Protein AF-0000000087565453 (afdb_homodimer)

Solvent-accessible surface area (backbone atoms only — not comparable to full-atom values): 25699 Å² total; per-residue (Å²): 121,89,14,37,17,23,42,26,50,43,71,64,35,45,23,47,52,50,16,29,36,74,63,63,77,37,57,42,75,33,32,26,26,11,29,82,50,62,70,48,33,51,57,39,40,74,66,42,29,44,58,28,66,48,55,50,58,20,40,68,65,14,38,54,27,33,31,41,38,44,58,57,92,44,44,67,61,53,33,48,44,52,70,74,29,63,83,58,75,32,36,37,34,32,52,30,71,35,64,47,61,67,58,48,45,68,55,33,72,93,52,34,35,33,44,35,43,55,29,72,25,14,56,73,40,27,15,22,26,39,30,24,75,32,92,66,43,47,71,68,50,51,51,50,52,47,52,57,41,42,49,13,25,43,62,42,83,48,62,62,82,48,48,32,26,41,37,13,36,20,39,26,25,36,37,57,40,23,48,48,34,45,21,36,15,49,11,16,35,67,50,67,36,55,63,70,60,18,39,51,32,28,28,34,18,39,23,14,34,22,45,45,38,69,72,68,66,52,56,35,66,59,57,27,53,76,63,42,50,92,92,35,34,28,45,42,14,49,50,33,23,60,76,30,36,32,51,59,9,41,21,41,13,19,38,40,6,17,46,43,26,39,44,68,46,66,50,53,66,67,53,42,33,73,77,56,70,83,121,87,13,36,15,24,41,27,50,44,71,65,37,43,22,47,53,51,15,29,35,73,63,63,77,34,57,41,76,32,32,25,27,10,29,80,50,62,70,48,31,51,56,39,38,73,65,42,29,43,56,27,64,47,56,49,60,21,40,66,64,13,39,54,27,34,32,42,37,43,56,57,92,44,44,66,62,52,35,48,44,51,69,73,29,66,82,58,75,32,36,35,35,34,53,30,72,36,64,46,61,67,58,49,44,69,57,34,73,91,52,35,35,32,42,34,42,54,27,72,26,14,56,73,39,27,16,23,26,40,29,24,76,31,93,67,42,48,71,67,51,52,52,50,52,47,53,57,41,41,49,13,26,43,60,43,82,47,62,63,82,49,49,33,26,43,36,12,37,20,39,27,26,35,38,56,41,24,49,48,34,45,21,36,16,49,11,16,34,65,51,66,37,56,63,70,59,18,40,51,33,28,27,33,19,39,23,14,36,21,46,45,38,68,73,67,65,51,56,37,68,59,57,25,53,74,65,40,50,93,91,36,34,28,46,41,15,51,51,34,23,60,75,30,36,33,50,60,10,42,22,40,13,19,37,40,6,17,45,43,26,40,45,66,47,67,49,54,67,70,52,42,34,72,77,56,70,85

pLDDT: mean 95.88, std 3.77, range [60.47, 98.94]

Nearest PDB structures (foldseek):
  5bse-assembly1_A  TM=9.349E-01  e=9.809E-27  Medicago truncatula
  5bsh-assembly1_D  TM=9.197E-01  e=1.929E-26  Medicago truncatula
  2rcy-assembly1_A  TM=9.304E-01  e=4.013E-26  Plasmodium falciparum 3D7
  5bsh-assembly1_G  TM=9.172E-01  e=8.834E-26  Medicago truncatula
  2rcy-assembly1_B-2  TM=9.474E-01  e=7.956E-25  Plasmodium falciparum 3D7

Structure (mmCIF, N/CA/C/O backbone):
data_AF-0000000087565453-model_v1
#
loop_
_entity.id
_entity.type
_entity.pdbx_description
1 polymer 'Pyrroline-5-carboxylate reductase'
#
loop_
_atom_site.group_PDB
_atom_site.id
_atom_site.type_symbol
_atom_site.label_atom_id
_atom_site.label_alt_id
_atom_site.label_comp_id
_atom_site.label_asym_id
_atom_site.label_entity_id
_atom_site.label_seq_id
_atom_site.pdbx_PDB_ins_code
_atom_site.Cartn_x
_atom_site.Cartn_y
_atom_site.Cartn_z
_atom_site.occupancy
_atom_site.B_iso_or_equiv
_atom_site.auth_seq_id
_atom_site.auth_comp_id
_atom_site.auth_asym_id
_atom_site.auth_atom_id
_atom_site.pdbx_PDB_model_num
ATOM 1 N N . MET A 1 1 ? 2.365 -37.531 8.391 1 61.12 1 MET A N 1
ATOM 2 C CA . MET A 1 1 ? 2.67 -36.188 8.938 1 61.12 1 MET A CA 1
ATOM 3 C C . MET A 1 1 ? 2.262 -35.094 7.961 1 61.12 1 MET A C 1
ATOM 5 O O . MET A 1 1 ? 2.145 -35.344 6.758 1 61.12 1 MET A O 1
ATOM 9 N N . SER A 1 2 ? 1.615 -33.875 8.469 1 88.44 2 SER A N 1
ATOM 10 C CA . SER A 1 2 ? 1.136 -32.75 7.684 1 88.44 2 SER A CA 1
ATOM 11 C C . SER A 1 2 ? 2.293 -32 7.02 1 88.44 2 SER A C 1
ATOM 13 O O . SER A 1 2 ? 2.855 -31.078 7.602 1 88.44 2 SER A O 1
ATOM 15 N N . THR A 1 3 ? 2.738 -32.625 5.793 1 96.69 3 THR A N 1
ATOM 16 C CA . THR A 1 3 ? 3.92 -32.094 5.133 1 96.69 3 THR A CA 1
ATOM 17 C C . THR A 1 3 ? 3.547 -31.453 3.797 1 96.69 3 THR A C 1
ATOM 19 O O . THR A 1 3 ? 2.566 -31.859 3.164 1 96.69 3 THR A O 1
ATOM 22 N N . LEU A 1 4 ? 4.387 -30.484 3.441 1 98.12 4 LEU A N 1
ATOM 23 C CA . LEU A 1 4 ? 4.219 -29.781 2.18 1 98.12 4 LEU A CA 1
ATOM 24 C C . LEU A 1 4 ? 5.469 -29.906 1.314 1 98.12 4 LEU A C 1
ATOM 26 O O . LEU A 1 4 ? 6.59 -29.891 1.828 1 98.12 4 LEU A O 1
ATOM 30 N N . GLY A 1 5 ? 5.238 -30.078 0.069 1 98.19 5 GLY A N 1
ATOM 31 C CA . GLY A 1 5 ? 6.34 -30.172 -0.875 1 98.19 5 GLY A CA 1
ATOM 32 C C . GLY A 1 5 ? 6.34 -29.031 -1.891 1 98.19 5 GLY A C 1
ATOM 33 O O . GLY A 1 5 ? 5.273 -28.562 -2.297 1 98.19 5 GLY A O 1
ATOM 34 N N . PHE A 1 6 ? 7.543 -28.641 -2.326 1 98.38 6 PHE A N 1
ATOM 35 C CA . PHE A 1 6 ? 7.738 -27.672 -3.396 1 98.38 6 PHE A CA 1
ATOM 36 C C . PHE A 1 6 ? 8.711 -28.203 -4.438 1 98.38 6 PHE A C 1
ATOM 38 O O . PHE A 1 6 ? 9.883 -28.453 -4.137 1 98.38 6 PHE A O 1
ATOM 45 N N . LEU A 1 7 ? 8.172 -28.453 -5.629 1 97.94 7 LEU A N 1
ATOM 46 C CA . LEU A 1 7 ? 9.078 -28.719 -6.746 1 97.94 7 LEU A CA 1
ATOM 47 C C . LEU A 1 7 ? 9.633 -27.406 -7.305 1 97.94 7 LEU A C 1
ATOM 49 O O . LEU A 1 7 ? 8.938 -26.703 -8.039 1 97.94 7 LEU A O 1
ATOM 53 N N . GLY A 1 8 ? 10.859 -27.141 -7.051 1 94.06 8 GLY A N 1
ATOM 54 C CA . GLY A 1 8 ? 11.461 -25.844 -7.258 1 94.06 8 GLY A CA 1
ATOM 55 C C . GLY A 1 8 ? 11.609 -25.047 -5.977 1 94.06 8 GLY A C 1
ATOM 56 O O . GLY A 1 8 ? 10.695 -25.016 -5.148 1 94.06 8 GLY A O 1
ATOM 57 N N . ALA A 1 9 ? 12.781 -24.5 -5.777 1 91.75 9 ALA A N 1
ATOM 58 C CA . ALA A 1 9 ? 13.055 -23.688 -4.59 1 91.75 9 ALA A CA 1
ATOM 59 C C . ALA A 1 9 ? 13.383 -22.25 -4.973 1 91.75 9 ALA A C 1
ATOM 61 O O . ALA A 1 9 ? 14.25 -21.625 -4.359 1 91.75 9 ALA A O 1
ATOM 62 N N . GLY A 1 10 ? 12.695 -21.812 -5.996 1 85.38 10 GLY A N 1
ATOM 63 C CA . GLY A 1 10 ? 12.898 -20.438 -6.43 1 85.38 10 GLY A CA 1
ATOM 64 C C . GLY A 1 10 ? 12.266 -19.422 -5.496 1 85.38 10 GLY A C 1
ATOM 65 O O . GLY A 1 10 ? 11.898 -19.75 -4.367 1 85.38 10 GLY A O 1
ATOM 66 N N . GLN A 1 11 ? 12.148 -18.188 -5.945 1 81.94 11 GLN A N 1
ATOM 67 C CA . GLN A 1 11 ? 11.703 -17.062 -5.145 1 81.94 11 GLN A CA 1
ATOM 68 C C . GLN A 1 11 ? 10.281 -17.266 -4.625 1 81.94 11 GLN A C 1
ATOM 70 O O . GLN A 1 11 ? 10.016 -17.094 -3.436 1 81.94 11 GLN A O 1
ATOM 75 N N . MET A 1 12 ? 9.375 -17.641 -5.52 1 89 12 MET A N 1
ATOM 76 C CA . MET A 1 12 ? 7.977 -17.797 -5.117 1 89 12 MET A CA 1
ATOM 77 C C . MET A 1 12 ? 7.805 -18.984 -4.184 1 89 12 MET A C 1
ATOM 79 O O . MET A 1 12 ? 7.051 -18.922 -3.213 1 89 12 MET A O 1
ATOM 83 N N . ALA A 1 13 ? 8.484 -20.078 -4.531 1 92.56 13 ALA A N 1
ATOM 84 C CA . ALA A 1 13 ? 8.43 -21.266 -3.678 1 92.56 13 ALA A CA 1
ATOM 85 C C . ALA A 1 13 ? 8.914 -20.938 -2.268 1 92.56 13 ALA A C 1
ATOM 87 O O . ALA A 1 13 ? 8.258 -21.281 -1.282 1 92.56 13 ALA A O 1
ATOM 88 N N . SER A 1 14 ? 10.047 -20.312 -2.219 1 90.94 14 SER A N 1
ATOM 89 C CA . SER A 1 14 ? 10.625 -19.922 -0.932 1 90.94 14 SER A CA 1
ATOM 90 C C . SER A 1 14 ? 9.703 -18.969 -0.178 1 90.94 14 SER A C 1
ATOM 92 O O . SER A 1 14 ? 9.523 -19.094 1.035 1 90.94 14 SER A O 1
ATOM 94 N N . ALA A 1 15 ? 9.141 -18.047 -0.88 1 89.19 15 ALA A N 1
ATOM 95 C CA . ALA A 1 15 ? 8.25 -17.062 -0.261 1 89.19 15 ALA A CA 1
ATOM 96 C C . ALA A 1 15 ? 7.035 -17.734 0.367 1 89.19 15 ALA A C 1
ATOM 98 O O . ALA A 1 15 ? 6.656 -17.438 1.499 1 89.19 15 ALA A O 1
ATOM 99 N N . LEU A 1 16 ? 6.477 -18.609 -0.356 1 94.94 16 LEU A N 1
ATOM 100 C CA . LEU A 1 16 ? 5.309 -19.328 0.138 1 94.94 16 LEU A CA 1
ATOM 101 C C . LEU A 1 16 ? 5.672 -20.203 1.338 1 94.94 16 LEU A C 1
ATOM 103 O O . LEU A 1 16 ? 5 -20.141 2.371 1 94.94 16 LEU A O 1
ATOM 107 N N . ALA A 1 17 ? 6.723 -20.953 1.205 1 95.56 17 ALA A N 1
ATOM 108 C CA . ALA A 1 17 ? 7.168 -21.828 2.291 1 95.56 17 ALA A CA 1
ATOM 109 C C . ALA A 1 17 ? 7.48 -21.016 3.547 1 95.56 17 ALA A C 1
ATOM 111 O O . ALA A 1 17 ? 7.027 -21.359 4.641 1 95.56 17 ALA A O 1
ATOM 112 N N . ASP A 1 18 ? 8.25 -19.969 3.369 1 93.62 18 ASP A N 1
ATOM 113 C CA . ASP A 1 18 ? 8.625 -19.125 4.492 1 93.62 18 ASP A CA 1
ATOM 114 C C . ASP A 1 18 ? 7.383 -18.531 5.164 1 93.62 18 ASP A C 1
ATOM 116 O O . ASP A 1 18 ? 7.316 -18.453 6.391 1 93.62 18 ASP A O 1
ATOM 120 N N . GLY A 1 19 ? 6.469 -18.094 4.328 1 91.75 19 GLY A N 1
ATOM 121 C CA . GLY A 1 19 ? 5.238 -17.531 4.867 1 91.75 19 GLY A CA 1
ATOM 122 C C . GLY A 1 19 ? 4.434 -18.531 5.676 1 91.75 19 GLY A C 1
ATOM 123 O O . GLY A 1 19 ? 3.947 -18.219 6.766 1 91.75 19 GLY A O 1
ATOM 124 N N . ILE A 1 20 ? 4.301 -19.688 5.176 1 94.44 20 ILE A N 1
ATOM 125 C CA . ILE A 1 20 ? 3.527 -20.734 5.824 1 94.44 20 ILE A CA 1
ATOM 126 C C . ILE A 1 20 ? 4.172 -21.094 7.164 1 94.44 20 ILE A C 1
ATOM 128 O O . ILE A 1 20 ? 3.479 -21.266 8.172 1 94.44 20 ILE A O 1
ATOM 132 N N . VAL A 1 21 ? 5.469 -21.172 7.207 1 95.31 21 VAL A N 1
ATOM 133 C CA . VAL A 1 21 ? 6.211 -21.531 8.414 1 95.31 21 VAL A CA 1
ATOM 134 C C . VAL A 1 21 ? 6.141 -20.375 9.422 1 95.31 21 VAL A C 1
ATOM 136 O O . VAL A 1 21 ? 5.898 -20.594 10.609 1 95.31 21 VAL A O 1
ATOM 139 N N . SER A 1 22 ? 6.285 -19.172 8.945 1 92.38 22 SER A N 1
ATOM 140 C CA . SER A 1 22 ? 6.305 -18.016 9.82 1 92.38 22 SER A CA 1
ATOM 141 C C . SER A 1 22 ? 4.945 -17.797 10.477 1 92.38 22 SER A C 1
ATOM 143 O O . SER A 1 22 ? 4.867 -17.266 11.594 1 92.38 22 SER A O 1
ATOM 145 N N . ASN A 1 23 ? 3.941 -18.234 9.828 1 90.06 23 ASN A N 1
ATOM 146 C CA . ASN A 1 23 ? 2.6 -18.062 10.375 1 90.06 23 ASN A CA 1
ATOM 147 C C . ASN A 1 23 ? 2.191 -19.281 11.219 1 90.06 23 ASN A C 1
ATOM 149 O O . ASN A 1 23 ? 1.046 -19.375 11.664 1 90.06 23 ASN A O 1
ATOM 153 N N . GLY A 1 24 ? 3.074 -20.25 11.328 1 91.56 24 GLY A N 1
ATOM 154 C CA . GLY A 1 24 ? 2.904 -21.359 12.266 1 91.56 24 GLY A CA 1
ATOM 155 C C . GLY A 1 24 ? 2.076 -22.5 11.703 1 91.56 24 GLY A C 1
ATOM 156 O O . GLY A 1 24 ? 1.696 -23.406 12.438 1 91.56 24 GLY A O 1
ATOM 157 N N . LEU A 1 25 ? 1.775 -22.469 10.469 1 93.5 25 LEU A N 1
ATOM 158 C CA . LEU A 1 25 ? 0.943 -23.516 9.883 1 93.5 25 LEU A CA 1
ATOM 159 C C . LEU A 1 25 ? 1.724 -24.812 9.75 1 93.5 25 LEU A C 1
ATOM 161 O O . LEU A 1 25 ? 1.137 -25.891 9.781 1 93.5 25 LEU A O 1
ATOM 165 N N . ARG A 1 26 ? 2.986 -24.656 9.516 1 96 26 ARG A N 1
ATOM 166 C CA . ARG A 1 26 ? 3.9 -25.781 9.43 1 96 26 ARG A CA 1
ATOM 167 C C . ARG A 1 26 ? 5.227 -25.469 10.117 1 96 26 ARG A C 1
ATOM 169 O O . ARG A 1 26 ? 5.629 -24.312 10.195 1 96 26 ARG A O 1
ATOM 176 N N . LYS A 1 27 ? 5.832 -26.516 10.617 1 97.12 27 LYS A N 1
ATOM 177 C CA . LYS A 1 27 ? 7.211 -26.391 11.086 1 97.12 27 LYS A CA 1
ATOM 178 C C . LYS A 1 27 ? 8.195 -26.547 9.93 1 97.12 27 LYS A C 1
ATOM 180 O O . LYS A 1 27 ? 7.871 -27.141 8.898 1 97.12 27 LYS A O 1
ATOM 185 N N . PRO A 1 28 ? 9.383 -26.078 10.055 1 97.88 28 PRO A N 1
ATOM 186 C CA . PRO A 1 28 ? 10.367 -26.141 8.977 1 97.88 28 PRO A CA 1
ATOM 187 C C . PRO A 1 28 ? 10.625 -27.562 8.484 1 97.88 28 PRO A C 1
ATOM 189 O O . PRO A 1 28 ? 10.734 -27.797 7.281 1 97.88 28 PRO A O 1
ATOM 192 N N . ASN A 1 29 ? 10.633 -28.453 9.383 1 97.44 29 ASN A N 1
ATOM 193 C CA . ASN A 1 29 ? 10.969 -29.828 9.008 1 97.44 29 ASN A CA 1
ATOM 194 C C . ASN A 1 29 ? 9.805 -30.5 8.297 1 97.44 29 ASN A C 1
ATOM 196 O O . ASN A 1 29 ? 9.938 -31.625 7.812 1 97.44 29 ASN A O 1
ATOM 200 N N . GLN A 1 30 ? 8.703 -29.781 8.203 1 98.06 30 GLN A N 1
ATOM 201 C CA . GLN A 1 30 ? 7.547 -30.297 7.48 1 98.06 30 GLN A CA 1
ATOM 202 C C . GLN A 1 30 ? 7.523 -29.781 6.043 1 98.06 30 GLN A C 1
ATOM 204 O O . GLN A 1 30 ? 6.586 -30.062 5.293 1 98.06 30 GLN A O 1
ATOM 209 N N . ILE A 1 31 ? 8.547 -29.062 5.68 1 98.25 31 ILE A N 1
ATOM 210 C CA . ILE A 1 31 ? 8.664 -28.531 4.324 1 98.25 31 ILE A CA 1
ATOM 211 C C . ILE A 1 31 ? 9.711 -29.328 3.551 1 98.25 31 ILE A C 1
ATOM 213 O O . ILE A 1 31 ? 10.836 -29.516 4.016 1 98.25 31 ILE A O 1
ATOM 217 N N . HIS A 1 32 ? 9.32 -29.828 2.422 1 98.06 32 HIS A N 1
ATOM 218 C CA . HIS A 1 32 ? 10.203 -30.516 1.488 1 98.06 32 HIS A CA 1
ATOM 219 C C . HIS A 1 32 ? 10.32 -29.734 0.176 1 98.06 32 HIS A C 1
ATOM 221 O O . HIS A 1 32 ? 9.312 -29.297 -0.382 1 98.06 32 HIS A O 1
ATOM 227 N N . CYS A 1 33 ? 11.562 -29.531 -0.301 1 98.38 33 CYS A N 1
ATOM 228 C CA . CYS A 1 33 ? 11.727 -28.828 -1.568 1 98.38 33 CYS A CA 1
ATOM 229 C C . CYS A 1 33 ? 12.828 -29.469 -2.404 1 98.38 33 CYS A C 1
ATOM 231 O O . CYS A 1 33 ? 13.703 -30.156 -1.87 1 98.38 33 CYS A O 1
ATOM 233 N N . SER A 1 34 ? 12.703 -29.281 -3.678 1 98.06 34 SER A N 1
ATOM 234 C CA . SER A 1 34 ? 13.742 -29.75 -4.586 1 98.06 34 SER A CA 1
ATOM 235 C C . SER A 1 34 ? 14.234 -28.641 -5.5 1 98.06 34 SER A C 1
ATOM 237 O O . SER A 1 34 ? 13.469 -27.734 -5.844 1 98.06 34 SER A O 1
ATOM 239 N N . ASP A 1 35 ? 15.453 -28.703 -5.816 1 96.56 35 ASP A N 1
ATOM 240 C CA . ASP A 1 35 ? 16.062 -27.812 -6.801 1 96.56 35 ASP A CA 1
ATOM 241 C C . ASP A 1 35 ? 17.375 -28.406 -7.32 1 96.56 35 ASP A C 1
ATOM 243 O O . ASP A 1 35 ? 18.141 -29 -6.559 1 96.56 35 ASP A O 1
ATOM 247 N N . ILE A 1 36 ? 17.578 -28.234 -8.594 1 93.06 36 ILE A N 1
ATOM 248 C CA . ILE A 1 36 ? 18.812 -28.75 -9.18 1 93.06 36 ILE A CA 1
ATOM 249 C C . ILE A 1 36 ? 19.984 -27.875 -8.789 1 93.06 36 ILE A C 1
ATOM 251 O O . ILE A 1 36 ? 21.141 -28.312 -8.805 1 93.06 36 ILE A O 1
ATOM 255 N N . TRP A 1 37 ? 19.703 -26.625 -8.469 1 93.56 37 TRP A N 1
ATOM 256 C CA . TRP A 1 37 ? 20.719 -25.656 -8.109 1 93.56 37 TRP A CA 1
ATOM 257 C C . TRP A 1 37 ? 21.125 -25.797 -6.648 1 93.56 37 TRP A C 1
ATOM 259 O O . TRP A 1 37 ? 20.344 -25.484 -5.746 1 93.56 37 TRP A O 1
ATOM 269 N N . LYS A 1 38 ? 22.344 -26.094 -6.387 1 95.5 38 LYS A N 1
ATOM 270 C CA . LYS A 1 38 ? 22.828 -26.438 -5.051 1 95.5 38 LYS A CA 1
ATOM 271 C C . LYS A 1 38 ? 22.672 -25.266 -4.094 1 95.5 38 LYS A C 1
ATOM 273 O O . LYS A 1 38 ? 22.234 -25.438 -2.955 1 95.5 38 LYS A O 1
ATOM 278 N N . PRO A 1 39 ? 23.016 -24.109 -4.512 1 94.88 39 PRO A N 1
ATOM 279 C CA . PRO A 1 39 ? 22.875 -22.984 -3.584 1 94.88 39 PRO A CA 1
ATOM 280 C C . PRO A 1 39 ? 21.422 -22.781 -3.129 1 94.88 39 PRO A C 1
ATOM 282 O O . PRO A 1 39 ? 21.188 -22.359 -1.992 1 94.88 39 PRO A O 1
ATOM 285 N N . ALA A 1 40 ? 20.484 -23.047 -3.916 1 93.31 40 ALA A N 1
ATOM 286 C CA . ALA A 1 40 ? 19.078 -22.953 -3.529 1 93.31 40 ALA A CA 1
ATOM 287 C C . ALA A 1 40 ? 18.719 -23.984 -2.455 1 93.31 40 ALA A C 1
ATOM 289 O O . ALA A 1 40 ? 18 -23.672 -1.511 1 93.31 40 ALA A O 1
ATOM 290 N N . ARG A 1 41 ? 19.25 -25.141 -2.617 1 96.19 41 ARG A N 1
ATOM 291 C CA . ARG A 1 41 ? 19.031 -26.188 -1.634 1 96.19 41 ARG A CA 1
ATOM 292 C C . ARG A 1 41 ? 19.672 -25.844 -0.298 1 96.19 41 ARG A C 1
ATOM 294 O O . ARG A 1 41 ? 19.094 -26.078 0.762 1 96.19 41 ARG A O 1
ATOM 301 N N . GLU A 1 42 ? 20.828 -25.281 -0.389 1 96.94 42 GLU A N 1
ATOM 302 C CA . GLU A 1 42 ? 21.547 -24.891 0.829 1 96.94 42 GLU A CA 1
ATOM 303 C C . GLU A 1 42 ? 20.797 -23.797 1.581 1 96.94 42 GLU A C 1
ATOM 305 O O . GLU A 1 42 ? 20.719 -23.828 2.811 1 96.94 42 GLU A O 1
ATOM 310 N N . LYS A 1 43 ? 20.297 -22.891 0.847 1 95.06 43 LYS A N 1
ATOM 311 C CA . LYS A 1 43 ? 19.5 -21.828 1.461 1 95.06 43 LYS A CA 1
ATOM 312 C C . LYS A 1 43 ? 18.266 -22.406 2.164 1 95.06 43 LYS A C 1
ATOM 314 O O . LYS A 1 43 ? 17.906 -21.953 3.256 1 95.06 43 LYS A O 1
ATOM 319 N N . ALA A 1 44 ? 17.625 -23.375 1.566 1 96.69 44 ALA A N 1
ATOM 320 C CA . ALA A 1 44 ? 16.453 -24.031 2.15 1 96.69 44 ALA A CA 1
ATOM 321 C C . ALA A 1 44 ? 16.828 -24.812 3.396 1 96.69 44 ALA A C 1
ATOM 323 O O . ALA A 1 44 ? 16.125 -24.766 4.414 1 96.69 44 ALA A O 1
ATOM 324 N N . GLN A 1 45 ? 17.922 -25.484 3.318 1 97.12 45 GLN A N 1
ATOM 325 C CA . GLN A 1 45 ? 18.391 -26.297 4.445 1 97.12 45 GLN A CA 1
ATOM 326 C C . GLN A 1 45 ? 18.734 -25.406 5.641 1 97.12 45 GLN A C 1
ATOM 328 O O . GLN A 1 45 ? 18.5 -25.781 6.789 1 97.12 45 GLN A O 1
ATOM 333 N N . ALA A 1 46 ? 19.266 -24.25 5.293 1 97.19 46 ALA A N 1
ATOM 334 C CA . ALA A 1 46 ? 19.625 -23.312 6.348 1 97.19 46 ALA A CA 1
ATOM 335 C C . ALA A 1 46 ? 18.391 -22.859 7.117 1 97.19 46 ALA A C 1
ATOM 337 O O . ALA A 1 46 ? 18.484 -22.5 8.297 1 97.19 46 ALA A O 1
ATOM 338 N N . LYS A 1 47 ? 17.234 -22.984 6.531 1 96.06 47 LYS A N 1
ATOM 339 C CA . LYS A 1 47 ? 15.977 -22.578 7.16 1 96.06 47 LYS A CA 1
ATOM 340 C C . LYS A 1 47 ? 15.328 -23.766 7.879 1 96.06 47 LYS A C 1
ATOM 342 O O . LYS A 1 47 ? 14.266 -23.609 8.492 1 96.06 47 LYS A O 1
ATOM 347 N N . GLY A 1 48 ? 15.93 -24.984 7.672 1 97.75 48 GLY A N 1
ATOM 348 C CA . GLY A 1 48 ? 15.398 -26.172 8.32 1 97.75 48 GLY A CA 1
ATOM 349 C C . GLY A 1 48 ? 14.508 -27 7.418 1 97.75 48 GLY A C 1
ATOM 350 O O . GLY A 1 48 ? 13.859 -27.938 7.871 1 97.75 48 GLY A O 1
ATOM 351 N N . TYR A 1 49 ? 14.375 -26.625 6.16 1 98.31 49 TYR A N 1
ATOM 352 C CA . TYR A 1 49 ? 13.586 -27.391 5.211 1 98.31 49 TYR A CA 1
ATOM 353 C C . TYR A 1 49 ? 14.352 -28.625 4.738 1 98.31 49 TYR A C 1
ATOM 355 O O . TYR A 1 49 ? 15.578 -28.688 4.863 1 98.31 49 TYR A O 1
ATOM 363 N N . ASN A 1 50 ? 13.617 -29.641 4.352 1 98.25 50 ASN A N 1
ATOM 364 C CA . ASN A 1 50 ? 14.219 -30.797 3.691 1 98.25 50 ASN A CA 1
ATOM 365 C C . ASN A 1 50 ? 14.406 -30.547 2.197 1 98.25 50 ASN A C 1
ATOM 367 O O . ASN A 1 50 ? 13.438 -30.406 1.457 1 98.25 50 ASN A O 1
ATOM 371 N N . ALA A 1 51 ? 15.664 -30.547 1.755 1 98.19 51 ALA A N 1
ATOM 372 C CA . ALA A 1 51 ? 15.945 -30.219 0.359 1 98.19 51 ALA A CA 1
ATOM 373 C C . ALA A 1 51 ? 16.5 -31.422 -0.388 1 98.19 51 ALA A C 1
ATOM 375 O O . ALA A 1 51 ? 17.297 -32.188 0.16 1 98.19 51 ALA A O 1
ATOM 376 N N . TYR A 1 52 ? 16 -31.625 -1.569 1 97.81 52 TYR A N 1
ATOM 377 C CA . TYR A 1 52 ? 16.406 -32.75 -2.42 1 97.81 52 TYR A CA 1
ATOM 378 C C . TYR A 1 52 ? 16.891 -32.25 -3.773 1 97.81 52 TYR A C 1
ATOM 380 O O . TYR A 1 52 ? 16.5 -31.172 -4.23 1 97.81 52 TYR A O 1
ATOM 388 N N . GLU A 1 53 ? 17.766 -32.969 -4.371 1 96.75 53 GLU A N 1
ATOM 389 C CA . GLU A 1 53 ? 18.188 -32.656 -5.73 1 96.75 53 GLU A CA 1
ATOM 390 C C . GLU A 1 53 ? 17.109 -33.062 -6.746 1 96.75 53 GLU A C 1
ATOM 392 O O . GLU A 1 53 ? 16.875 -32.312 -7.711 1 96.75 53 GLU A O 1
ATOM 397 N N . LEU A 1 54 ? 16.516 -34.188 -6.441 1 95.94 54 LEU A N 1
ATOM 398 C CA . LEU A 1 54 ? 15.531 -34.719 -7.375 1 95.94 54 LEU A CA 1
ATOM 399 C C . LEU A 1 54 ? 14.117 -34.5 -6.848 1 95.94 54 LEU A C 1
ATOM 401 O O . LEU A 1 54 ? 13.883 -34.562 -5.637 1 95.94 54 LEU A O 1
ATOM 405 N N . ASN A 1 55 ? 13.125 -34.375 -7.719 1 97.56 55 ASN A N 1
ATOM 406 C CA . ASN A 1 55 ? 11.734 -34.125 -7.363 1 97.56 55 ASN A CA 1
ATOM 407 C C . ASN A 1 55 ? 11.133 -35.312 -6.617 1 97.56 55 ASN A C 1
ATOM 409 O O . ASN A 1 55 ? 10.227 -35.156 -5.809 1 97.56 55 ASN A O 1
ATOM 413 N N . SER A 1 56 ? 11.688 -36.531 -6.895 1 96.19 56 SER A N 1
ATOM 414 C CA . SER A 1 56 ? 11.148 -37.719 -6.289 1 96.19 56 SER A CA 1
ATOM 415 C C . SER A 1 56 ? 11.211 -37.656 -4.77 1 96.19 56 SER A C 1
ATOM 417 O O . SER A 1 56 ? 10.32 -38.188 -4.082 1 96.19 56 SER A O 1
ATOM 419 N N . GLY A 1 57 ? 12.281 -37.062 -4.297 1 95.94 57 GLY A N 1
ATOM 420 C CA . GLY A 1 57 ? 12.391 -36.906 -2.857 1 95.94 57 GLY A CA 1
ATOM 421 C C . GLY A 1 57 ? 11.242 -36.094 -2.262 1 95.94 57 GLY A C 1
ATOM 422 O O . GLY A 1 57 ? 10.734 -36.438 -1.193 1 95.94 57 GLY A O 1
ATOM 423 N N . VAL A 1 58 ? 10.828 -35.031 -2.898 1 97.75 58 VAL A N 1
ATOM 424 C CA . VAL A 1 58 ? 9.711 -34.219 -2.453 1 97.75 58 VAL A CA 1
ATOM 425 C C . VAL A 1 58 ? 8.406 -35 -2.57 1 97.75 58 VAL A C 1
ATOM 427 O O . VAL A 1 58 ? 7.594 -35 -1.642 1 97.75 58 VAL A O 1
ATOM 430 N N . CYS A 1 59 ? 8.203 -35.688 -3.664 1 97 59 CYS A N 1
ATOM 431 C CA . CYS A 1 59 ? 6.961 -36.406 -3.947 1 97 59 CYS A CA 1
ATOM 432 C C . CYS A 1 59 ? 6.723 -37.5 -2.924 1 97 59 CYS A C 1
ATOM 434 O O . CYS A 1 59 ? 5.582 -37.75 -2.531 1 97 59 CYS A O 1
ATOM 436 N N . GLU A 1 60 ? 7.777 -38.125 -2.463 1 94.56 60 GLU A N 1
ATOM 437 C CA . GLU A 1 60 ? 7.668 -39.281 -1.564 1 94.56 60 GLU A CA 1
ATOM 438 C C . GLU A 1 60 ? 7.453 -38.812 -0.122 1 94.56 60 GLU A C 1
ATOM 440 O O . GLU A 1 60 ? 6.988 -39.594 0.712 1 94.56 60 GLU A O 1
ATOM 445 N N . ASN A 1 61 ? 7.707 -37.562 0.086 1 95.62 61 ASN A N 1
ATOM 446 C CA . ASN A 1 61 ? 7.715 -37.156 1.48 1 95.62 61 ASN A CA 1
ATOM 447 C C . ASN A 1 61 ? 6.66 -36.062 1.741 1 95.62 61 ASN A C 1
ATOM 449 O O . ASN A 1 61 ? 6.578 -35.531 2.846 1 95.62 61 ASN A O 1
ATOM 453 N N . SER A 1 62 ? 5.887 -35.75 0.766 1 96.56 62 SER A N 1
ATOM 454 C CA . SER A 1 62 ? 4.828 -34.781 0.91 1 96.56 62 SER A CA 1
ATOM 455 C C . SER A 1 62 ? 3.451 -35.406 0.905 1 96.56 62 SER A C 1
ATOM 457 O O . SER A 1 62 ? 3.08 -36.094 -0.06 1 96.56 62 SER A O 1
ATOM 459 N N . GLU A 1 63 ? 2.709 -35.094 1.909 1 95.56 63 GLU A N 1
ATOM 460 C CA . GLU A 1 63 ? 1.438 -35.812 2.061 1 95.56 63 GLU A CA 1
ATOM 461 C C . GLU A 1 63 ? 0.257 -34.875 1.84 1 95.56 63 GLU A C 1
ATOM 463 O O . GLU A 1 63 ? -0.771 -35.281 1.292 1 95.56 63 GLU A O 1
ATOM 468 N N . ASP A 1 64 ? 0.37 -33.625 2.26 1 97.38 64 ASP A N 1
ATOM 469 C CA . ASP A 1 64 ? -0.758 -32.688 2.15 1 97.38 64 ASP A CA 1
ATOM 470 C C . ASP A 1 64 ? -0.861 -32.125 0.741 1 97.38 64 ASP A C 1
ATOM 472 O O . ASP A 1 64 ? -1.927 -32.156 0.121 1 97.38 64 ASP A O 1
ATOM 476 N N . ALA A 1 65 ? 0.231 -31.547 0.316 1 98.19 65 ALA A N 1
ATOM 477 C CA . ALA A 1 65 ? 0.219 -30.906 -0.993 1 98.19 65 ALA A CA 1
ATOM 478 C C . ALA A 1 65 ? 1.63 -30.797 -1.567 1 98.19 65 ALA A C 1
ATOM 480 O O . ALA A 1 65 ? 2.611 -30.781 -0.82 1 98.19 65 ALA A O 1
ATOM 481 N N . ILE A 1 66 ? 1.692 -30.797 -2.822 1 98.31 66 ILE A N 1
ATOM 482 C CA . ILE A 1 66 ? 2.916 -30.547 -3.576 1 98.31 66 ILE A CA 1
ATOM 483 C C . ILE A 1 66 ? 2.707 -29.359 -4.516 1 98.31 66 ILE A C 1
ATOM 485 O O . ILE A 1 66 ? 1.843 -29.406 -5.395 1 98.31 66 ILE A O 1
ATOM 489 N N . PHE A 1 67 ? 3.523 -28.328 -4.312 1 98.38 67 PHE A N 1
ATOM 490 C CA . PHE A 1 67 ? 3.486 -27.156 -5.176 1 98.38 67 PHE A CA 1
ATOM 491 C C . PHE A 1 67 ? 4.391 -27.344 -6.387 1 98.38 67 PHE A C 1
ATOM 493 O O . PHE A 1 67 ? 5.582 -27.641 -6.242 1 98.38 67 PHE A O 1
ATOM 500 N N . LEU A 1 68 ? 3.795 -27.25 -7.535 1 97.88 68 LEU A N 1
ATOM 501 C CA . LEU A 1 68 ? 4.602 -27.094 -8.742 1 97.88 68 LEU A CA 1
ATOM 502 C C . LEU A 1 68 ? 5.082 -25.656 -8.883 1 97.88 68 LEU A C 1
ATOM 504 O O . LEU A 1 68 ? 4.398 -24.812 -9.484 1 97.88 68 LEU A O 1
ATOM 508 N N . ALA A 1 69 ? 6.258 -25.391 -8.414 1 95.25 69 ALA A N 1
ATOM 509 C CA . ALA A 1 69 ? 6.816 -24.047 -8.375 1 95.25 69 ALA A CA 1
ATOM 510 C C . ALA A 1 69 ? 7.992 -23.906 -9.344 1 95.25 69 ALA A C 1
ATOM 512 O O . ALA A 1 69 ? 9.062 -23.422 -8.969 1 95.25 69 ALA A O 1
ATOM 513 N N . VAL A 1 70 ? 7.785 -24.344 -10.555 1 91.81 70 VAL A N 1
ATOM 514 C CA . VAL A 1 70 ? 8.766 -24.266 -11.633 1 91.81 70 VAL A CA 1
ATOM 515 C C . VAL A 1 70 ? 8.266 -23.344 -12.734 1 91.81 70 VAL A C 1
ATOM 517 O O . VAL A 1 70 ? 7.109 -22.922 -12.719 1 91.81 70 VAL A O 1
ATOM 520 N N . LYS A 1 71 ? 9.18 -22.984 -13.609 1 84.69 71 LYS A N 1
ATOM 521 C CA . LYS A 1 71 ? 8.805 -22.172 -14.773 1 84.69 71 LYS A CA 1
ATOM 522 C C . LYS A 1 71 ? 7.793 -22.906 -15.648 1 84.69 71 LYS A C 1
ATOM 524 O O . LYS A 1 71 ? 7.758 -24.141 -15.664 1 84.69 71 LYS A O 1
ATOM 529 N N . PRO A 1 72 ? 7.062 -22.172 -16.359 1 88.56 72 PRO A N 1
ATOM 530 C CA . PRO A 1 72 ? 6.023 -22.797 -17.188 1 88.56 72 PRO A CA 1
ATOM 531 C C . PRO A 1 72 ? 6.582 -23.844 -18.156 1 88.56 72 PRO A C 1
ATOM 533 O O . PRO A 1 72 ? 5.973 -24.906 -18.328 1 88.56 72 PRO A O 1
ATOM 536 N N . ASN A 1 73 ? 7.73 -23.609 -18.688 1 88.62 73 ASN A N 1
ATOM 537 C CA . ASN A 1 73 ? 8.312 -24.516 -19.672 1 88.62 73 ASN A CA 1
ATOM 538 C C . ASN A 1 73 ? 8.859 -25.781 -19 1 88.62 73 ASN A C 1
ATOM 540 O O . ASN A 1 73 ? 9.195 -26.75 -19.688 1 88.62 73 ASN A O 1
ATOM 544 N N . CYS A 1 74 ? 8.812 -25.844 -17.688 1 92.56 74 CYS A N 1
ATOM 545 C CA . CYS A 1 74 ? 9.344 -26.984 -16.953 1 92.56 74 CYS A CA 1
ATOM 546 C C . CYS A 1 74 ? 8.219 -27.781 -16.297 1 92.56 74 CYS A C 1
ATOM 548 O O . CYS A 1 74 ? 8.469 -28.812 -15.664 1 92.56 74 CYS A O 1
ATOM 550 N N . VAL A 1 75 ? 6.996 -27.375 -16.453 1 95.12 75 VAL A N 1
ATOM 551 C CA . VAL A 1 75 ? 5.867 -27.984 -15.758 1 95.12 75 VAL A CA 1
ATOM 552 C C . VAL A 1 75 ? 5.656 -29.406 -16.25 1 95.12 75 VAL A C 1
ATOM 554 O O . VAL A 1 75 ? 5.402 -30.312 -15.445 1 95.12 75 VAL A O 1
ATOM 557 N N . ALA A 1 76 ? 5.785 -29.609 -17.516 1 95.44 76 ALA A N 1
ATOM 558 C CA . ALA A 1 76 ? 5.586 -30.938 -18.078 1 95.44 76 ALA A CA 1
ATOM 559 C C . ALA A 1 76 ? 6.566 -31.938 -17.453 1 95.44 76 ALA A C 1
ATOM 561 O O . ALA A 1 76 ? 6.18 -33.062 -17.078 1 95.44 76 ALA A O 1
ATOM 562 N N . ALA A 1 77 ? 7.793 -31.547 -17.391 1 96.38 77 ALA A N 1
ATOM 563 C CA . ALA A 1 77 ? 8.82 -32.406 -16.812 1 96.38 77 ALA A CA 1
ATOM 564 C C . ALA A 1 77 ? 8.555 -32.656 -15.336 1 96.38 77 ALA A C 1
ATOM 566 O O . ALA A 1 77 ? 8.742 -33.781 -14.852 1 96.38 77 ALA A O 1
ATOM 567 N N . ALA A 1 78 ? 8.164 -31.688 -14.594 1 97.44 78 ALA A N 1
ATOM 568 C CA . ALA A 1 78 ? 7.832 -31.828 -13.18 1 97.44 78 ALA A CA 1
ATOM 569 C C . ALA A 1 78 ? 6.66 -32.781 -12.984 1 97.44 78 ALA A C 1
ATOM 571 O O . ALA A 1 78 ? 6.664 -33.594 -12.062 1 97.44 78 ALA A O 1
ATOM 572 N N . CYS A 1 79 ? 5.68 -32.656 -13.828 1 98.12 79 CYS A N 1
ATOM 573 C CA . CYS A 1 79 ? 4.523 -33.531 -13.758 1 98.12 79 CYS A CA 1
ATOM 574 C C . CYS A 1 79 ? 4.93 -34.969 -14.008 1 98.12 79 CYS A C 1
ATOM 576 O O . CYS A 1 79 ? 4.414 -35.906 -13.367 1 98.12 79 CYS A O 1
ATOM 578 N N . LYS A 1 80 ? 5.793 -35.156 -14.953 1 97.88 80 LYS A N 1
ATOM 579 C CA . LYS A 1 80 ? 6.297 -36.5 -15.227 1 97.88 80 LYS A CA 1
ATOM 580 C C . LYS A 1 80 ? 6.957 -37.094 -13.984 1 97.88 80 LYS A C 1
ATOM 582 O O . LYS A 1 80 ? 6.742 -38.281 -13.664 1 97.88 80 LYS A O 1
ATOM 587 N N . ASP A 1 81 ? 7.754 -36.281 -13.359 1 97.56 81 ASP A N 1
ATOM 588 C CA . ASP A 1 81 ? 8.414 -36.75 -12.141 1 97.56 81 ASP A CA 1
ATOM 589 C C . ASP A 1 81 ? 7.387 -37.125 -11.078 1 97.56 81 ASP A C 1
ATOM 591 O O . ASP A 1 81 ? 7.578 -38.125 -10.359 1 97.56 81 ASP A O 1
ATOM 595 N N . VAL A 1 82 ? 6.32 -36.375 -10.93 1 97.69 82 VAL A N 1
ATOM 596 C CA . VAL A 1 82 ? 5.262 -36.656 -9.969 1 97.69 82 VAL A CA 1
ATOM 597 C C . VAL A 1 82 ? 4.621 -38 -10.305 1 97.69 82 VAL A C 1
ATOM 599 O O . VAL A 1 82 ? 4.422 -38.844 -9.414 1 97.69 82 VAL A O 1
ATOM 602 N N . MET A 1 83 ? 4.348 -38.25 -11.57 1 97.5 83 MET A N 1
ATOM 603 C CA . MET A 1 83 ? 3.645 -39.438 -12.008 1 97.5 83 MET A CA 1
ATOM 604 C C . MET A 1 83 ? 4.523 -40.688 -11.852 1 97.5 83 MET A C 1
ATOM 606 O O . MET A 1 83 ? 4.023 -41.781 -11.633 1 97.5 83 MET A O 1
ATOM 6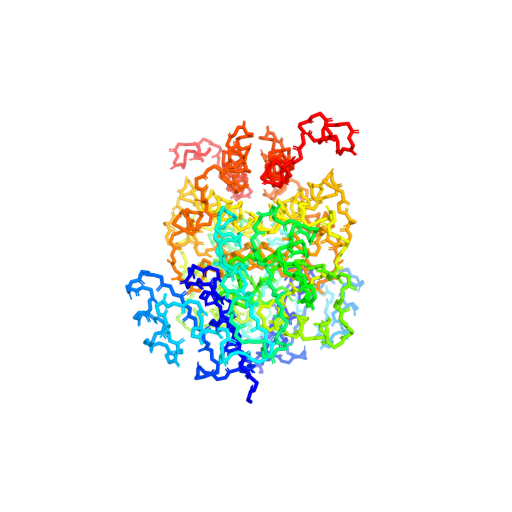10 N N . GLU A 1 84 ? 5.805 -40.438 -11.938 1 97.19 84 GLU A N 1
ATOM 611 C CA . GLU A 1 84 ? 6.742 -41.562 -11.852 1 97.19 84 GLU A CA 1
ATOM 612 C C . GLU A 1 84 ? 7.078 -41.875 -10.398 1 97.19 84 GLU A C 1
ATOM 614 O O . GLU A 1 84 ? 7.664 -42.938 -10.102 1 97.19 84 GLU A O 1
ATOM 619 N N . SER A 1 85 ? 6.691 -41 -9.562 1 95.94 85 SER A N 1
ATOM 620 C CA . SER A 1 85 ? 6.938 -41.219 -8.141 1 95.94 85 SER A CA 1
ATOM 621 C C . SER A 1 85 ? 5.758 -41.906 -7.473 1 95.94 85 SER A C 1
ATOM 623 O O . SER A 1 85 ? 4.66 -41.969 -8.031 1 95.94 85 SER A O 1
ATOM 625 N N . LYS A 1 86 ? 6.062 -42.438 -6.297 1 91.31 86 LYS A N 1
ATOM 626 C CA . LYS A 1 86 ? 4.984 -43.031 -5.527 1 91.31 86 LYS A CA 1
ATOM 627 C C . LYS A 1 86 ? 3.91 -42 -5.172 1 91.31 86 LYS A C 1
ATOM 629 O O . LYS A 1 86 ? 4.227 -40.875 -4.793 1 91.31 86 LYS A O 1
ATOM 634 N N . ASP A 1 87 ? 2.652 -42.406 -5.371 1 89.31 87 ASP A N 1
ATOM 635 C CA . ASP A 1 87 ? 1.535 -41.531 -5.074 1 89.31 87 ASP A CA 1
ATOM 636 C C . ASP A 1 87 ? 1.289 -41.438 -3.572 1 89.31 87 ASP A C 1
ATOM 638 O O . ASP A 1 87 ? 0.835 -42.406 -2.951 1 89.31 87 ASP A O 1
ATOM 642 N N . SER A 1 88 ? 1.539 -40.344 -3.029 1 88.94 88 SER A N 1
ATOM 643 C CA . SER A 1 88 ? 1.313 -40.125 -1.604 1 88.94 88 SER A CA 1
ATOM 644 C C . SER A 1 88 ? -0.118 -39.688 -1.337 1 88.94 88 SER A C 1
ATOM 646 O O . SER A 1 88 ? -0.549 -39.625 -0.184 1 88.94 88 SER A O 1
ATOM 648 N N . GLY A 1 89 ? -0.871 -39.312 -2.473 1 93.25 89 GLY A N 1
ATOM 649 C CA . GLY A 1 89 ? -2.209 -38.781 -2.324 1 93.25 89 GLY A CA 1
ATOM 650 C C . GLY A 1 89 ? -2.219 -37.25 -2.145 1 93.25 89 GLY A C 1
ATOM 651 O O . GLY A 1 89 ? -3.279 -36.656 -1.972 1 93.25 89 GLY A O 1
ATOM 652 N N . ALA A 1 90 ? -1.062 -36.656 -2.236 1 96.81 90 ALA A N 1
ATOM 653 C CA . ALA A 1 90 ? -0.933 -35.219 -2.027 1 96.81 90 ALA A CA 1
ATOM 654 C C . ALA A 1 90 ? -1.67 -34.438 -3.113 1 96.81 90 ALA A C 1
ATOM 656 O O . ALA A 1 90 ? -1.688 -34.844 -4.277 1 96.81 90 ALA A O 1
ATOM 657 N N . LEU A 1 91 ? -2.32 -33.375 -2.705 1 98.31 91 LEU A N 1
ATOM 658 C CA . LEU A 1 91 ? -2.883 -32.406 -3.668 1 98.31 91 LEU A CA 1
ATOM 659 C C . LEU A 1 91 ? -1.777 -31.734 -4.469 1 98.31 91 LEU A C 1
ATOM 661 O O . LEU A 1 91 ? -0.772 -31.297 -3.904 1 98.31 91 LEU A O 1
ATOM 665 N N . ILE A 1 92 ? -1.953 -31.688 -5.809 1 98.56 92 ILE A N 1
ATOM 666 C CA . ILE A 1 92 ? -0.972 -31 -6.637 1 98.56 92 ILE A CA 1
ATOM 667 C C . ILE A 1 92 ? -1.432 -29.562 -6.891 1 98.56 92 ILE A C 1
ATOM 669 O O . ILE A 1 92 ? -2.514 -29.328 -7.441 1 98.56 92 ILE A O 1
ATOM 673 N N . ILE A 1 93 ? -0.609 -28.578 -6.469 1 98.56 93 ILE A N 1
ATOM 674 C CA . ILE A 1 93 ? -0.916 -27.156 -6.617 1 98.56 93 ILE A CA 1
ATOM 675 C C . ILE A 1 93 ? 0.085 -26.5 -7.574 1 98.56 93 ILE A C 1
ATOM 677 O O . ILE A 1 93 ? 1.285 -26.469 -7.293 1 98.56 93 ILE A O 1
ATOM 681 N N . SER A 1 94 ? -0.39 -26.016 -8.625 1 98.06 94 SER A N 1
ATOM 682 C CA . SER A 1 94 ? 0.496 -25.344 -9.57 1 98.06 94 SER A CA 1
ATOM 683 C C . SER A 1 94 ? 0.441 -23.828 -9.383 1 98.06 94 SER A C 1
ATOM 685 O O . SER A 1 94 ? -0.642 -23.25 -9.273 1 98.06 94 SER A O 1
ATOM 687 N N . ILE A 1 95 ? 1.606 -23.172 -9.391 1 95.25 95 ILE A N 1
ATOM 688 C CA . ILE A 1 95 ? 1.663 -21.703 -9.352 1 95.25 95 ILE A CA 1
ATOM 689 C C . ILE A 1 95 ? 2.338 -21.188 -10.617 1 95.25 95 ILE A C 1
ATOM 691 O O . ILE A 1 95 ? 2.848 -20.062 -10.633 1 95.25 95 ILE A O 1
ATOM 695 N N . ALA A 1 96 ? 2.4 -22.047 -11.656 1 90.94 96 ALA A N 1
ATOM 696 C CA . ALA A 1 96 ? 3.02 -21.656 -12.922 1 90.94 96 ALA A CA 1
ATOM 697 C C . ALA A 1 96 ? 2.078 -20.797 -13.75 1 90.94 96 ALA A C 1
ATOM 699 O O . ALA A 1 96 ? 0.958 -21.203 -14.062 1 90.94 96 ALA A O 1
ATOM 700 N N . ALA A 1 97 ? 2.617 -19.641 -14.188 1 86.06 97 ALA A N 1
ATOM 701 C CA . ALA A 1 97 ? 1.813 -18.703 -14.961 1 86.06 97 ALA A CA 1
ATOM 702 C C . ALA A 1 97 ? 1.446 -19.281 -16.328 1 86.06 97 ALA A C 1
ATOM 704 O O . ALA A 1 97 ? 2.295 -19.844 -17.016 1 86.06 97 ALA A O 1
ATOM 705 N N . GLY A 1 98 ? 0.161 -19.234 -16.641 1 87.5 98 GLY A N 1
ATOM 706 C CA . GLY A 1 98 ? -0.294 -19.547 -17.984 1 87.5 98 GLY A CA 1
ATOM 707 C C . GLY A 1 98 ? -0.581 -21.016 -18.203 1 87.5 98 GLY A C 1
ATOM 708 O O . GLY A 1 98 ? -1.125 -21.406 -19.234 1 87.5 98 GLY A O 1
ATOM 709 N N . VAL A 1 99 ? -0.208 -21.906 -17.266 1 92.56 99 VAL A N 1
ATOM 710 C CA . VAL A 1 99 ? -0.458 -23.328 -17.422 1 92.56 99 VAL A CA 1
ATOM 711 C C . VAL A 1 99 ? -1.864 -23.672 -16.938 1 92.56 99 VAL A C 1
ATOM 713 O O . VAL A 1 99 ? -2.16 -23.531 -15.742 1 92.56 99 VAL A O 1
ATOM 716 N N . THR A 1 100 ? -2.674 -24.172 -17.781 1 94.81 100 THR A N 1
ATOM 717 C CA . THR A 1 100 ? -4.098 -24.312 -17.5 1 94.81 100 THR A CA 1
ATOM 718 C C . THR A 1 100 ? -4.363 -25.609 -16.719 1 94.81 100 THR A C 1
ATOM 720 O O . THR A 1 100 ? -3.506 -26.484 -16.656 1 94.81 100 THR A O 1
ATOM 723 N N . LEU A 1 101 ? -5.52 -25.656 -16.203 1 97 101 LEU A N 1
ATOM 724 C CA . LEU A 1 101 ? -5.965 -26.875 -15.523 1 97 101 LEU A CA 1
ATOM 725 C C . LEU A 1 101 ? -6.039 -28.047 -16.5 1 97 101 LEU A C 1
ATOM 727 O O . LEU A 1 101 ? -5.688 -29.172 -16.141 1 97 101 LEU A O 1
ATOM 731 N N . GLU A 1 102 ? -6.5 -27.734 -17.656 1 96.31 102 GLU A N 1
ATOM 732 C CA . GLU A 1 102 ? -6.566 -28.781 -18.672 1 96.31 102 GLU A CA 1
ATOM 733 C C . GLU A 1 102 ? -5.191 -29.391 -18.922 1 96.31 102 GLU A C 1
ATOM 735 O O . GLU A 1 102 ? -5.051 -30.609 -18.953 1 96.31 102 GLU A O 1
ATOM 740 N N . THR A 1 103 ? -4.234 -28.578 -19.062 1 95.44 103 THR A N 1
ATOM 741 C CA . THR A 1 103 ? -2.865 -29.031 -19.281 1 95.44 103 THR A CA 1
ATOM 742 C C . THR A 1 103 ? -2.377 -29.844 -18.078 1 95.44 103 THR A C 1
ATOM 744 O O . THR A 1 103 ? -1.758 -30.891 -18.25 1 95.44 103 THR A O 1
ATOM 747 N N . LEU A 1 104 ? -2.648 -29.375 -16.891 1 97.5 104 LEU A N 1
ATOM 748 C CA . LEU A 1 104 ? -2.227 -30.062 -15.664 1 97.5 104 LEU A CA 1
ATOM 749 C C . LEU A 1 104 ? -2.914 -31.422 -15.531 1 97.5 104 LEU A C 1
ATOM 751 O O . LEU A 1 104 ? -2.266 -32.406 -15.234 1 97.5 104 LEU A O 1
ATOM 755 N N . GLU A 1 105 ? -4.16 -31.422 -15.812 1 97.88 105 GLU A N 1
ATOM 756 C CA . GLU A 1 105 ? -4.93 -32.656 -15.688 1 97.88 105 GLU A CA 1
ATOM 757 C C . GLU A 1 105 ? -4.492 -33.688 -16.734 1 97.88 105 GLU A C 1
ATOM 759 O O . GLU A 1 105 ? -4.457 -34.875 -16.453 1 97.88 105 GLU A O 1
ATOM 764 N N . ASP A 1 106 ? -4.16 -33.188 -17.891 1 97.62 106 ASP A N 1
ATOM 765 C CA . ASP A 1 106 ? -3.652 -34.094 -18.922 1 97.62 106 ASP A CA 1
ATOM 766 C C . ASP A 1 106 ? -2.305 -34.688 -18.531 1 97.62 106 ASP A C 1
ATOM 768 O O . ASP A 1 106 ? -2.016 -35.844 -18.828 1 97.62 106 ASP A O 1
ATOM 772 N N . SER A 1 107 ? -1.517 -33.938 -17.859 1 97.81 107 SER A N 1
ATOM 773 C CA . SER A 1 107 ? -0.168 -34.344 -17.484 1 97.81 107 SER A CA 1
ATOM 774 C C . SER A 1 107 ? -0.178 -35.156 -16.188 1 97.81 107 SER A C 1
ATOM 776 O O . SER A 1 107 ? 0.79 -35.844 -15.883 1 97.81 107 SER A O 1
ATOM 778 N N . LEU A 1 108 ? -1.246 -35.031 -15.422 1 98.25 108 LEU A N 1
ATOM 779 C CA . LEU A 1 108 ? -1.358 -35.656 -14.117 1 98.25 108 LEU A CA 1
ATOM 780 C C . LEU A 1 108 ? -2.664 -36.438 -14.016 1 98.25 108 LEU A C 1
ATOM 782 O O . LEU A 1 108 ? -3.469 -36.219 -13.109 1 98.25 108 LEU A O 1
ATOM 786 N N . PRO A 1 109 ? -2.814 -37.406 -14.961 1 97.44 109 PRO A N 1
ATOM 787 C CA . PRO A 1 109 ? -4.074 -38.156 -14.93 1 97.44 109 PRO A CA 1
ATOM 788 C C . PRO A 1 109 ? -4.324 -38.812 -13.578 1 97.44 109 PRO A C 1
ATOM 790 O O . PRO A 1 109 ? -3.438 -39.469 -13.039 1 97.44 109 PRO A O 1
ATOM 793 N N . GLY A 1 110 ? -5.523 -38.531 -13.102 1 97.06 110 GLY A N 1
ATOM 794 C CA . GLY A 1 110 ? -5.949 -39.188 -11.867 1 97.06 110 GLY A CA 1
ATOM 795 C C . GLY A 1 110 ? -5.539 -38.438 -10.617 1 97.06 110 GLY A C 1
ATOM 796 O O . GLY A 1 110 ? -5.891 -38.812 -9.508 1 97.06 110 GLY A O 1
ATOM 797 N N . ARG A 1 111 ? -4.816 -37.375 -10.75 1 97.88 111 ARG A N 1
ATOM 798 C CA . ARG A 1 111 ? -4.387 -36.594 -9.602 1 97.88 111 ARG A CA 1
ATOM 799 C C . ARG A 1 111 ? -5.328 -35.406 -9.359 1 97.88 111 ARG A C 1
ATOM 801 O O . ARG A 1 111 ? -5.926 -34.906 -10.305 1 97.88 111 ARG A O 1
ATOM 808 N N . ARG A 1 112 ? -5.551 -35.062 -8.086 1 98.38 112 ARG A N 1
ATOM 809 C CA . ARG A 1 112 ? -6.234 -33.812 -7.734 1 98.38 112 ARG A CA 1
ATOM 810 C C . ARG A 1 112 ? -5.324 -32.594 -7.934 1 98.38 112 ARG A C 1
ATOM 812 O O . ARG A 1 112 ? -4.207 -32.562 -7.406 1 98.38 112 ARG A O 1
ATOM 819 N N . VAL A 1 113 ? -5.816 -31.641 -8.758 1 98.56 113 VAL A N 1
ATOM 820 C CA . VAL A 1 113 ? -4.953 -30.5 -9.086 1 98.56 113 VAL A CA 1
ATOM 821 C C . VAL A 1 113 ? -5.68 -29.203 -8.797 1 98.56 113 VAL A C 1
ATOM 823 O O . VAL A 1 113 ? -6.906 -29.125 -8.898 1 98.56 113 VAL A O 1
ATOM 826 N N . VAL A 1 114 ? -4.965 -28.203 -8.375 1 98.69 114 VAL A N 1
ATOM 827 C CA . VAL A 1 114 ? -5.414 -26.828 -8.18 1 98.69 114 VAL A CA 1
ATOM 828 C C . VAL A 1 114 ? -4.434 -25.859 -8.844 1 98.69 114 VAL A C 1
ATOM 830 O O . VAL A 1 114 ? -3.221 -26.078 -8.82 1 98.69 114 VAL A O 1
ATOM 833 N N . ARG A 1 115 ? -4.961 -24.859 -9.5 1 98.12 115 ARG A N 1
ATOM 834 C CA . ARG A 1 115 ? -4.145 -23.797 -10.07 1 98.12 115 ARG A CA 1
ATOM 835 C C . ARG A 1 115 ? -4.23 -22.531 -9.227 1 98.12 115 ARG A C 1
ATOM 837 O O . ARG A 1 115 ? -5.324 -22.078 -8.875 1 98.12 115 ARG A O 1
ATOM 844 N N . VAL A 1 116 ? -3.057 -21.984 -8.891 1 97.94 116 VAL A N 1
ATOM 845 C CA . VAL A 1 116 ? -2.98 -20.812 -8.039 1 97.94 116 VAL A CA 1
ATOM 846 C C . VAL A 1 116 ? -2.143 -19.734 -8.719 1 97.94 116 VAL A C 1
ATOM 848 O O . VAL A 1 116 ? -1.123 -20.031 -9.344 1 97.94 116 VAL A O 1
ATOM 851 N N . MET A 1 117 ? -2.635 -18.547 -8.656 1 97.12 117 MET A N 1
ATOM 852 C CA . MET A 1 117 ? -1.819 -17.391 -9.016 1 97.12 117 MET A CA 1
ATOM 853 C C . MET A 1 117 ? -1.477 -16.562 -7.785 1 97.12 117 MET A C 1
ATOM 855 O O . MET A 1 117 ? -2.244 -15.68 -7.391 1 97.12 117 MET A O 1
ATOM 859 N N . PRO A 1 118 ? -0.337 -16.781 -7.242 1 96.38 118 PRO A N 1
ATOM 860 C CA . PRO A 1 118 ? 0.12 -15.984 -6.094 1 96.38 118 PRO A CA 1
ATOM 861 C C . PRO A 1 118 ? 0.922 -14.758 -6.512 1 96.38 118 PRO A C 1
ATOM 863 O O . PRO A 1 118 ? 0.964 -14.414 -7.695 1 96.38 118 PRO A O 1
ATOM 866 N N . ASN A 1 119 ? 1.399 -14.008 -5.512 1 95.38 119 ASN A N 1
ATOM 867 C CA . ASN A 1 119 ? 2.352 -12.93 -5.773 1 95.38 119 ASN A CA 1
ATOM 868 C C . ASN A 1 119 ? 3.359 -12.789 -4.637 1 95.38 119 ASN A C 1
ATOM 870 O O . ASN A 1 119 ? 3.189 -13.391 -3.57 1 95.38 119 ASN A O 1
ATOM 874 N N . THR A 1 120 ? 4.406 -12.141 -4.824 1 92.38 120 THR A N 1
ATOM 875 C CA . THR A 1 120 ? 5.602 -12.156 -3.992 1 92.38 120 THR A CA 1
ATOM 876 C C . THR A 1 120 ? 5.312 -11.562 -2.615 1 92.38 120 THR A C 1
ATOM 878 O O . THR A 1 120 ? 5.98 -11.906 -1.636 1 92.38 120 THR A O 1
ATOM 881 N N . PRO A 1 121 ? 4.352 -10.789 -2.408 1 95.88 121 PRO A N 1
ATOM 882 C CA . PRO A 1 121 ? 4.105 -10.273 -1.06 1 95.88 121 PRO A CA 1
ATOM 883 C C . PRO A 1 121 ? 3.715 -11.367 -0.068 1 95.88 121 PRO A C 1
ATOM 885 O O . PRO A 1 121 ? 3.568 -11.094 1.127 1 95.88 121 PRO A O 1
ATOM 888 N N . CYS A 1 122 ? 3.547 -12.578 -0.55 1 93.62 122 CYS A N 1
ATOM 889 C CA . CYS A 1 122 ? 3.393 -13.688 0.385 1 93.62 122 CYS A CA 1
ATOM 890 C C . CYS A 1 122 ? 4.59 -13.781 1.325 1 93.62 122 CYS A C 1
ATOM 892 O O . CYS A 1 122 ? 4.465 -14.281 2.445 1 93.62 122 CYS A O 1
ATOM 894 N N . LEU A 1 123 ? 5.703 -13.227 0.946 1 87.94 123 LEU A N 1
ATOM 895 C CA . LEU A 1 123 ? 6.922 -13.211 1.751 1 87.94 123 LEU A CA 1
ATOM 896 C C . LEU A 1 123 ? 6.699 -12.461 3.061 1 87.94 123 LEU A C 1
ATOM 898 O O . LEU A 1 123 ? 7.375 -12.727 4.055 1 87.94 123 LEU A O 1
ATOM 902 N N . VAL A 1 124 ? 5.727 -11.523 2.988 1 91.31 124 VAL A N 1
ATOM 903 C CA . VAL A 1 124 ? 5.492 -10.711 4.18 1 91.31 124 VAL A CA 1
ATOM 904 C C . VAL A 1 124 ? 4.062 -10.922 4.676 1 91.31 124 VAL A C 1
ATOM 906 O O . VAL A 1 124 ? 3.516 -10.078 5.387 1 91.31 124 VAL A O 1
ATOM 909 N N . GLY A 1 125 ? 3.506 -11.945 4.156 1 91.94 125 GLY A N 1
ATOM 910 C CA . GLY A 1 125 ? 2.188 -12.328 4.645 1 91.94 125 GLY A CA 1
ATOM 911 C C . GLY A 1 125 ? 1.069 -11.492 4.051 1 91.94 125 GLY A C 1
ATOM 912 O O . GLY A 1 125 ? -0.018 -11.398 4.625 1 91.94 125 GLY A O 1
ATOM 913 N N . GLU A 1 126 ? 1.327 -10.789 2.926 1 96.25 126 GLU A N 1
ATOM 914 C CA . GLU A 1 126 ? 0.343 -9.883 2.34 1 96.25 126 GLU A CA 1
ATOM 915 C C . GLU A 1 126 ? 0.029 -10.273 0.898 1 96.25 126 GLU A C 1
ATOM 917 O O . GLU A 1 126 ? -0.183 -9.406 0.05 1 96.25 126 GLU A O 1
ATOM 922 N N . GLN A 1 127 ? -0.057 -11.5 0.646 1 96.56 127 GLN A N 1
ATOM 923 C CA . GLN A 1 127 ? -0.312 -12.023 -0.692 1 96.56 127 GLN A CA 1
ATOM 924 C C . GLN A 1 127 ? -1.709 -11.641 -1.175 1 96.56 127 GLN A C 1
ATOM 926 O O . GLN A 1 127 ? -2.621 -11.453 -0.367 1 96.56 127 GLN A O 1
ATOM 931 N N . ALA A 1 128 ? -1.815 -11.422 -2.486 1 98.19 128 ALA A N 1
ATOM 932 C CA . ALA A 1 128 ? -3.076 -11.359 -3.219 1 98.19 128 ALA A CA 1
ATOM 933 C C . ALA A 1 128 ? -3.141 -12.445 -4.289 1 98.19 128 ALA A C 1
ATOM 935 O O . ALA A 1 128 ? -2.584 -12.281 -5.379 1 98.19 128 ALA A O 1
ATOM 936 N N . ALA A 1 129 ? -3.908 -13.531 -3.959 1 98 129 ALA A N 1
ATOM 937 C CA . ALA A 1 129 ? -3.861 -14.695 -4.836 1 98 129 ALA A CA 1
ATOM 938 C C . ALA A 1 129 ? -5.258 -15.07 -5.32 1 98 129 ALA A C 1
ATOM 940 O O . ALA A 1 129 ? -6.258 -14.711 -4.695 1 9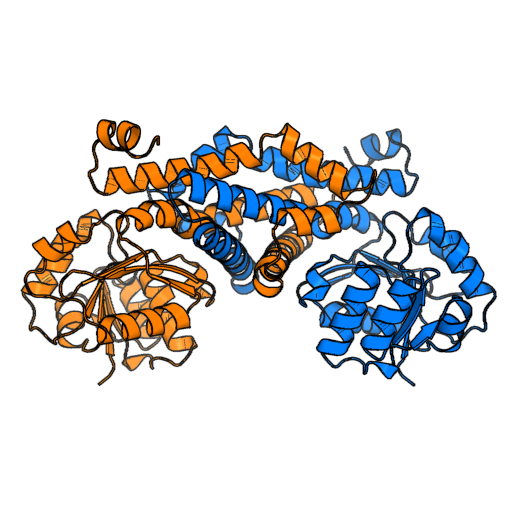8 129 ALA A O 1
ATOM 941 N N . GLY A 1 130 ? -5.332 -15.664 -6.461 1 98 130 GLY A N 1
ATOM 942 C CA . GLY A 1 130 ? -6.484 -16.406 -6.953 1 98 130 GLY A CA 1
ATOM 943 C C . GLY A 1 130 ? -6.199 -17.875 -7.184 1 98 130 GLY A C 1
ATOM 944 O O . GLY A 1 130 ? -5.051 -18.266 -7.395 1 98 130 GLY A O 1
ATOM 945 N N . PHE A 1 131 ? -7.277 -18.703 -7.055 1 98.44 131 PHE A N 1
ATOM 946 C CA . PHE A 1 131 ? -7.055 -20.109 -7.352 1 98.44 131 PHE A CA 1
ATOM 947 C C . PHE A 1 131 ? -8.312 -20.75 -7.938 1 98.44 131 PHE A C 1
ATOM 949 O O . PHE A 1 131 ? -9.414 -20.219 -7.781 1 98.44 131 PHE A O 1
ATOM 956 N N . ALA A 1 132 ? -8.133 -21.734 -8.617 1 98.5 132 ALA A N 1
ATOM 957 C CA . ALA A 1 132 ? -9.195 -22.516 -9.25 1 98.5 132 ALA A CA 1
ATOM 958 C C . ALA A 1 132 ? -8.969 -24.016 -9.047 1 98.5 132 ALA A C 1
ATOM 960 O O . ALA A 1 132 ? -7.836 -24.484 -9.133 1 98.5 132 ALA A O 1
ATOM 961 N N . LEU A 1 133 ? -10.039 -24.734 -8.844 1 98.56 133 LEU A N 1
ATOM 962 C CA . LEU A 1 133 ? -9.961 -26.172 -8.57 1 98.56 133 LEU A CA 1
ATOM 963 C C . LEU A 1 133 ? -10.07 -26.984 -9.859 1 98.56 133 LEU A C 1
ATOM 965 O O . LEU A 1 133 ? -10.844 -26.625 -10.758 1 98.56 133 LEU A O 1
ATOM 969 N N . GLY A 1 134 ? -9.258 -28.031 -9.922 1 98.25 134 GLY A N 1
ATOM 970 C CA . GLY A 1 134 ? -9.406 -29 -11 1 98.25 134 GLY A CA 1
ATOM 971 C C . GLY A 1 134 ? -10.617 -29.906 -10.828 1 98.25 134 GLY A C 1
ATOM 972 O O . GLY A 1 134 ? -11.328 -29.812 -9.828 1 98.25 134 GLY A O 1
ATOM 973 N N . GLY A 1 135 ? -10.852 -30.656 -11.836 1 97.88 135 GLY A N 1
ATOM 974 C CA . GLY A 1 135 ? -12.055 -31.484 -11.898 1 97.88 135 GLY A CA 1
ATOM 975 C C . GLY A 1 135 ? -12.125 -32.531 -10.789 1 97.88 135 GLY A C 1
ATOM 976 O O . GLY A 1 135 ? -13.211 -32.875 -10.352 1 97.88 135 GLY A O 1
ATOM 977 N N . LEU A 1 136 ? -11.047 -33 -10.297 1 98.06 136 LEU A N 1
ATOM 978 C CA . LEU A 1 136 ? -11.031 -34.062 -9.305 1 98.06 136 LEU A CA 1
ATOM 979 C C . LEU A 1 136 ? -10.828 -33.5 -7.902 1 98.06 136 LEU A C 1
ATOM 981 O O . LEU A 1 136 ? -10.836 -34.25 -6.926 1 98.06 136 LEU A O 1
ATOM 985 N N . ALA A 1 137 ? -10.617 -32.219 -7.773 1 98.12 137 ALA A N 1
ATOM 986 C CA . ALA A 1 137 ? -10.391 -31.625 -6.461 1 98.12 137 ALA A CA 1
ATOM 987 C C . ALA A 1 137 ? -11.648 -31.703 -5.602 1 98.12 137 ALA A C 1
ATOM 989 O O . ALA A 1 137 ? -12.766 -31.578 -6.109 1 98.12 137 ALA A O 1
ATOM 990 N N . THR A 1 138 ? -11.461 -31.812 -4.309 1 98.12 138 THR A N 1
ATOM 991 C CA . THR A 1 138 ? -12.555 -32 -3.365 1 98.12 138 THR A CA 1
ATOM 992 C C . THR A 1 138 ? -12.734 -30.75 -2.498 1 98.12 138 THR A C 1
ATOM 994 O O . THR A 1 138 ? -11.938 -29.812 -2.586 1 98.12 138 THR A O 1
ATOM 997 N N . ASP A 1 139 ? -13.758 -30.828 -1.668 1 98.06 139 ASP A N 1
ATOM 998 C CA . ASP A 1 139 ? -13.969 -29.75 -0.711 1 98.06 139 ASP A CA 1
ATOM 999 C C . ASP A 1 139 ? -12.836 -29.688 0.31 1 98.06 139 ASP A C 1
ATOM 1001 O O . ASP A 1 139 ? -12.469 -28.609 0.778 1 98.06 139 ASP A O 1
ATOM 1005 N N . ASP A 1 140 ? -12.359 -30.812 0.586 1 97.81 140 ASP A N 1
ATOM 1006 C CA . ASP A 1 140 ? -11.211 -30.844 1.488 1 97.81 140 ASP A CA 1
ATOM 1007 C C . ASP A 1 140 ? -10 -30.156 0.86 1 97.81 140 ASP A C 1
ATOM 1009 O O . ASP A 1 140 ? -9.234 -29.484 1.553 1 97.81 140 ASP A O 1
ATOM 1013 N N . ASP A 1 141 ? -9.883 -30.391 -0.421 1 98 141 ASP A N 1
ATOM 1014 C CA . ASP A 1 141 ? -8.797 -29.719 -1.132 1 98 141 ASP A CA 1
ATOM 1015 C C . ASP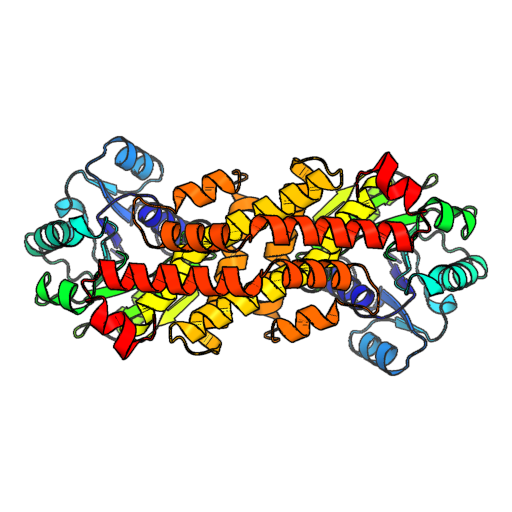 A 1 141 ? -8.984 -28.203 -1.122 1 98 141 ASP A C 1
ATOM 1017 O O . ASP A 1 141 ? -8.031 -27.453 -0.907 1 98 141 ASP A O 1
ATOM 1021 N N . ARG A 1 142 ? -10.227 -27.812 -1.34 1 98 142 ARG A N 1
ATOM 1022 C CA . ARG A 1 142 ? -10.578 -26.406 -1.279 1 98 142 ARG A CA 1
ATOM 1023 C C . ARG A 1 142 ? -10.18 -25.797 0.061 1 98 142 ARG A C 1
ATOM 1025 O O . ARG A 1 142 ? -9.547 -24.734 0.105 1 98 142 ARG A O 1
ATOM 1032 N N . ARG A 1 143 ? -10.492 -26.406 1.074 1 97.5 143 ARG A N 1
ATOM 1033 C CA . ARG A 1 143 ? -10.195 -25.922 2.418 1 97.5 143 ARG A CA 1
ATOM 1034 C C . ARG A 1 143 ? -8.688 -25.875 2.662 1 97.5 143 ARG A C 1
ATOM 1036 O O . ARG A 1 143 ? -8.18 -24.906 3.242 1 97.5 143 ARG A O 1
ATOM 1043 N N . LEU A 1 144 ? -8.039 -26.875 2.197 1 97.06 144 LEU A N 1
ATOM 1044 C CA . LEU A 1 144 ? -6.59 -26.938 2.381 1 97.06 144 LEU A CA 1
ATOM 1045 C C . LEU A 1 144 ? -5.898 -25.781 1.664 1 97.06 144 LEU A C 1
ATOM 1047 O O . LEU A 1 144 ? -5.066 -25.094 2.254 1 97.06 144 LEU A O 1
ATOM 1051 N N . VAL A 1 145 ? -6.25 -25.594 0.414 1 97.69 145 VAL A N 1
ATOM 1052 C CA . VAL A 1 145 ? -5.629 -24.531 -0.388 1 97.69 145 VAL A CA 1
ATOM 1053 C C . VAL A 1 145 ? -5.922 -23.172 0.23 1 97.69 145 VAL A C 1
ATOM 1055 O O . VAL A 1 145 ? -5.023 -22.344 0.361 1 97.69 145 VAL A O 1
ATOM 1058 N N . LYS A 1 146 ? -7.125 -23.016 0.606 1 96.75 146 LYS A N 1
ATOM 1059 C CA . LYS A 1 146 ? -7.516 -21.75 1.221 1 96.75 146 LYS A CA 1
ATOM 1060 C C . LYS A 1 146 ? -6.75 -21.5 2.518 1 96.75 146 LYS A C 1
ATOM 1062 O O . LYS A 1 146 ? -6.301 -20.391 2.781 1 96.75 146 LYS A O 1
ATOM 1067 N N . GLU A 1 147 ? -6.625 -22.5 3.293 1 95.31 147 GLU A N 1
ATOM 1068 C CA . GLU A 1 147 ? -5.891 -22.391 4.551 1 95.31 147 GLU A CA 1
ATOM 1069 C C . GLU A 1 147 ? -4.426 -22.031 4.305 1 95.31 147 GLU A C 1
ATOM 1071 O O . GLU A 1 147 ? -3.885 -21.141 4.953 1 95.31 147 GLU A O 1
ATOM 1076 N N . LEU A 1 148 ? -3.805 -22.703 3.393 1 95.81 148 LEU A N 1
ATOM 1077 C CA . LEU A 1 148 ? -2.395 -22.469 3.092 1 95.81 148 LEU A CA 1
ATOM 1078 C C . LEU A 1 148 ? -2.168 -21.062 2.557 1 95.81 148 LEU A C 1
ATOM 1080 O O . LEU A 1 148 ? -1.234 -20.375 2.982 1 95.81 148 LEU A O 1
ATOM 1084 N N . LEU A 1 149 ? -3.059 -20.625 1.67 1 96.62 149 LEU A N 1
ATOM 1085 C CA . LEU A 1 149 ? -2.85 -19.344 0.991 1 96.62 149 LEU A CA 1
ATOM 1086 C C . LEU A 1 149 ? -3.27 -18.172 1.88 1 96.62 149 LEU A C 1
ATOM 1088 O O . LEU A 1 149 ? -2.646 -17.109 1.851 1 96.62 149 LEU A O 1
ATOM 1092 N N . ASP A 1 150 ? -4.281 -18.391 2.719 1 94 150 ASP A N 1
ATOM 1093 C CA . ASP A 1 150 ? -4.738 -17.344 3.625 1 94 150 ASP A CA 1
ATOM 1094 C C . ASP A 1 150 ? -3.717 -17.109 4.734 1 94 150 ASP A C 1
ATOM 1096 O O . ASP A 1 150 ? -3.715 -16.047 5.363 1 94 150 ASP A O 1
ATOM 1100 N N . ALA A 1 151 ? -2.857 -18.078 4.949 1 91.38 151 ALA A N 1
ATOM 1101 C CA . ALA A 1 151 ? -1.809 -17.922 5.953 1 91.38 151 ALA A CA 1
ATOM 1102 C C . ALA A 1 151 ? -0.803 -16.844 5.539 1 91.38 151 ALA A C 1
ATOM 1104 O O . ALA A 1 151 ? -0.129 -16.266 6.383 1 91.38 151 ALA A O 1
ATOM 1105 N N . VAL A 1 152 ? -0.751 -16.641 4.281 1 95.25 152 VAL A N 1
ATOM 1106 C CA . VAL A 1 152 ? 0.272 -15.711 3.809 1 95.25 152 VAL A CA 1
ATOM 1107 C C . VAL A 1 152 ? -0.385 -14.555 3.057 1 95.25 152 VAL A C 1
ATOM 1109 O O . VAL A 1 152 ? 0.255 -13.898 2.232 1 95.25 152 VAL A O 1
ATOM 1112 N N . GLY A 1 153 ? -1.622 -14.266 3.252 1 96.19 153 GLY A N 1
ATOM 1113 C CA . GLY A 1 153 ? -2.375 -13.195 2.625 1 96.19 153 GLY A CA 1
ATOM 1114 C C . GLY A 1 153 ? -3.838 -13.539 2.412 1 96.19 153 GLY A C 1
ATOM 1115 O O . GLY A 1 153 ? -4.492 -14.07 3.311 1 96.19 153 GLY A O 1
ATOM 1116 N N . VAL A 1 154 ? -4.293 -13.125 1.174 1 96.69 154 VAL A N 1
ATOM 1117 C CA . VAL A 1 154 ? -5.684 -13.383 0.816 1 96.69 154 VAL A CA 1
ATOM 1118 C C . VAL A 1 154 ? -5.742 -14.211 -0.467 1 96.69 154 VAL A C 1
ATOM 1120 O O . VAL A 1 154 ? -4.977 -13.969 -1.401 1 96.69 154 VAL A O 1
ATOM 1123 N N . ALA A 1 155 ? -6.629 -15.18 -0.437 1 97.12 155 ALA A N 1
ATOM 1124 C CA . ALA A 1 155 ? -6.832 -15.992 -1.629 1 97.12 155 ALA A CA 1
ATOM 1125 C C . ALA A 1 155 ? -8.312 -16.062 -2.004 1 97.12 155 ALA A C 1
ATOM 1127 O O . ALA A 1 155 ? -9.164 -16.328 -1.151 1 97.12 155 ALA A O 1
ATOM 1128 N N . MET A 1 156 ? -8.539 -15.82 -3.283 1 97.56 156 MET A N 1
ATOM 1129 C CA . MET A 1 156 ? -9.906 -15.875 -3.773 1 97.56 156 MET A CA 1
ATOM 1130 C C . MET A 1 156 ? -10.086 -17.016 -4.77 1 97.56 156 MET A C 1
ATOM 1132 O O . MET A 1 156 ? -9.305 -17.156 -5.711 1 97.56 156 MET A O 1
ATOM 1136 N N . GLU A 1 157 ? -11.125 -17.844 -4.547 1 97.88 157 GLU A N 1
ATOM 1137 C CA . GLU A 1 157 ? -11.477 -18.875 -5.523 1 97.88 157 GLU A CA 1
ATOM 1138 C C . GLU A 1 157 ? -12.227 -18.266 -6.711 1 97.88 157 GLU A C 1
ATOM 1140 O O . GLU A 1 157 ? -13.18 -17.516 -6.527 1 97.88 157 GLU A O 1
ATOM 1145 N N . VAL A 1 158 ? -11.758 -18.578 -7.91 1 97.69 158 VAL A N 1
ATOM 1146 C CA . VAL A 1 158 ? -12.375 -18.047 -9.117 1 97.69 158 VAL A CA 1
ATOM 1147 C C . VAL A 1 158 ? -12.453 -19.125 -10.188 1 97.69 158 VAL A C 1
ATOM 1149 O O . VAL A 1 158 ? -11.867 -20.203 -10.039 1 97.69 158 VAL A O 1
ATOM 1152 N N . ASN A 1 159 ? -13.227 -18.766 -11.227 1 96.44 159 ASN A N 1
ATOM 1153 C CA . ASN A 1 159 ? -13.133 -19.578 -12.438 1 96.44 159 ASN A CA 1
ATOM 1154 C C . ASN A 1 159 ? -11.75 -19.453 -13.086 1 96.44 159 ASN A C 1
ATOM 1156 O O . ASN A 1 159 ? -11.18 -18.359 -13.133 1 96.44 159 ASN A O 1
ATOM 1160 N N . GLU A 1 160 ? -11.281 -20.547 -13.602 1 95.88 160 GLU A N 1
ATOM 1161 C CA . GLU A 1 160 ? -9.914 -20.578 -14.117 1 95.88 160 GLU A CA 1
ATOM 1162 C C . GLU A 1 160 ? -9.672 -19.469 -15.133 1 95.88 160 GLU A C 1
ATOM 1164 O O . GLU A 1 160 ? -8.578 -18.922 -15.211 1 95.88 160 GLU A O 1
ATOM 1169 N N . ILE A 1 161 ? -10.68 -19.188 -15.922 1 90.38 161 ILE A N 1
ATOM 1170 C CA . ILE A 1 161 ? -10.508 -18.219 -17.016 1 90.38 161 ILE A CA 1
ATOM 1171 C C . ILE A 1 161 ? -10.117 -16.859 -16.453 1 90.38 161 ILE A C 1
ATOM 1173 O O . ILE A 1 161 ? -9.484 -16.062 -17.125 1 90.38 161 ILE A O 1
ATOM 1177 N N . LEU A 1 162 ? -10.43 -16.609 -15.195 1 96.25 162 LEU A N 1
ATOM 1178 C CA . LEU A 1 162 ? -10.172 -15.312 -14.562 1 96.25 162 LEU A CA 1
ATOM 1179 C C . LEU A 1 162 ? -8.75 -15.25 -14.016 1 96.25 162 LEU A C 1
ATOM 1181 O O . LEU A 1 162 ? -8.258 -14.18 -13.664 1 96.25 162 LEU A O 1
ATOM 1185 N N . LEU A 1 163 ? -8.008 -16.375 -14.055 1 97.25 163 LEU A N 1
ATOM 1186 C CA . LEU A 1 163 ? -6.672 -16.391 -13.469 1 97.25 163 LEU A CA 1
ATOM 1187 C C . LEU A 1 163 ? -5.684 -15.641 -14.352 1 97.25 163 LEU A C 1
ATOM 1189 O O . LEU A 1 163 ? -4.676 -15.125 -13.859 1 97.25 163 LEU A O 1
ATOM 1193 N N . ASN A 1 164 ? -6.008 -15.523 -15.625 1 96.5 164 ASN A N 1
ATOM 1194 C CA . ASN A 1 164 ? -5.156 -14.688 -16.469 1 96.5 164 ASN A CA 1
ATOM 1195 C C . ASN A 1 164 ? -5.246 -13.219 -16.062 1 96.5 164 ASN A C 1
ATOM 1197 O O . ASN A 1 164 ? -4.23 -12.523 -16 1 96.5 164 ASN A O 1
ATOM 1201 N N . ALA A 1 165 ? -6.484 -12.812 -15.828 1 97.81 165 ALA A N 1
ATOM 1202 C CA . ALA A 1 165 ? -6.688 -11.438 -15.383 1 97.81 165 ALA A CA 1
ATOM 1203 C C . ALA A 1 165 ? -6.043 -11.203 -14.016 1 97.81 165 ALA A C 1
ATOM 1205 O O . ALA A 1 165 ? -5.484 -10.133 -13.758 1 97.81 165 ALA A O 1
ATOM 1206 N N . ILE A 1 166 ? -6.078 -12.18 -13.148 1 98.44 166 ILE A N 1
ATOM 1207 C CA . ILE A 1 166 ? -5.457 -12.086 -11.836 1 98.44 166 ILE A CA 1
ATOM 1208 C C . ILE A 1 166 ? -3.938 -12.023 -11.984 1 98.44 166 ILE A C 1
ATOM 1210 O O . ILE A 1 166 ? -3.266 -11.281 -11.266 1 98.44 166 ILE A O 1
ATOM 1214 N N . THR A 1 167 ? -3.428 -12.75 -12.922 1 96.81 167 THR A N 1
ATOM 1215 C CA . THR A 1 167 ? -2.002 -12.672 -13.219 1 96.81 167 THR A CA 1
ATOM 1216 C C . THR A 1 167 ? -1.609 -11.242 -13.594 1 96.81 167 THR A C 1
ATOM 1218 O O . THR A 1 167 ? -0.611 -10.719 -13.094 1 96.81 167 THR A O 1
ATOM 1221 N N . GLY A 1 168 ? -2.393 -10.633 -14.398 1 97.94 168 GLY A N 1
ATOM 1222 C CA . GLY A 1 168 ? -2.113 -9.266 -14.82 1 97.94 168 GLY A CA 1
ATOM 1223 C C . GLY A 1 168 ? -2.27 -8.258 -13.695 1 97.94 168 GLY A C 1
ATOM 1224 O O . GLY A 1 168 ? -1.528 -7.273 -13.633 1 97.94 168 GLY A O 1
ATOM 1225 N N . LEU A 1 169 ? -3.201 -8.445 -12.836 1 98.62 169 LEU A N 1
ATOM 1226 C CA . LEU A 1 169 ? -3.537 -7.484 -11.789 1 98.62 169 LEU A CA 1
ATOM 1227 C C . LEU A 1 169 ? -2.66 -7.688 -10.562 1 98.62 169 LEU A C 1
ATOM 1229 O O . LEU A 1 169 ? -1.877 -6.809 -10.195 1 98.62 169 LEU A O 1
ATOM 1233 N N . SER A 1 170 ? -2.707 -8.828 -9.984 1 98.44 170 SER A N 1
ATOM 1234 C CA . SER A 1 170 ? -2.045 -9.023 -8.695 1 98.44 170 SER A CA 1
ATOM 1235 C C . SER A 1 170 ? -0.764 -9.836 -8.852 1 98.44 170 SER A C 1
ATOM 1237 O O . SER A 1 170 ? 0.175 -9.68 -8.07 1 98.44 170 SER A O 1
ATOM 1239 N N . GLY A 1 171 ? -0.72 -10.719 -9.82 1 96.69 171 GLY A N 1
ATOM 1240 C CA . GLY A 1 171 ? 0.513 -11.445 -10.062 1 96.69 171 GLY A CA 1
ATOM 1241 C C . GLY A 1 171 ? 1.674 -10.547 -10.445 1 96.69 171 GLY A C 1
ATOM 1242 O O . GLY A 1 171 ? 2.756 -10.641 -9.867 1 96.69 171 GLY A O 1
ATOM 1243 N N . SER A 1 172 ? 1.396 -9.695 -11.391 1 97.5 172 SER A N 1
ATOM 1244 C CA . SER A 1 172 ? 2.4 -8.758 -11.883 1 97.5 172 SER A CA 1
ATOM 1245 C C . SER A 1 172 ? 2.33 -7.434 -11.133 1 97.5 172 SER A C 1
ATOM 1247 O O . SER A 1 172 ? 3.262 -6.629 -11.195 1 97.5 172 SER A O 1
ATOM 1249 N N . GLY A 1 173 ? 1.28 -7.25 -10.414 1 98.44 173 GLY A N 1
ATOM 1250 C CA . GLY A 1 173 ? 0.909 -5.992 -9.789 1 98.44 173 GLY A CA 1
ATOM 1251 C C . GLY A 1 173 ? 1.981 -5.445 -8.859 1 98.44 173 GLY A C 1
ATOM 1252 O O . GLY A 1 173 ? 2.234 -4.238 -8.844 1 98.44 173 GLY A O 1
ATOM 1253 N N . PRO A 1 174 ? 2.641 -6.289 -8.094 1 98.38 174 PRO A N 1
ATOM 1254 C CA . PRO A 1 174 ? 3.691 -5.773 -7.207 1 98.38 174 PRO A CA 1
ATOM 1255 C C . PRO A 1 174 ? 4.73 -4.938 -7.949 1 98.38 174 PRO A C 1
ATOM 1257 O O . PRO A 1 174 ? 5.188 -3.914 -7.434 1 98.38 174 PRO A O 1
ATOM 1260 N N . ALA A 1 175 ? 5.07 -5.316 -9.117 1 98.5 175 ALA A N 1
ATOM 1261 C CA . ALA A 1 175 ? 6.055 -4.566 -9.891 1 98.5 175 ALA A CA 1
ATOM 1262 C C . ALA A 1 175 ? 5.555 -3.158 -10.195 1 98.5 175 ALA A C 1
ATOM 1264 O O . ALA A 1 175 ? 6.332 -2.201 -10.18 1 98.5 175 ALA A O 1
ATOM 1265 N N . TYR A 1 176 ? 4.234 -3.037 -10.508 1 98.88 176 TYR A N 1
ATOM 1266 C CA . TYR A 1 176 ? 3.641 -1.727 -10.75 1 98.88 176 TYR A CA 1
ATOM 1267 C C . TYR A 1 176 ? 3.746 -0.842 -9.516 1 98.88 176 TYR A C 1
ATOM 1269 O O . TYR A 1 176 ? 4.062 0.345 -9.617 1 98.88 176 TYR A O 1
ATOM 1277 N N . VAL A 1 177 ? 3.512 -1.462 -8.414 1 98.94 177 VAL A N 1
ATOM 1278 C CA . VAL A 1 177 ? 3.52 -0.74 -7.145 1 98.94 177 VAL A CA 1
ATOM 1279 C C . VAL A 1 177 ? 4.941 -0.304 -6.805 1 98.94 177 VAL A C 1
ATOM 1281 O O . VAL A 1 177 ? 5.16 0.819 -6.344 1 98.94 177 VAL A O 1
ATOM 1284 N N . PHE A 1 178 ? 5.945 -1.194 -7 1 98.88 178 PHE A N 1
ATOM 1285 C CA . PHE A 1 178 ? 7.336 -0.823 -6.762 1 98.88 178 PHE A CA 1
ATOM 1286 C C . PHE A 1 178 ? 7.73 0.38 -7.609 1 98.88 178 PHE A C 1
ATOM 1288 O O . PHE A 1 178 ? 8.383 1.305 -7.121 1 98.88 178 PHE A O 1
ATOM 1295 N N . GLN A 1 179 ? 7.316 0.373 -8.836 1 98.81 179 GLN A N 1
ATOM 1296 C CA . GLN A 1 179 ? 7.617 1.495 -9.719 1 98.81 179 GLN A CA 1
ATOM 1297 C C . GLN A 1 179 ? 6.93 2.771 -9.234 1 98.81 179 GLN A C 1
ATOM 1299 O O . GLN A 1 179 ? 7.496 3.861 -9.336 1 98.81 179 GLN A O 1
ATOM 1304 N N . PHE A 1 180 ? 5.703 2.605 -8.781 1 98.94 180 PHE A N 1
ATOM 1305 C CA . PHE A 1 180 ? 4.957 3.734 -8.242 1 98.94 180 PHE A CA 1
ATOM 1306 C C . PHE A 1 180 ? 5.672 4.336 -7.043 1 98.94 180 PHE A C 1
ATOM 1308 O O . PHE A 1 180 ? 5.859 5.551 -6.965 1 98.94 180 PHE A O 1
ATOM 1315 N N . ILE A 1 181 ? 6.121 3.504 -6.105 1 98.94 181 ILE A N 1
ATOM 1316 C CA . ILE A 1 181 ? 6.82 3.949 -4.906 1 98.94 181 ILE A CA 1
ATOM 1317 C C . ILE A 1 181 ? 8.125 4.633 -5.297 1 98.94 181 ILE A C 1
ATOM 1319 O O . ILE A 1 181 ? 8.484 5.676 -4.742 1 98.94 181 ILE A O 1
ATOM 1323 N N . GLU A 1 182 ? 8.828 4.043 -6.227 1 98.81 182 GLU A N 1
ATOM 1324 C CA . GLU A 1 182 ? 10.07 4.629 -6.703 1 98.81 182 GLU A CA 1
ATOM 1325 C C . GLU A 1 182 ? 9.836 6.008 -7.316 1 98.81 182 GLU A C 1
ATOM 1327 O O . GLU A 1 182 ? 10.594 6.945 -7.062 1 98.81 182 GLU A O 1
ATOM 1332 N N . ALA A 1 183 ? 8.812 6.125 -8.102 1 98.88 183 ALA A N 1
ATOM 1333 C CA . ALA A 1 183 ? 8.492 7.398 -8.742 1 98.88 183 ALA A CA 1
ATOM 1334 C C . ALA A 1 183 ? 8.07 8.438 -7.703 1 98.88 183 ALA A C 1
ATOM 1336 O O . ALA A 1 183 ? 8.438 9.609 -7.809 1 98.88 183 ALA A O 1
ATOM 1337 N N . LEU A 1 184 ? 7.242 8.055 -6.738 1 98.88 184 LEU A N 1
ATOM 1338 C CA . LEU A 1 184 ? 6.902 8.945 -5.633 1 98.88 184 LEU A CA 1
ATOM 1339 C C . LEU A 1 184 ? 8.156 9.438 -4.926 1 98.88 184 LEU A C 1
ATOM 1341 O O . LEU A 1 184 ? 8.289 10.633 -4.648 1 98.88 184 LEU A O 1
ATOM 1345 N N . SER A 1 185 ? 9.023 8.461 -4.625 1 98.81 185 SER A N 1
ATOM 1346 C CA . SER A 1 185 ? 10.289 8.797 -3.984 1 98.81 185 SER A CA 1
ATOM 1347 C C . SER A 1 185 ? 11.078 9.805 -4.812 1 98.81 185 SER A C 1
ATOM 1349 O O . SER A 1 185 ? 11.602 10.789 -4.273 1 98.81 185 SER A O 1
ATOM 1351 N N . ASP A 1 186 ? 11.188 9.586 -6.133 1 98.75 186 ASP A N 1
ATOM 1352 C CA . ASP A 1 186 ? 11.867 10.516 -7.027 1 98.75 186 ASP A CA 1
ATOM 1353 C C . ASP A 1 186 ? 11.211 11.891 -6.992 1 98.75 186 ASP A C 1
ATOM 1355 O O . ASP A 1 186 ? 11.898 12.914 -7.031 1 98.75 186 ASP A O 1
ATOM 1359 N N . GLY A 1 187 ? 9.914 11.891 -6.969 1 98.75 187 GLY A N 1
ATOM 1360 C CA . GLY A 1 187 ? 9.211 13.156 -6.832 1 98.75 187 GLY A CA 1
ATOM 1361 C C . GLY A 1 187 ? 9.555 13.891 -5.551 1 98.75 187 GLY A C 1
ATOM 1362 O O . GLY A 1 187 ? 9.734 15.109 -5.555 1 98.75 187 GLY A O 1
ATOM 1363 N N . GLY A 1 188 ? 9.602 13.133 -4.449 1 98.56 188 GLY A N 1
ATOM 1364 C CA . GLY A 1 188 ? 10.039 13.719 -3.191 1 98.56 188 GLY A CA 1
ATOM 1365 C C . GLY A 1 188 ? 11.438 14.297 -3.256 1 98.56 188 GLY A C 1
ATOM 1366 O O . GLY A 1 188 ? 11.68 15.414 -2.795 1 98.56 188 GLY A O 1
ATOM 1367 N N . VAL A 1 189 ? 12.367 13.562 -3.861 1 98.44 189 VAL A N 1
ATOM 1368 C CA . VAL A 1 189 ? 13.742 14.023 -4.012 1 98.44 189 VAL A CA 1
ATOM 1369 C C . VAL A 1 189 ? 13.781 15.266 -4.898 1 98.44 189 VAL A C 1
ATOM 1371 O O . VAL A 1 189 ? 14.469 16.25 -4.582 1 98.44 189 VAL A O 1
ATOM 1374 N N . ARG A 1 190 ? 13.047 15.211 -5.973 1 98.19 190 ARG A N 1
ATOM 1375 C CA . ARG A 1 190 ? 12.938 16.359 -6.867 1 98.19 190 ARG A CA 1
ATOM 1376 C C . ARG A 1 190 ? 12.453 17.594 -6.113 1 98.19 190 ARG A C 1
ATOM 1378 O O . ARG A 1 190 ? 12.852 18.719 -6.426 1 98.19 190 ARG A O 1
ATOM 1385 N N . ALA A 1 191 ? 11.664 17.375 -5.113 1 97.38 191 ALA A N 1
ATOM 1386 C CA . ALA A 1 191 ? 11.086 18.469 -4.336 1 97.38 191 ALA A CA 1
ATOM 1387 C C . ALA A 1 191 ? 11.977 18.844 -3.16 1 97.38 191 ALA A C 1
ATOM 1389 O O . ALA A 1 191 ? 11.664 19.766 -2.402 1 97.38 191 ALA A O 1
ATOM 1390 N N . GLY A 1 192 ? 13.094 18.078 -2.947 1 96.62 192 GLY A N 1
ATOM 1391 C CA . GLY A 1 192 ? 14.094 18.516 -1.981 1 96.62 192 GLY A CA 1
ATOM 1392 C C . GLY A 1 192 ? 14.281 17.547 -0.833 1 96.62 192 GLY A C 1
ATOM 1393 O O . GLY A 1 192 ? 15.148 17.75 0.02 1 96.62 192 GLY A O 1
ATOM 1394 N N . LEU A 1 193 ? 13.555 16.469 -0.793 1 98.06 193 LEU A N 1
ATOM 1395 C CA . LEU A 1 193 ? 13.672 15.516 0.305 1 98.06 193 LEU A CA 1
ATOM 1396 C C . LEU A 1 193 ? 14.914 14.648 0.134 1 98.06 193 LEU A C 1
ATOM 1398 O O . LEU A 1 193 ? 15.25 14.25 -0.984 1 98.06 193 LEU A O 1
ATOM 1402 N N . PRO A 1 194 ? 15.531 14.367 1.286 1 97.88 194 PRO A N 1
ATOM 1403 C CA . PRO A 1 194 ? 16.531 13.297 1.206 1 97.88 194 PRO A CA 1
ATOM 1404 C C . PRO A 1 194 ? 15.938 11.969 0.757 1 97.88 194 PRO A C 1
ATOM 1406 O O . PRO A 1 194 ? 14.812 11.633 1.132 1 97.88 194 PRO A O 1
ATOM 1409 N N . ARG A 1 195 ? 16.734 11.188 0.059 1 97.69 195 ARG A N 1
ATOM 1410 C CA . ARG A 1 195 ? 16.297 9.945 -0.562 1 97.69 195 ARG A CA 1
ATOM 1411 C C . ARG A 1 195 ? 15.672 9.008 0.469 1 97.69 195 ARG A C 1
ATOM 1413 O O . ARG A 1 195 ? 14.609 8.438 0.232 1 97.69 195 ARG A O 1
ATOM 1420 N N . ASN A 1 196 ? 16.266 8.836 1.597 1 96.69 196 ASN A N 1
ATOM 1421 C CA . ASN A 1 196 ? 15.781 7.91 2.613 1 96.69 196 ASN A CA 1
ATOM 1422 C C . ASN A 1 196 ? 14.43 8.344 3.168 1 96.69 196 ASN A C 1
ATOM 1424 O O . ASN A 1 196 ? 13.531 7.52 3.348 1 96.69 196 ASN A O 1
ATOM 1428 N N . VAL A 1 197 ? 14.234 9.648 3.406 1 97.25 197 VAL A N 1
ATOM 1429 C CA . VAL A 1 197 ? 12.977 10.203 3.898 1 97.25 197 VAL A CA 1
ATOM 1430 C C . VAL A 1 197 ? 11.883 10.031 2.838 1 97.25 197 VAL A C 1
ATOM 1432 O O . VAL A 1 197 ? 10.781 9.57 3.139 1 97.25 197 VAL A O 1
ATOM 1435 N N . ALA A 1 198 ? 12.273 10.328 1.601 1 98.5 198 ALA A N 1
ATOM 1436 C CA . ALA A 1 198 ? 11.328 10.25 0.49 1 98.5 198 ALA A CA 1
ATOM 1437 C C . ALA A 1 198 ? 10.812 8.828 0.306 1 98.5 198 ALA A C 1
ATOM 1439 O O . ALA A 1 198 ? 9.609 8.609 0.181 1 98.5 198 ALA A O 1
ATOM 1440 N N . THR A 1 199 ? 11.703 7.875 0.318 1 98.62 199 THR A N 1
ATOM 1441 C CA . THR A 1 199 ? 11.328 6.488 0.059 1 98.62 199 THR A CA 1
ATOM 1442 C C . THR A 1 199 ? 10.508 5.93 1.214 1 98.62 199 THR A C 1
ATOM 1444 O O . THR A 1 199 ? 9.508 5.238 0.993 1 98.62 199 THR A O 1
ATOM 1447 N N . GLN A 1 200 ? 10.906 6.223 2.402 1 98.06 200 GLN A N 1
ATOM 1448 C CA . GLN A 1 200 ? 10.188 5.73 3.57 1 98.06 200 GLN A CA 1
ATOM 1449 C C . GLN A 1 200 ? 8.758 6.277 3.605 1 98.06 200 GLN A C 1
ATOM 1451 O O . GLN A 1 200 ? 7.805 5.523 3.803 1 98.06 200 GLN A O 1
ATOM 1456 N N . LEU A 1 201 ? 8.625 7.562 3.416 1 98.56 201 LEU A N 1
ATOM 1457 C CA . LEU A 1 201 ? 7.301 8.172 3.467 1 98.56 201 LEU A CA 1
ATOM 1458 C C . LEU A 1 201 ? 6.453 7.738 2.277 1 98.56 201 LEU A C 1
ATOM 1460 O O . LEU A 1 201 ? 5.234 7.594 2.398 1 98.56 201 LEU A O 1
ATOM 1464 N N . ALA A 1 202 ? 7.109 7.551 1.122 1 98.81 202 ALA A N 1
ATOM 1465 C CA . ALA A 1 202 ? 6.379 7.062 -0.045 1 98.81 202 ALA A CA 1
ATOM 1466 C C . ALA A 1 202 ? 5.789 5.68 0.217 1 98.81 202 ALA A C 1
ATOM 1468 O O . ALA A 1 202 ? 4.59 5.465 0.035 1 98.81 202 ALA A O 1
ATOM 1469 N N . ALA A 1 203 ? 6.633 4.762 0.672 1 98.88 203 ALA A N 1
ATOM 1470 C CA . ALA A 1 203 ? 6.191 3.391 0.919 1 98.88 203 ALA A CA 1
ATOM 1471 C C . ALA A 1 203 ? 5.117 3.348 2 1 98.88 203 ALA A C 1
ATOM 1473 O O . ALA A 1 203 ? 4.113 2.643 1.858 1 98.88 203 ALA A O 1
ATOM 1474 N N . GLN A 1 204 ? 5.281 4.117 3.055 1 98.75 204 GLN A N 1
ATOM 1475 C CA . GLN A 1 204 ? 4.316 4.168 4.148 1 98.75 204 GLN A CA 1
ATOM 1476 C C . GLN A 1 204 ? 2.98 4.734 3.676 1 98.75 204 GLN A C 1
ATOM 1478 O O . GLN A 1 204 ? 1.92 4.273 4.102 1 98.75 204 GLN A O 1
ATOM 1483 N N . THR A 1 205 ? 3.062 5.762 2.828 1 98.75 205 THR A N 1
ATOM 1484 C CA . THR A 1 205 ? 1.858 6.371 2.273 1 98.75 205 THR A CA 1
ATOM 1485 C C . THR A 1 205 ? 1.084 5.363 1.428 1 98.75 205 THR A C 1
ATOM 1487 O O . THR A 1 205 ? -0.138 5.258 1.543 1 98.75 205 THR A O 1
ATOM 1490 N N . VAL A 1 206 ? 1.783 4.613 0.603 1 98.94 206 VAL A N 1
ATOM 1491 C CA . VAL A 1 206 ? 1.163 3.611 -0.259 1 98.94 206 VAL A CA 1
ATOM 1492 C C . VAL A 1 206 ? 0.528 2.516 0.594 1 98.94 206 VAL A C 1
ATOM 1494 O O . VAL A 1 206 ? -0.633 2.154 0.388 1 98.94 206 VAL A O 1
ATOM 1497 N N . LYS A 1 207 ? 1.233 2.027 1.575 1 98.75 207 LYS A N 1
ATOM 1498 C CA . LYS A 1 207 ? 0.718 1.001 2.475 1 98.75 207 LYS A CA 1
ATOM 1499 C C . LYS A 1 207 ? -0.532 1.485 3.205 1 98.75 207 LYS A C 1
ATOM 1501 O O . LYS A 1 207 ? -1.546 0.786 3.24 1 98.75 207 LYS A O 1
ATOM 1506 N N . GLY A 1 208 ? -0.429 2.654 3.754 1 98.19 208 GLY A N 1
ATOM 1507 C CA . GLY A 1 208 ? -1.526 3.189 4.543 1 98.19 208 GLY A CA 1
ATOM 1508 C C . GLY A 1 208 ? -2.785 3.43 3.73 1 98.19 208 GLY A C 1
ATOM 1509 O O . GLY A 1 208 ? -3.891 3.127 4.184 1 98.19 208 GLY A O 1
ATOM 1510 N N . ALA A 1 209 ? -2.639 4.004 2.561 1 98.5 209 ALA A N 1
ATOM 1511 C CA . ALA A 1 209 ? -3.793 4.266 1.705 1 98.5 209 ALA A CA 1
ATOM 1512 C C . ALA A 1 209 ? -4.473 2.963 1.286 1 98.5 209 ALA A C 1
ATOM 1514 O O . ALA A 1 209 ? -5.699 2.879 1.253 1 98.5 209 ALA A O 1
ATOM 1515 N N . ALA A 1 210 ? -3.643 1.968 0.943 1 98.75 210 ALA A N 1
ATOM 1516 C CA . ALA A 1 210 ? -4.219 0.671 0.597 1 98.75 210 ALA A CA 1
ATOM 1517 C C . ALA A 1 210 ? -4.977 0.074 1.779 1 98.75 210 ALA A C 1
ATOM 1519 O O . ALA A 1 210 ? -6.066 -0.48 1.611 1 98.75 210 ALA A O 1
ATOM 1520 N N . GLU A 1 211 ? -4.414 0.204 2.926 1 97.75 211 GLU A N 1
ATOM 1521 C CA . GLU A 1 211 ? -5.07 -0.281 4.137 1 97.75 211 GLU A CA 1
ATOM 1522 C C . GLU A 1 211 ? -6.402 0.424 4.363 1 97.75 211 GLU A C 1
ATOM 1524 O O . GLU A 1 211 ? -7.367 -0.192 4.824 1 97.75 211 GLU A O 1
ATOM 1529 N N . MET A 1 212 ? -6.469 1.693 4.074 1 96.5 212 MET A N 1
ATOM 1530 C CA . MET A 1 212 ? -7.723 2.434 4.188 1 96.5 212 MET A CA 1
ATOM 1531 C C . MET A 1 212 ? -8.812 1.803 3.326 1 96.5 212 MET A C 1
ATOM 1533 O O . MET A 1 212 ? -9.945 1.621 3.779 1 96.5 212 MET A O 1
ATOM 1537 N N . VAL A 1 213 ? -8.453 1.459 2.111 1 98.31 213 VAL A N 1
ATOM 1538 C CA . VAL A 1 213 ? -9.414 0.85 1.198 1 98.31 213 VAL A CA 1
ATOM 1539 C C . VAL A 1 213 ? -9.898 -0.48 1.771 1 98.31 213 VAL A C 1
ATOM 1541 O O . VAL A 1 213 ? -11.109 -0.741 1.815 1 98.31 213 VAL A O 1
ATOM 1544 N N . LEU A 1 214 ? -8.992 -1.286 2.227 1 97.94 214 LEU A N 1
ATOM 1545 C CA . LEU A 1 214 ? -9.305 -2.633 2.691 1 97.94 214 LEU A CA 1
ATOM 1546 C C . LEU A 1 214 ? -10.125 -2.588 3.979 1 97.94 214 LEU A C 1
ATOM 1548 O O . LEU A 1 214 ? -11.062 -3.369 4.152 1 97.94 214 LEU A O 1
ATOM 1552 N N . LYS A 1 215 ? -9.852 -1.673 4.883 1 95.38 215 LYS A N 1
ATOM 1553 C CA . LYS A 1 215 ? -10.477 -1.652 6.199 1 95.38 215 LYS A CA 1
ATOM 1554 C C . LYS A 1 215 ? -11.82 -0.923 6.164 1 95.38 215 LYS A C 1
ATOM 1556 O O . LYS A 1 215 ? -12.758 -1.305 6.863 1 95.38 215 LYS A O 1
ATOM 1561 N N . THR A 1 216 ? -11.883 0.119 5.391 1 93.75 216 THR A N 1
ATOM 1562 C CA . THR A 1 216 ? -13.117 0.903 5.379 1 93.75 216 THR A CA 1
ATOM 1563 C C . THR A 1 216 ? -14.141 0.29 4.43 1 93.75 216 THR A C 1
ATOM 1565 O O . THR A 1 216 ? -15.344 0.461 4.613 1 93.75 216 THR A O 1
ATOM 1568 N N . GLY A 1 217 ? -13.617 -0.359 3.348 1 95.94 217 GLY A N 1
ATOM 1569 C CA . GLY A 1 217 ? -14.5 -0.891 2.322 1 95.94 217 GLY A CA 1
ATOM 1570 C C . GLY A 1 217 ? -15.078 0.18 1.413 1 95.94 217 GLY A C 1
ATOM 1571 O O . GLY A 1 217 ? -15.883 -0.115 0.527 1 95.94 217 GLY A O 1
ATOM 1572 N N . LYS A 1 218 ? -14.672 1.402 1.621 1 95.94 218 LYS A N 1
ATOM 1573 C CA . LYS A 1 218 ? -15.164 2.496 0.789 1 95.94 218 LYS A CA 1
ATOM 1574 C C . LYS A 1 218 ? -14.539 2.455 -0.602 1 95.94 218 LYS A C 1
ATOM 1576 O O . LYS A 1 218 ? -13.414 1.98 -0.766 1 95.94 218 LYS A O 1
ATOM 1581 N N . HIS A 1 219 ? -15.305 2.947 -1.562 1 97.81 219 HIS A N 1
ATOM 1582 C CA . HIS A 1 219 ? -14.773 3.088 -2.912 1 97.81 219 HIS A CA 1
ATOM 1583 C C . HIS A 1 219 ? -13.555 4.008 -2.932 1 97.81 219 HIS A C 1
ATOM 1585 O O . HIS A 1 219 ? -13.562 5.062 -2.291 1 97.81 219 HIS A O 1
ATOM 1591 N N . PRO A 1 220 ? -12.469 3.635 -3.695 1 98.19 220 PRO A N 1
ATOM 1592 C CA . PRO A 1 220 ? -11.266 4.473 -3.738 1 98.19 220 PRO A CA 1
ATOM 1593 C C . PRO A 1 220 ? -11.562 5.906 -4.176 1 98.19 220 PRO A C 1
ATOM 1595 O O . PRO A 1 220 ? -10.953 6.848 -3.664 1 98.19 220 PRO A O 1
ATOM 1598 N N . GLY A 1 221 ? -12.445 6.055 -5.105 1 97.94 221 GLY A N 1
ATOM 1599 C CA . GLY A 1 221 ? -12.836 7.391 -5.531 1 97.94 221 GLY A CA 1
ATOM 1600 C C . GLY A 1 221 ? -13.391 8.242 -4.406 1 97.94 221 GLY A C 1
ATOM 1601 O O . GLY A 1 221 ? -13.133 9.445 -4.348 1 97.94 221 GLY A O 1
ATOM 1602 N N . GLU A 1 222 ? -14.18 7.656 -3.566 1 97.31 222 GLU A N 1
ATOM 1603 C CA . GLU A 1 222 ? -14.727 8.352 -2.402 1 97.31 222 GLU A CA 1
ATOM 1604 C C . GLU A 1 222 ? -13.617 8.758 -1.435 1 97.31 222 GLU A C 1
ATOM 1606 O O . GLU A 1 222 ? -13.625 9.867 -0.899 1 97.31 222 GLU A O 1
ATOM 1611 N N . LEU A 1 223 ? -12.688 7.891 -1.199 1 96.62 223 LEU A N 1
ATOM 1612 C CA . LEU A 1 223 ? -11.562 8.18 -0.319 1 96.62 223 LEU A CA 1
ATOM 1613 C C . LEU A 1 223 ? -10.695 9.297 -0.892 1 96.62 223 LEU A C 1
ATOM 1615 O O . LEU A 1 223 ? -10.234 10.172 -0.156 1 96.62 223 LEU A O 1
ATOM 1619 N N . LYS A 1 224 ? -10.453 9.25 -2.211 1 97.38 224 LYS A N 1
ATOM 1620 C CA . LYS A 1 224 ? -9.703 10.305 -2.887 1 97.38 224 LYS A CA 1
ATOM 1621 C C . LYS A 1 224 ? -10.367 11.664 -2.689 1 97.38 224 LYS A C 1
ATOM 1623 O O . LYS A 1 224 ? -9.711 12.633 -2.324 1 97.38 224 LYS A O 1
ATOM 1628 N N . ASP A 1 225 ? -11.664 11.703 -2.863 1 95.44 225 ASP A N 1
ATOM 1629 C CA . ASP A 1 225 ? -12.406 12.953 -2.744 1 95.44 225 ASP A CA 1
ATOM 1630 C C . ASP A 1 225 ? -12.352 13.492 -1.316 1 95.44 225 ASP A C 1
ATOM 1632 O O . ASP A 1 225 ? -12.328 14.703 -1.105 1 95.44 225 ASP A O 1
ATOM 1636 N N . ALA A 1 226 ? -12.32 12.648 -0.37 1 90.88 226 ALA A N 1
ATOM 1637 C CA . ALA A 1 226 ? -12.328 13.016 1.043 1 90.88 226 ALA A CA 1
ATOM 1638 C C . ALA A 1 226 ? -11.047 13.742 1.432 1 90.88 226 ALA A C 1
ATOM 1640 O O . ALA A 1 226 ? -11.023 14.492 2.414 1 90.88 226 ALA A O 1
ATOM 1641 N N . VAL A 1 227 ? -9.992 13.617 0.639 1 91.06 227 VAL A N 1
ATOM 1642 C CA . VAL A 1 227 ? -8.719 14.242 0.986 1 91.06 227 VAL A CA 1
ATOM 1643 C C . VAL A 1 227 ? -8.359 15.297 -0.055 1 91.06 227 VAL A C 1
ATOM 1645 O O . VAL A 1 227 ? -7.203 15.711 -0.149 1 91.06 227 VAL A O 1
ATOM 1648 N N . THR A 1 228 ? -9.273 15.617 -0.854 1 93.12 228 THR A N 1
ATOM 1649 C CA . THR A 1 228 ? -9.07 16.609 -1.902 1 93.12 228 THR A CA 1
ATOM 1650 C C . THR A 1 228 ? -9.883 17.859 -1.625 1 93.12 228 THR A C 1
ATOM 1652 O O . THR A 1 228 ? -11.078 17.922 -1.921 1 93.12 228 THR A O 1
ATOM 1655 N N . SER A 1 229 ? -9.266 18.891 -1.128 1 87.56 229 SER A N 1
ATOM 1656 C CA . SER A 1 229 ? -9.945 20.141 -0.797 1 87.56 229 SER A CA 1
ATOM 1657 C C . SER A 1 229 ? -9.938 21.094 -1.979 1 87.56 229 SER A C 1
ATOM 1659 O O . SER A 1 229 ? -9.062 21.016 -2.848 1 87.56 229 SER A O 1
ATOM 1661 N N . PRO A 1 230 ? -10.914 22.031 -2.045 1 90.81 230 PRO A N 1
ATOM 1662 C CA . PRO A 1 230 ? -10.969 23.016 -3.127 1 90.81 230 PRO A CA 1
ATOM 1663 C C . PRO A 1 230 ? -9.703 23.875 -3.205 1 90.81 230 PRO A C 1
ATOM 1665 O O . PRO A 1 230 ? -9.359 24.578 -2.246 1 90.81 230 PRO A O 1
ATOM 1668 N N . GLY A 1 231 ? -9.008 23.766 -4.352 1 91.56 231 GLY A N 1
ATOM 1669 C CA . GLY A 1 231 ? -7.832 24.594 -4.594 1 91.56 231 GLY A CA 1
ATOM 1670 C C . GLY A 1 231 ? -6.625 24.172 -3.781 1 91.56 231 GLY A C 1
ATOM 1671 O O . GLY A 1 231 ? -5.633 24.906 -3.703 1 91.56 231 GLY A O 1
ATOM 1672 N N . GLY A 1 232 ? -6.652 22.969 -3.197 1 92 232 GLY A N 1
ATOM 1673 C CA . GLY A 1 232 ? -5.594 22.516 -2.311 1 92 232 GLY A CA 1
ATOM 1674 C C . GLY A 1 232 ? -4.457 21.828 -3.041 1 92 232 GLY A C 1
ATOM 1675 O O . GLY A 1 232 ? -4.383 21.875 -4.27 1 92 232 GLY A O 1
ATOM 1676 N N . THR A 1 233 ? -3.549 21.266 -2.229 1 94.69 233 THR A N 1
ATOM 1677 C CA . THR A 1 233 ? -2.365 20.625 -2.779 1 94.69 233 THR A CA 1
ATOM 1678 C C . THR A 1 233 ? -2.738 19.312 -3.473 1 94.69 233 THR A C 1
ATOM 1680 O O . THR A 1 233 ? -2.209 19 -4.539 1 94.69 233 THR A O 1
ATOM 1683 N N . THR A 1 234 ? -3.674 18.609 -2.943 1 96.44 234 THR A N 1
ATOM 1684 C CA . THR A 1 234 ? -4.027 17.281 -3.443 1 96.44 234 THR A CA 1
ATOM 1685 C C . THR A 1 234 ? -4.602 17.375 -4.855 1 96.44 234 THR A C 1
ATOM 1687 O O . THR A 1 234 ? -4.242 16.578 -5.727 1 96.44 234 THR A O 1
ATOM 1690 N N . ILE A 1 235 ? -5.52 18.344 -5.121 1 97.69 235 ILE A N 1
ATOM 1691 C CA . ILE A 1 235 ? -6.125 18.453 -6.441 1 97.69 235 ILE A CA 1
ATOM 1692 C C . ILE A 1 235 ? -5.059 18.844 -7.465 1 97.69 235 ILE A C 1
ATOM 1694 O O . ILE A 1 235 ? -5.125 18.438 -8.625 1 97.69 235 ILE A O 1
ATOM 1698 N N . ALA A 1 236 ? -4.105 19.625 -7.027 1 97.81 236 ALA A N 1
ATOM 1699 C CA . ALA A 1 236 ? -3.006 19.969 -7.93 1 97.81 236 ALA A CA 1
ATOM 1700 C C . ALA A 1 236 ? -2.254 18.719 -8.367 1 97.81 236 ALA A C 1
ATOM 1702 O O . ALA A 1 236 ? -1.904 18.578 -9.547 1 97.81 236 ALA A O 1
ATOM 1703 N N . GLY A 1 237 ? -1.985 17.844 -7.426 1 98.5 237 GLY A N 1
ATOM 1704 C CA . GLY A 1 237 ? -1.342 16.594 -7.758 1 98.5 237 GLY A CA 1
ATOM 1705 C C . GLY A 1 237 ? -2.201 15.688 -8.633 1 98.5 237 GLY A C 1
ATOM 1706 O O . GLY A 1 237 ? -1.714 15.102 -9.602 1 98.5 237 GLY A O 1
ATOM 1707 N N . VAL A 1 238 ? -3.467 15.602 -8.32 1 98.69 238 VAL A N 1
ATOM 1708 C CA . VAL A 1 238 ? -4.398 14.773 -9.07 1 98.69 238 VAL A CA 1
ATOM 1709 C C . VAL A 1 238 ? -4.48 15.266 -10.516 1 98.69 238 VAL A C 1
ATOM 1711 O O . VAL A 1 238 ? -4.508 14.461 -11.453 1 98.69 238 VAL A O 1
ATOM 1714 N N . GLU A 1 239 ? -4.582 16.562 -10.648 1 98.62 239 GLU A N 1
ATOM 1715 C CA . GLU A 1 239 ? -4.602 17.141 -11.992 1 98.62 239 GLU A CA 1
ATOM 1716 C C . GLU A 1 239 ? -3.371 16.734 -12.789 1 98.62 239 GLU A C 1
ATOM 1718 O O . GLU A 1 239 ? -3.477 16.406 -13.977 1 98.62 239 GLU A O 1
ATOM 1723 N N . ALA A 1 240 ? -2.213 16.781 -12.164 1 98.62 240 ALA A N 1
ATOM 1724 C CA . ALA A 1 240 ? -0.975 16.391 -12.828 1 98.62 240 ALA A CA 1
ATOM 1725 C C . ALA A 1 240 ? -1.028 14.93 -13.266 1 98.62 240 ALA A C 1
ATOM 1727 O O . ALA A 1 240 ? -0.547 14.578 -14.344 1 98.62 240 ALA A O 1
ATOM 1728 N N . LEU A 1 241 ? -1.556 14.031 -12.445 1 98.75 241 LEU A N 1
ATOM 1729 C CA . LEU A 1 241 ? -1.712 12.625 -12.805 1 98.75 241 LEU A CA 1
ATOM 1730 C C . LEU A 1 241 ? -2.582 12.477 -14.055 1 98.75 241 LEU A C 1
ATOM 1732 O O . LEU A 1 241 ? -2.256 11.711 -14.953 1 98.75 241 LEU A O 1
ATOM 1736 N N . GLU A 1 242 ? -3.713 13.234 -14.055 1 98.19 242 GLU A N 1
ATOM 1737 C CA . GLU A 1 242 ? -4.625 13.172 -15.188 1 98.19 242 GLU A CA 1
ATOM 1738 C C . GLU A 1 242 ? -3.955 13.664 -16.469 1 98.19 242 GLU A C 1
ATOM 1740 O O . GLU A 1 242 ? -4.098 13.055 -17.531 1 98.19 242 GLU A O 1
ATOM 1745 N N . LYS A 1 243 ? -3.25 14.719 -16.391 1 98.31 243 LYS A N 1
ATOM 1746 C CA . LYS A 1 243 ? -2.541 15.273 -17.547 1 98.31 243 LYS A CA 1
ATOM 1747 C C . LYS A 1 243 ? -1.518 14.281 -18.078 1 98.31 243 LYS A C 1
ATOM 1749 O O . LYS A 1 243 ? -1.271 14.234 -19.297 1 98.31 243 LYS A O 1
ATOM 1754 N N . GLY A 1 244 ? -0.987 13.461 -17.234 1 98.19 244 GLY A N 1
ATOM 1755 C CA . GLY A 1 244 ? 0.064 12.531 -17.625 1 98.19 244 GLY A CA 1
ATOM 1756 C C . GLY A 1 244 ? -0.466 11.18 -18.047 1 98.19 244 GLY A C 1
ATOM 1757 O O . GLY A 1 244 ? 0.308 10.289 -18.422 1 98.19 244 GLY A O 1
ATOM 1758 N N . GLY A 1 245 ? -1.817 10.938 -18 1 98.19 245 GLY A N 1
ATOM 1759 C CA . GLY A 1 245 ? -2.391 9.672 -18.422 1 98.19 245 GLY A CA 1
ATOM 1760 C C . GLY A 1 245 ? -2.148 8.547 -17.438 1 98.19 245 GLY A C 1
ATOM 1761 O O . GLY A 1 245 ? -1.964 7.395 -17.844 1 98.19 245 GLY A O 1
ATOM 1762 N N . PHE A 1 246 ? -2.107 8.883 -16.234 1 98.62 246 PHE A N 1
ATOM 1763 C CA . PHE A 1 246 ? -1.742 7.969 -15.156 1 98.62 246 PHE A CA 1
ATOM 1764 C C . PHE A 1 246 ? -2.682 6.77 -15.125 1 98.62 246 PHE A C 1
ATOM 1766 O O . PHE A 1 246 ? -2.23 5.621 -15.102 1 98.62 246 PHE A O 1
ATOM 1773 N N . ARG A 1 247 ? -4.02 6.961 -15.195 1 98.31 247 ARG A N 1
ATOM 1774 C CA . ARG A 1 247 ? -4.992 5.879 -15.133 1 98.31 247 ARG A CA 1
ATOM 1775 C C . ARG A 1 247 ? -4.922 5 -16.375 1 98.31 247 ARG A C 1
ATOM 1777 O O . ARG A 1 247 ? -4.957 3.773 -16.281 1 98.31 247 ARG A O 1
ATOM 1784 N N . ALA A 1 248 ? -4.746 5.625 -17.484 1 98.56 248 ALA A N 1
ATOM 1785 C CA . ALA A 1 248 ? -4.672 4.883 -18.75 1 98.56 248 ALA A CA 1
ATOM 1786 C C . ALA A 1 248 ? -3.457 3.961 -18.766 1 98.56 248 ALA A C 1
ATOM 1788 O O . ALA A 1 248 ? -3.545 2.816 -19.219 1 98.56 248 ALA A O 1
ATOM 1789 N N . ALA A 1 249 ? -2.334 4.477 -18.328 1 98.75 249 ALA A N 1
ATOM 1790 C CA . ALA A 1 249 ? -1.115 3.672 -18.281 1 98.75 249 ALA A CA 1
ATOM 1791 C C . ALA A 1 249 ? -1.295 2.469 -17.359 1 98.75 249 ALA A C 1
ATOM 1793 O O . ALA A 1 249 ? -0.864 1.36 -17.672 1 98.75 249 ALA A O 1
ATOM 1794 N N . THR A 1 250 ? -1.927 2.701 -16.219 1 98.88 250 THR A N 1
ATOM 1795 C CA . THR A 1 250 ? -2.143 1.651 -15.234 1 98.88 250 THR A CA 1
ATOM 1796 C C . THR A 1 250 ? -3.064 0.568 -15.789 1 98.88 250 THR A C 1
ATOM 1798 O O . THR A 1 250 ? -2.77 -0.623 -15.672 1 98.88 250 THR A O 1
ATOM 1801 N N . ILE A 1 251 ? -4.176 0.935 -16.391 1 98.81 251 ILE A N 1
ATOM 1802 C CA . ILE A 1 251 ? -5.117 -0.005 -16.984 1 98.81 251 ILE A CA 1
ATOM 1803 C C . ILE A 1 251 ? -4.414 -0.809 -18.078 1 98.81 251 ILE A C 1
ATOM 1805 O O . ILE A 1 251 ? -4.555 -2.033 -18.141 1 98.81 251 ILE A O 1
ATOM 1809 N N . SER A 1 252 ? -3.619 -0.12 -18.875 1 98.75 252 SER A N 1
ATOM 1810 C CA . SER A 1 252 ? -2.895 -0.777 -19.953 1 98.75 252 SER A CA 1
ATOM 1811 C C . SER A 1 252 ? -1.906 -1.806 -19.406 1 98.75 252 SER A C 1
ATOM 1813 O O . SER A 1 252 ? -1.671 -2.838 -20.047 1 98.75 252 SER A O 1
ATOM 1815 N N . ALA A 1 253 ? -1.269 -1.508 -18.297 1 98.88 253 ALA A N 1
ATOM 1816 C CA . ALA A 1 253 ? -0.344 -2.455 -17.688 1 98.88 253 ALA A CA 1
ATOM 1817 C C . ALA A 1 253 ? -1.047 -3.768 -17.359 1 98.88 253 ALA A C 1
ATOM 1819 O O . ALA A 1 253 ? -0.549 -4.848 -17.688 1 98.88 253 ALA A O 1
ATOM 1820 N N . VAL A 1 254 ? -2.227 -3.691 -16.75 1 98.81 254 VAL A N 1
ATOM 1821 C CA . VAL A 1 254 ? -2.977 -4.883 -16.359 1 98.81 254 VAL A CA 1
ATOM 1822 C C . VAL A 1 254 ? -3.391 -5.664 -17.609 1 98.81 254 VAL A C 1
ATOM 1824 O O . VAL A 1 254 ? -3.215 -6.883 -17.672 1 98.81 254 VAL A O 1
ATOM 1827 N N . THR A 1 255 ? -3.896 -4.957 -18.609 1 98.5 255 THR A N 1
ATOM 1828 C CA . THR A 1 255 ? -4.414 -5.641 -19.797 1 98.5 255 THR A CA 1
ATOM 1829 C C . THR A 1 255 ? -3.275 -6.25 -20.609 1 98.5 255 THR A C 1
ATOM 1831 O O . THR A 1 255 ? -3.41 -7.352 -21.141 1 98.5 255 THR A O 1
ATOM 1834 N N . SER A 1 256 ? -2.152 -5.543 -20.703 1 98.38 256 SER A N 1
ATOM 1835 C CA . SER A 1 256 ? -1.003 -6.074 -21.438 1 98.38 256 SER A CA 1
ATOM 1836 C C . SER A 1 256 ? -0.457 -7.332 -20.766 1 98.38 256 SER A C 1
ATOM 1838 O O . SER A 1 256 ? -0.124 -8.305 -21.438 1 98.38 256 SER A O 1
ATOM 1840 N N . ALA A 1 257 ? -0.341 -7.273 -19.469 1 97.88 257 ALA A N 1
ATOM 1841 C CA . ALA A 1 257 ? 0.142 -8.43 -18.719 1 97.88 257 ALA A CA 1
ATOM 1842 C C . ALA A 1 257 ? -0.838 -9.594 -18.828 1 97.88 257 ALA A C 1
ATOM 1844 O O . ALA A 1 257 ? -0.427 -10.758 -18.922 1 97.88 257 ALA A O 1
ATOM 1845 N N . THR A 1 258 ? -2.145 -9.312 -18.75 1 97.69 258 THR A N 1
ATOM 1846 C CA . THR A 1 258 ? -3.168 -10.344 -18.906 1 97.69 258 THR A CA 1
ATOM 1847 C C . THR A 1 258 ? -3.062 -11.008 -20.281 1 97.69 258 THR A C 1
ATOM 1849 O O . THR A 1 258 ? -3.102 -12.234 -20.375 1 97.69 258 THR A O 1
ATOM 1852 N N . LYS A 1 259 ? -2.951 -10.18 -21.297 1 97.12 259 LYS A N 1
ATOM 1853 C CA . LYS A 1 259 ? -2.799 -10.688 -22.656 1 97.12 259 LYS A CA 1
ATOM 1854 C C . LYS A 1 259 ? -1.585 -11.609 -22.766 1 97.12 259 LYS A C 1
ATOM 1856 O O . LYS A 1 259 ? -1.671 -12.688 -23.344 1 97.12 259 LYS A O 1
ATOM 1861 N N . ARG A 1 260 ? -0.491 -11.172 -22.219 1 95.56 260 ARG A N 1
ATOM 1862 C CA . ARG A 1 260 ? 0.728 -11.977 -22.25 1 95.56 260 ARG A CA 1
ATOM 1863 C C . ARG A 1 260 ? 0.527 -13.305 -21.531 1 95.56 260 ARG A C 1
ATOM 1865 O O . ARG A 1 260 ? 1.045 -14.336 -21.953 1 95.56 260 ARG A O 1
ATOM 1872 N N . SER A 1 261 ? -0.179 -13.297 -20.406 1 93.69 261 SER A N 1
ATOM 1873 C CA . SER A 1 261 ? -0.485 -14.523 -19.672 1 93.69 261 SER A CA 1
ATOM 1874 C C . SER A 1 261 ? -1.255 -15.508 -20.547 1 93.69 261 SER A C 1
ATOM 1876 O O . SER A 1 261 ? -0.959 -16.703 -20.562 1 93.69 261 SER A O 1
ATOM 1878 N N . MET A 1 262 ? -2.221 -15 -21.297 1 94.06 262 MET A N 1
ATOM 1879 C CA . MET A 1 262 ? -3.002 -15.836 -22.203 1 94.06 262 MET A CA 1
ATOM 1880 C C . MET A 1 262 ? -2.121 -16.406 -23.297 1 94.06 262 MET A C 1
ATOM 1882 O O . MET A 1 262 ? -2.252 -17.578 -23.672 1 94.06 262 MET A O 1
ATOM 1886 N N . GLN A 1 263 ? -1.226 -15.586 -23.766 1 92.88 263 GLN A N 1
ATOM 1887 C CA . GLN A 1 263 ? -0.302 -16.047 -24.797 1 92.88 263 GLN A CA 1
ATOM 1888 C C . GLN A 1 263 ? 0.593 -17.156 -24.281 1 92.88 263 GLN A C 1
ATOM 1890 O O . GLN A 1 263 ? 0.844 -18.141 -24.984 1 92.88 263 GLN A O 1
ATOM 1895 N N . LEU A 1 264 ? 1.09 -17.016 -23.109 1 87.44 264 LEU A N 1
ATOM 1896 C CA . LEU A 1 264 ? 1.929 -18.031 -22.484 1 87.44 264 LEU A CA 1
ATOM 1897 C C . LEU A 1 264 ? 1.164 -19.344 -22.344 1 87.44 264 LEU A C 1
ATOM 1899 O O . LEU A 1 264 ? 1.759 -20.422 -22.406 1 87.44 264 LEU A O 1
ATOM 1903 N N . GLY A 1 265 ? -0.146 -19.25 -22.172 1 87.44 265 GLY A N 1
ATOM 1904 C CA . GLY A 1 265 ? -0.981 -20.438 -22.047 1 87.44 265 GLY A CA 1
ATOM 1905 C C . GLY A 1 265 ? -1.319 -21.062 -23.391 1 87.44 265 GLY A C 1
ATOM 1906 O O . GLY A 1 265 ? -1.997 -22.094 -23.438 1 87.44 265 GLY A O 1
ATOM 1907 N N . GLY A 1 266 ? -0.958 -20.453 -24.516 1 88.5 266 GLY A N 1
ATOM 1908 C CA . GLY A 1 266 ? -1.128 -21.031 -25.828 1 88.5 266 GLY A CA 1
ATOM 1909 C C . GLY A 1 266 ? -2.355 -20.516 -26.562 1 88.5 266 GLY A C 1
ATOM 1910 O O . GLY A 1 266 ? -2.721 -21.016 -27.625 1 88.5 266 GLY A O 1
ATOM 1911 N N . MET A 1 267 ? -2.914 -19.516 -26 1 90.88 267 MET A N 1
ATOM 1912 C CA . MET A 1 267 ? -4.105 -18.984 -26.656 1 90.88 267 MET A CA 1
ATOM 1913 C C . MET A 1 267 ? -3.727 -18.156 -27.875 1 90.88 267 MET A C 1
ATOM 1915 O O . MET A 1 267 ? -2.873 -17.281 -27.797 1 90.88 267 MET A O 1
ATOM 1919 N N . PRO A 1 268 ? -4.363 -18.469 -29.047 1 93.69 268 PRO A N 1
ATOM 1920 C CA . PRO A 1 268 ? -4.062 -17.688 -30.25 1 93.69 268 PRO A CA 1
ATOM 1921 C C . PRO A 1 268 ? -4.477 -16.234 -30.125 1 93.69 268 PRO A C 1
ATOM 1923 O O . PRO A 1 268 ? -5.52 -15.93 -29.531 1 93.69 268 PRO A O 1
ATOM 1926 N N . ASP A 1 269 ? -3.75 -15.344 -30.688 1 94.19 269 ASP A N 1
ATOM 1927 C CA . ASP A 1 269 ? -4.004 -13.914 -30.609 1 94.19 269 ASP A CA 1
ATOM 1928 C C . ASP A 1 269 ? -5.406 -13.578 -31.125 1 94.19 269 ASP A C 1
ATOM 1930 O O . ASP A 1 269 ? -6.062 -12.68 -30.578 1 94.19 269 ASP A O 1
ATOM 1934 N N . ALA A 1 270 ? -5.754 -14.281 -32.125 1 95.12 270 ALA A N 1
ATOM 1935 C CA . ALA A 1 270 ? -7.078 -14.031 -32.688 1 95.12 270 ALA A CA 1
ATOM 1936 C C . ALA A 1 270 ? -8.172 -14.305 -31.656 1 95.12 270 ALA A C 1
ATOM 1938 O O . ALA A 1 270 ? -9.164 -13.562 -31.578 1 95.12 270 ALA A O 1
ATOM 1939 N N . ASP A 1 271 ? -8.016 -15.289 -30.859 1 93.44 271 ASP A N 1
ATOM 1940 C CA . ASP A 1 271 ? -8.992 -15.641 -29.828 1 93.44 271 ASP A CA 1
ATOM 1941 C C . ASP A 1 271 ? -8.969 -14.625 -28.688 1 93.44 271 ASP A C 1
ATOM 1943 O O . ASP A 1 271 ? -10.016 -14.258 -28.156 1 93.44 271 ASP A O 1
ATOM 1947 N N . ILE A 1 272 ? -7.766 -14.25 -28.344 1 94.06 272 ILE A N 1
ATOM 1948 C CA . ILE A 1 272 ? -7.605 -13.266 -27.281 1 94.06 272 ILE A CA 1
ATOM 1949 C C . ILE A 1 272 ? -8.312 -11.969 -27.656 1 94.06 272 ILE A C 1
ATOM 1951 O O . ILE A 1 272 ? -9.062 -11.406 -26.859 1 94.06 272 ILE A O 1
ATOM 1955 N N . GLN A 1 273 ? -8.172 -11.508 -28.859 1 93.5 273 GLN A N 1
ATOM 1956 C CA . GLN A 1 273 ? -8.789 -10.281 -29.328 1 93.5 273 GLN A CA 1
ATOM 1957 C C . GLN A 1 273 ? -10.305 -10.43 -29.453 1 93.5 273 GLN A C 1
ATOM 1959 O O . GLN A 1 273 ? -11.055 -9.57 -28.984 1 93.5 273 GLN A O 1
ATOM 1964 N N . ASN A 1 274 ? -10.789 -11.492 -30.031 1 92.56 274 ASN A N 1
ATOM 1965 C CA . ASN A 1 274 ? -12.203 -11.664 -30.328 1 92.56 274 ASN A CA 1
ATOM 1966 C C . ASN A 1 274 ? -13.016 -11.953 -29.078 1 92.56 274 ASN A C 1
ATOM 1968 O O . ASN A 1 274 ? -14.125 -11.438 -28.922 1 92.56 274 ASN A O 1
ATOM 1972 N N . LYS A 1 275 ? -12.461 -12.742 -28.219 1 89.38 275 LYS A N 1
ATOM 1973 C CA . LYS A 1 275 ? -13.242 -13.227 -27.078 1 89.38 275 LYS A CA 1
ATOM 1974 C C . LYS A 1 275 ? -13.062 -12.32 -25.859 1 89.38 275 LYS A C 1
ATOM 1976 O O . LYS A 1 275 ? -13.984 -12.164 -25.062 1 89.38 275 LYS A O 1
ATOM 1981 N N . TYR A 1 276 ? -11.867 -11.664 -25.797 1 89.75 276 TYR A N 1
ATOM 1982 C CA . TYR A 1 276 ? -11.586 -10.953 -24.562 1 89.75 276 TYR A CA 1
ATOM 1983 C C . TYR A 1 276 ? -11.312 -9.484 -24.828 1 89.75 276 TYR A C 1
ATOM 1985 O O . TYR A 1 276 ? -11.234 -8.68 -23.891 1 89.75 276 TYR A O 1
ATOM 1993 N N . GLY A 1 277 ? -11.188 -9.062 -26.062 1 92 277 GLY A N 1
ATOM 1994 C CA . GLY A 1 277 ? -10.938 -7.68 -26.422 1 92 277 GLY A CA 1
ATOM 1995 C C . GLY A 1 277 ? -9.586 -7.172 -25.938 1 92 277 GLY A C 1
ATOM 1996 O O . GLY A 1 277 ? -9.469 -6.023 -25.516 1 92 277 GLY A O 1
ATOM 1997 N N . LEU A 1 278 ? -8.734 -8.07 -25.859 1 93.88 278 LEU A N 1
ATOM 1998 C CA . LEU A 1 278 ? -7.395 -7.699 -25.406 1 93.88 278 LEU A CA 1
ATOM 1999 C C . LEU A 1 278 ? -6.391 -7.797 -26.562 1 93.88 278 LEU A C 1
ATOM 2001 O O . LEU A 1 278 ? -6.543 -8.633 -27.453 1 93.88 278 LEU A O 1
ATOM 2005 N N . MET B 1 1 ? -4.344 16.125 34.312 1 60.47 1 MET B N 1
ATOM 2006 C CA . MET B 1 1 ? -4.621 14.906 33.562 1 60.47 1 MET B CA 1
ATOM 2007 C C . MET B 1 1 ? -4.09 15.008 32.156 1 60.47 1 MET B C 1
ATOM 2009 O O . MET B 1 1 ? -3.916 16.109 31.625 1 60.47 1 MET B O 1
ATOM 2013 N N . SER B 1 2 ? -3.402 13.844 31.516 1 88.31 2 SER B N 1
ATOM 2014 C CA . SER B 1 2 ? -2.812 13.773 30.188 1 88.31 2 SER B CA 1
ATOM 2015 C C . SER B 1 2 ? -3.881 13.875 29.094 1 88.31 2 SER B C 1
ATOM 2017 O O . SER B 1 2 ? -4.434 12.867 28.672 1 88.31 2 SER B O 1
ATOM 2019 N N . THR B 1 3 ? -4.266 15.242 28.828 1 96.62 3 THR B N 1
ATOM 2020 C CA . THR B 1 3 ? -5.371 15.469 27.891 1 96.62 3 THR B CA 1
ATOM 2021 C C . THR B 1 3 ? -4.867 16.109 26.609 1 96.62 3 THR B C 1
ATOM 2023 O O . THR B 1 3 ? -3.861 16.812 26.609 1 96.62 3 THR B O 1
ATOM 2026 N N . LEU B 1 4 ? -5.633 15.82 25.562 1 98.06 4 LEU B N 1
ATOM 2027 C CA . LEU B 1 4 ? -5.34 16.359 24.234 1 98.06 4 LEU B CA 1
ATOM 2028 C C . LEU B 1 4 ? -6.52 17.172 23.703 1 98.06 4 LEU B C 1
ATOM 2030 O O . LEU B 1 4 ? -7.676 16.812 23.922 1 98.06 4 LEU B O 1
ATOM 2034 N N . GLY B 1 5 ? -6.195 18.25 23.094 1 98.12 5 GLY B N 1
ATOM 2035 C CA . GLY B 1 5 ? -7.223 19.094 22.5 1 98.12 5 GLY B CA 1
ATOM 2036 C C . GLY B 1 5 ? -7.094 19.188 20.984 1 98.12 5 GLY B C 1
ATOM 2037 O O . GLY B 1 5 ? -5.984 19.172 20.453 1 98.12 5 GLY B O 1
ATOM 2038 N N . PHE B 1 6 ? -8.242 19.328 20.297 1 98.38 6 PHE B N 1
ATOM 2039 C CA . PHE B 1 6 ? -8.312 19.578 18.859 1 98.38 6 PHE B CA 1
ATOM 2040 C C . PHE B 1 6 ? -9.219 20.766 18.562 1 98.38 6 PHE B C 1
ATOM 2042 O O . PHE B 1 6 ? -10.422 20.719 18.844 1 98.38 6 PHE B O 1
ATOM 2049 N N . LEU B 1 7 ? -8.594 21.844 18.078 1 97.88 7 LEU B N 1
ATOM 2050 C CA . LEU B 1 7 ? -9.414 22.906 17.516 1 97.88 7 LEU B CA 1
ATOM 2051 C C . LEU B 1 7 ? -9.867 22.562 16.094 1 97.88 7 LEU B C 1
ATOM 2053 O O . LEU B 1 7 ? -9.086 22.672 15.148 1 97.88 7 LEU B O 1
ATOM 2057 N N . GLY B 1 8 ? -11.094 22.25 15.945 1 94 8 GLY B N 1
ATOM 2058 C CA . GLY B 1 8 ? -11.609 21.609 14.742 1 94 8 GLY B CA 1
ATOM 2059 C C . GLY B 1 8 ? -11.828 20.125 14.898 1 94 8 GLY B C 1
ATOM 2060 O O . GLY B 1 8 ? -10.984 19.422 15.461 1 94 8 GLY B O 1
ATOM 2061 N N . ALA B 1 9 ? -12.992 19.656 14.508 1 91.62 9 ALA B N 1
ATOM 2062 C CA . ALA B 1 9 ? -13.312 18.234 14.578 1 91.62 9 ALA B CA 1
ATOM 2063 C C . ALA B 1 9 ? -13.555 17.656 13.188 1 91.62 9 ALA B C 1
ATOM 2065 O O . ALA B 1 9 ? -14.438 16.812 13.008 1 91.62 9 ALA B O 1
ATOM 2066 N N . GLY B 1 10 ? -12.781 18.172 12.281 1 85.69 10 GLY B N 1
ATOM 2067 C CA . GLY B 1 10 ? -12.898 17.672 10.922 1 85.69 10 GLY B CA 1
ATOM 2068 C C . GLY B 1 10 ? -12.289 16.281 10.742 1 85.69 10 GLY B C 1
ATOM 2069 O O . GLY B 1 10 ? -12.023 15.594 11.727 1 85.69 10 GLY B O 1
ATOM 2070 N N . GLN B 1 11 ? -12.094 15.883 9.516 1 82.19 11 GLN B N 1
ATOM 2071 C CA . GLN B 1 11 ? -11.664 14.539 9.148 1 82.19 11 GLN B CA 1
ATOM 2072 C C . GLN B 1 11 ? -10.297 14.219 9.75 1 82.19 11 GLN B C 1
ATOM 2074 O O . GLN B 1 11 ? -10.117 13.164 10.367 1 82.19 11 GLN B O 1
ATOM 2079 N N . MET B 1 12 ? -9.328 15.109 9.547 1 89.06 12 MET B N 1
ATOM 2080 C CA . MET B 1 12 ? -7.977 14.844 10.031 1 89.06 12 MET B CA 1
ATOM 2081 C C . MET B 1 12 ? -7.934 14.836 11.555 1 89.06 12 MET B C 1
ATOM 2083 O O . MET B 1 12 ? -7.254 14.008 12.156 1 89.06 12 MET B O 1
ATOM 2087 N N . ALA B 1 13 ? -8.625 15.812 12.156 1 92.69 13 ALA B N 1
ATOM 2088 C CA . ALA B 1 13 ? -8.688 15.859 13.617 1 92.69 13 ALA B CA 1
ATOM 2089 C C . ALA B 1 13 ? -9.273 14.578 14.188 1 92.69 13 ALA B C 1
ATOM 2091 O O . ALA B 1 13 ? -8.711 13.992 15.125 1 92.69 13 ALA B O 1
ATOM 2092 N N . SER B 1 14 ? -10.383 14.188 13.617 1 91.12 14 SER B N 1
ATOM 2093 C CA . SER B 1 14 ? -11.039 12.961 14.07 1 91.12 14 SER B CA 1
ATOM 2094 C C . SER B 1 14 ? -10.141 11.75 13.852 1 91.12 14 SER B C 1
ATOM 2096 O O . SER B 1 14 ? -10.07 10.867 14.711 1 91.12 14 SER B O 1
ATOM 2098 N N . ALA B 1 15 ? -9.484 11.703 12.742 1 89.38 15 ALA B N 1
ATOM 2099 C CA . ALA B 1 15 ? -8.609 10.578 12.422 1 89.38 15 ALA B CA 1
ATOM 2100 C C . ALA B 1 15 ? -7.48 10.461 13.445 1 89.38 15 ALA B C 1
ATOM 2102 O O . ALA B 1 15 ? -7.18 9.367 13.922 1 89.38 15 ALA B O 1
ATOM 2103 N N . LEU B 1 16 ? -6.902 11.547 13.727 1 95 16 LEU B N 1
ATOM 2104 C CA . LEU B 1 16 ? -5.809 11.562 14.688 1 95 16 LEU B CA 1
ATOM 2105 C C . LEU B 1 16 ? -6.305 11.172 16.078 1 95 16 LEU B C 1
ATOM 2107 O O . LEU B 1 16 ? -5.711 10.305 16.734 1 95 16 LEU B O 1
ATOM 2111 N N . ALA B 1 17 ? -7.371 11.781 16.5 1 95.69 17 ALA B N 1
ATOM 2112 C CA . ALA B 1 17 ? -7.941 11.477 17.812 1 95.69 17 ALA B CA 1
ATOM 2113 C C . ALA B 1 17 ? -8.32 10.008 17.922 1 95.69 17 ALA B C 1
ATOM 2115 O O . ALA B 1 17 ? -7.969 9.336 18.906 1 95.69 17 ALA B O 1
ATOM 2116 N N . ASP B 1 18 ? -9.023 9.531 16.938 1 93.75 18 ASP B N 1
ATOM 2117 C CA . ASP B 1 18 ? -9.445 8.133 16.922 1 93.75 18 ASP B CA 1
ATOM 2118 C C . ASP B 1 18 ? -8.242 7.191 16.984 1 93.75 18 ASP B C 1
ATOM 2120 O O . ASP B 1 18 ? -8.273 6.176 17.672 1 93.75 18 ASP B O 1
ATOM 2124 N N . GLY B 1 19 ? -7.242 7.543 16.188 1 91.88 19 GLY B N 1
ATOM 2125 C CA . GLY B 1 19 ? -6.035 6.73 16.188 1 91.88 19 GLY B CA 1
ATOM 2126 C C . GLY B 1 19 ? -5.344 6.684 17.531 1 91.88 19 GLY B C 1
ATOM 2127 O O . GLY B 1 19 ? -4.93 5.613 17.984 1 91.88 19 GLY B O 1
ATOM 2128 N N . ILE B 1 20 ? -5.215 7.781 18.141 1 94.44 20 ILE B N 1
ATOM 2129 C CA . ILE B 1 20 ? -4.543 7.895 19.438 1 94.44 20 ILE B CA 1
ATOM 2130 C C . ILE B 1 20 ? -5.309 7.098 20.484 1 94.44 20 ILE B C 1
ATOM 2132 O O . ILE B 1 20 ? -4.707 6.383 21.297 1 94.44 20 ILE B O 1
ATOM 2136 N N . VAL B 1 21 ? -6.605 7.148 20.453 1 95.31 21 VAL B N 1
ATOM 2137 C CA . VAL B 1 21 ? -7.457 6.449 21.422 1 95.31 21 VAL B CA 1
ATOM 2138 C C . VAL B 1 21 ? -7.422 4.949 21.141 1 95.31 21 VAL B C 1
ATOM 2140 O O . VAL B 1 21 ? -7.285 4.145 22.062 1 95.31 21 VAL B O 1
ATOM 2143 N N . SER B 1 22 ? -7.484 4.586 19.906 1 92.56 22 SER B N 1
ATOM 2144 C CA . SER B 1 22 ? -7.52 3.176 19.531 1 92.56 22 SER B CA 1
ATOM 2145 C C . SER B 1 22 ? -6.211 2.475 19.875 1 92.56 22 SER B C 1
ATOM 2147 O O . SER B 1 22 ? -6.199 1.271 20.141 1 92.56 22 SER B O 1
ATOM 2149 N N . ASN B 1 23 ? -5.18 3.213 19.891 1 90.31 23 ASN B N 1
ATOM 2150 C CA . ASN B 1 23 ? -3.879 2.637 20.219 1 90.31 23 ASN B CA 1
ATOM 2151 C C . ASN B 1 23 ? -3.59 2.713 21.719 1 90.31 23 ASN B C 1
ATOM 2153 O O . ASN B 1 23 ? -2.488 2.387 22.156 1 90.31 23 ASN B O 1
ATOM 2157 N N . GLY B 1 24 ? -4.52 3.264 22.469 1 91.56 24 GLY B N 1
ATOM 2158 C CA . GLY B 1 24 ? -4.473 3.205 23.922 1 91.56 24 GLY B CA 1
ATOM 2159 C C . GLY B 1 24 ? -3.648 4.32 24.547 1 91.56 24 GLY B C 1
ATOM 2160 O O . GLY B 1 24 ? -3.361 4.297 25.734 1 91.56 24 GLY B O 1
ATOM 2161 N N . LEU B 1 25 ? -3.262 5.254 23.781 1 93.5 25 LEU B N 1
ATOM 2162 C CA . LEU B 1 25 ? -2.43 6.328 24.297 1 93.5 25 LEU B CA 1
ATOM 2163 C C . LEU B 1 25 ? -3.248 7.266 25.188 1 93.5 25 LEU B C 1
ATOM 2165 O O . LEU B 1 25 ? -2.709 7.895 26.094 1 93.5 25 LEU B O 1
ATOM 2169 N N . ARG B 1 26 ? -4.477 7.398 24.812 1 96 26 ARG B N 1
ATOM 2170 C CA . ARG B 1 26 ? -5.43 8.195 25.578 1 96 26 ARG B CA 1
ATOM 2171 C C . ARG B 1 26 ? -6.793 7.516 25.641 1 96 26 ARG B C 1
ATOM 2173 O O . ARG B 1 26 ? -7.152 6.758 24.734 1 96 26 ARG B O 1
ATOM 2180 N N . LYS B 1 27 ? -7.477 7.793 26.719 1 97 27 LYS B N 1
ATOM 2181 C CA . LYS B 1 27 ? -8.883 7.402 26.797 1 97 27 LYS B CA 1
ATOM 2182 C C . LYS B 1 27 ? -9.781 8.43 26.125 1 97 27 LYS B C 1
ATOM 2184 O O . LYS B 1 27 ? -9.398 9.594 25.969 1 97 27 LYS B O 1
ATOM 2189 N N . PRO B 1 28 ? -10.953 8.078 25.734 1 97.88 28 PRO B N 1
ATOM 2190 C CA . PRO B 1 28 ? -11.852 9 25.047 1 97.88 28 PRO B CA 1
ATOM 2191 C C . PRO B 1 28 ? -12.125 10.273 25.844 1 97.88 28 PRO B C 1
ATOM 2193 O O . PRO B 1 28 ? -12.156 11.367 25.266 1 97.88 28 PRO B O 1
ATOM 2196 N N . ASN B 1 29 ? -12.25 10.117 27.094 1 97.5 29 ASN B N 1
ATOM 2197 C CA . ASN B 1 29 ? -12.609 11.273 27.906 1 97.5 29 ASN B CA 1
ATOM 2198 C C . ASN B 1 29 ? -11.422 12.219 28.109 1 97.5 29 ASN B C 1
ATOM 2200 O O . ASN B 1 29 ? -11.562 13.289 28.688 1 97.5 29 ASN B O 1
ATOM 2204 N N . GLN B 1 30 ? -10.289 11.797 27.562 1 98.06 30 GLN B N 1
ATOM 2205 C CA . GLN B 1 30 ? -9.102 12.633 27.609 1 98.06 30 GLN B CA 1
ATOM 2206 C C . GLN B 1 30 ? -8.938 13.445 26.328 1 98.06 30 GLN B C 1
ATOM 2208 O O . GLN B 1 30 ? -7.957 14.18 26.172 1 98.06 30 GLN B O 1
ATOM 2213 N N . ILE B 1 31 ? -9.898 13.328 25.469 1 98.25 31 ILE B N 1
ATOM 2214 C CA . ILE B 1 31 ? -9.891 14.062 24.203 1 98.25 31 ILE B CA 1
ATOM 2215 C C . ILE B 1 31 ? -10.898 15.211 24.281 1 98.25 31 ILE B C 1
ATOM 2217 O O . ILE B 1 31 ? -12.062 14.992 24.609 1 98.25 31 ILE B O 1
ATOM 2221 N N . HIS B 1 32 ? -10.438 16.391 24 1 98.06 32 HIS B N 1
ATOM 2222 C CA . HIS B 1 32 ? -11.273 17.578 23.891 1 98.06 32 HIS B CA 1
ATOM 2223 C C . HIS B 1 32 ? -11.25 18.141 22.469 1 98.06 32 HIS B C 1
ATOM 2225 O O . HIS B 1 32 ? -10.188 18.266 21.859 1 98.06 32 HIS B O 1
ATOM 2231 N N . CYS B 1 33 ? -12.438 18.422 21.922 1 98.38 33 CYS B N 1
ATOM 2232 C CA . CYS B 1 33 ? -12.469 19 20.578 1 98.38 33 CYS B CA 1
ATOM 2233 C C . CYS B 1 33 ? -13.531 20.078 20.469 1 98.38 33 CYS B C 1
ATOM 2235 O O . CYS B 1 33 ? -14.469 20.125 21.266 1 98.38 33 CYS B O 1
ATOM 2237 N N . SER B 1 34 ? -13.297 20.969 19.531 1 98 34 SER B N 1
ATOM 2238 C CA . SER B 1 34 ? -14.281 22.016 19.266 1 98 34 SER B CA 1
ATOM 2239 C C . SER B 1 34 ? -14.648 22.047 17.781 1 98 34 SER B C 1
ATOM 2241 O O . SER B 1 34 ? -13.828 21.719 16.922 1 98 34 SER B O 1
ATOM 2243 N N . ASP B 1 35 ? -15.836 22.375 17.531 1 96.56 35 ASP B N 1
ATOM 2244 C CA . ASP B 1 35 ? -16.344 22.625 16.188 1 96.56 35 ASP B CA 1
ATOM 2245 C C . ASP B 1 35 ? -17.625 23.438 16.219 1 96.56 35 ASP B C 1
ATOM 2247 O O . ASP B 1 35 ? -18.469 23.25 17.094 1 96.56 35 ASP B O 1
ATOM 2251 N N . ILE B 1 36 ? -17.703 24.344 15.273 1 92.88 36 ILE B N 1
ATOM 2252 C CA . ILE B 1 36 ? -18.906 25.172 15.227 1 92.88 36 ILE B CA 1
ATOM 2253 C C . ILE B 1 36 ? -20.078 24.359 14.672 1 92.88 36 ILE B C 1
ATOM 2255 O O . ILE B 1 36 ? -21.234 24.688 14.922 1 92.88 36 ILE B O 1
ATOM 2259 N N . TRP B 1 37 ? -19.75 23.344 13.945 1 93.5 37 TRP B N 1
ATOM 2260 C CA . TRP B 1 37 ? -20.75 22.5 13.312 1 93.5 37 TRP B CA 1
ATOM 2261 C C . TRP B 1 37 ? -21.281 21.453 14.289 1 93.5 37 TRP B C 1
ATOM 2263 O O . TRP B 1 37 ? -20.562 20.516 14.664 1 93.5 37 TRP B O 1
ATOM 2273 N N . LYS B 1 38 ? -22.547 21.484 14.586 1 95.44 38 LYS B N 1
ATOM 2274 C CA . LYS B 1 38 ? -23.141 20.656 15.633 1 95.44 38 LYS B CA 1
ATOM 2275 C C . LYS B 1 38 ? -23.016 19.172 15.305 1 95.44 38 LYS B C 1
ATOM 2277 O O . LYS B 1 38 ? -22.672 18.375 16.172 1 95.44 38 LYS B O 1
ATOM 2282 N N . PRO B 1 39 ? -23.281 18.797 14.109 1 94.88 39 PRO B N 1
ATOM 2283 C CA . PRO B 1 39 ? -23.172 17.375 13.82 1 94.88 39 PRO B CA 1
ATOM 2284 C C . PRO B 1 39 ? -21.75 16.844 14.062 1 94.88 39 PRO B C 1
ATOM 2286 O O . PRO B 1 39 ? -21.594 15.68 14.461 1 94.88 39 PRO B O 1
ATOM 2289 N N . ALA B 1 40 ? -20.75 17.578 13.859 1 93.38 40 ALA B N 1
ATOM 2290 C CA . ALA B 1 40 ? -19.391 17.172 14.141 1 93.38 40 ALA B CA 1
ATOM 2291 C C . ALA B 1 40 ? -19.172 16.953 15.633 1 93.38 40 ALA B C 1
ATOM 2293 O O . ALA B 1 40 ? -18.5 15.992 16.031 1 93.38 40 ALA B O 1
ATOM 2294 N N . ARG B 1 41 ? -19.734 17.812 16.406 1 96.12 41 ARG B N 1
ATOM 2295 C CA . ARG B 1 41 ? -19.625 17.688 17.859 1 96.12 41 ARG B CA 1
ATOM 2296 C C . ARG B 1 41 ? -20.359 16.453 18.359 1 96.12 41 ARG B C 1
ATOM 2298 O O . ARG B 1 41 ? -19.875 15.742 19.234 1 96.12 41 ARG B O 1
ATOM 2305 N N . GLU B 1 42 ? -21.484 16.203 17.766 1 97 42 GLU B N 1
ATOM 2306 C CA . GLU B 1 42 ? -22.266 15.047 18.156 1 97 42 GLU B CA 1
ATOM 2307 C C . GLU B 1 42 ? -21.547 13.75 17.812 1 97 42 GLU B C 1
ATOM 2309 O O . GLU B 1 42 ? -21.562 12.797 18.609 1 97 42 GLU B O 1
ATOM 2314 N N . LYS B 1 43 ? -20.938 13.742 16.688 1 95.12 43 LYS B N 1
ATOM 2315 C CA . LYS B 1 43 ? -20.156 12.57 16.297 1 95.12 43 LYS B CA 1
ATOM 2316 C C . LYS B 1 43 ? -19.016 12.328 17.281 1 95.12 43 LYS B C 1
ATOM 2318 O O . LYS B 1 43 ? -18.719 11.188 17.641 1 95.12 43 LYS B O 1
ATOM 2323 N N . ALA B 1 44 ? -18.359 13.367 17.734 1 96.75 44 ALA B N 1
ATOM 2324 C CA . ALA B 1 44 ? -17.266 13.273 18.688 1 96.75 44 ALA B CA 1
ATOM 2325 C C . ALA B 1 44 ? -17.781 12.797 20.047 1 96.75 44 ALA B C 1
ATOM 2327 O O . ALA B 1 44 ? -17.156 11.938 20.688 1 96.75 44 ALA B O 1
ATOM 2328 N N . GLN B 1 45 ? -18.891 13.32 20.438 1 97.12 45 GLN B N 1
ATOM 2329 C CA . GLN B 1 45 ? -19.469 12.945 21.719 1 97.12 45 GLN B CA 1
ATOM 2330 C C . GLN B 1 45 ? -19.875 11.477 21.734 1 97.12 45 GLN B C 1
ATOM 2332 O O . GLN B 1 45 ? -19.75 10.805 22.766 1 97.12 45 GLN B O 1
ATOM 2337 N N . ALA B 1 46 ? -20.344 11.062 20.578 1 97.25 46 ALA B N 1
ATOM 2338 C CA . ALA B 1 46 ? -20.75 9.672 20.453 1 97.25 46 ALA B CA 1
ATOM 2339 C C . ALA B 1 46 ? -19.562 8.734 20.672 1 97.25 46 ALA B C 1
ATOM 2341 O O . ALA B 1 46 ? -19.734 7.59 21.094 1 97.25 46 ALA B O 1
ATOM 2342 N N . LYS B 1 47 ? -18.359 9.219 20.5 1 96.06 47 LYS B N 1
ATOM 2343 C CA . LYS B 1 47 ? -17.156 8.438 20.688 1 96.06 47 LYS B CA 1
ATOM 2344 C C . LYS B 1 47 ? -16.609 8.578 22.109 1 96.06 47 LYS B C 1
ATOM 2346 O O . LYS B 1 47 ? -15.602 7.957 22.453 1 96.06 47 LYS B O 1
ATOM 2351 N N . GLY B 1 48 ? -17.234 9.516 22.875 1 97.75 48 GLY B N 1
ATOM 2352 C CA . GLY B 1 48 ? -16.812 9.719 24.25 1 97.75 48 GLY B CA 1
ATOM 2353 C C . GLY B 1 48 ? -15.883 10.914 24.422 1 97.75 48 GLY B C 1
ATOM 2354 O O . GLY B 1 48 ? -15.312 11.117 25.5 1 97.75 48 GLY B O 1
ATOM 2355 N N . TYR B 1 49 ? -15.633 11.656 23.359 1 98.31 49 TYR B N 1
ATOM 2356 C CA . TYR B 1 49 ? -14.805 12.859 23.453 1 98.31 49 TYR B CA 1
ATOM 2357 C C . TYR B 1 49 ? -15.586 14.016 24.062 1 98.31 49 TYR B C 1
ATOM 2359 O O . TYR B 1 49 ? -16.812 14 24.078 1 98.31 49 TYR B O 1
ATOM 2367 N N . ASN B 1 50 ? -14.859 14.922 24.688 1 98.25 50 ASN B N 1
ATOM 2368 C CA . ASN B 1 50 ? -15.453 16.172 25.141 1 98.25 50 ASN B CA 1
ATOM 2369 C C . ASN B 1 50 ? -15.516 17.203 24.016 1 98.25 50 ASN B C 1
ATOM 2371 O O . ASN B 1 50 ? -14.477 17.656 23.531 1 98.25 50 ASN B O 1
ATOM 2375 N N . ALA B 1 51 ? -16.734 17.578 23.625 1 98.19 51 ALA B N 1
ATOM 2376 C CA . ALA B 1 51 ? -16.891 18.484 22.5 1 98.19 51 ALA B CA 1
ATOM 2377 C C . ALA B 1 51 ? -17.438 19.844 22.938 1 98.19 51 ALA B C 1
ATOM 2379 O O . ALA B 1 51 ? -18.312 19.906 23.797 1 98.19 51 ALA B O 1
ATOM 2380 N N . TYR B 1 52 ? -16.844 20.875 22.406 1 97.81 52 TYR B N 1
ATOM 2381 C CA . TYR B 1 52 ? -17.219 22.25 22.719 1 97.81 52 TYR B CA 1
ATOM 2382 C C . TYR B 1 52 ? -17.594 23.031 21.469 1 97.81 52 TYR B C 1
ATOM 2384 O O . TYR B 1 52 ? -17.125 22.703 20.375 1 97.81 52 TYR B O 1
ATOM 2392 N N . GLU B 1 53 ? -18.422 23.984 21.609 1 96.75 53 GLU B N 1
ATOM 2393 C CA . GLU B 1 53 ? -18.734 24.875 20.484 1 96.75 53 GLU B CA 1
ATOM 2394 C C . GLU B 1 53 ? -17.609 25.859 20.25 1 96.75 53 GLU B C 1
ATOM 2396 O O . GLU B 1 53 ? -17.266 26.172 19.109 1 96.75 53 GLU B O 1
ATOM 2401 N N . LEU B 1 54 ? -17.094 26.312 21.391 1 95.81 54 LEU B N 1
ATOM 2402 C CA . LEU B 1 54 ? -16.047 27.328 21.297 1 95.81 54 LEU B CA 1
ATOM 2403 C C . LEU B 1 54 ? -14.68 26.734 21.562 1 95.81 54 LEU B C 1
ATOM 2405 O O . LEU B 1 54 ? -14.539 25.828 22.391 1 95.81 54 LEU B O 1
ATOM 2409 N N . ASN B 1 55 ? -13.617 27.297 21 1 97.5 55 ASN B N 1
ATOM 2410 C CA . ASN B 1 55 ? -12.242 26.828 21.156 1 97.5 55 ASN B CA 1
ATOM 2411 C C . ASN B 1 55 ? -11.766 26.953 22.594 1 97.5 55 ASN B C 1
ATOM 2413 O O . ASN B 1 55 ? -10.914 26.188 23.047 1 97.5 55 ASN B O 1
ATOM 2417 N N . SER B 1 56 ? -12.344 27.938 23.328 1 96.12 56 SER B N 1
ATOM 2418 C CA . SER B 1 56 ? -11.898 28.188 24.703 1 96.12 56 SER B CA 1
ATOM 2419 C C . SER B 1 56 ? -12.086 26.953 25.578 1 96.12 56 SER B C 1
ATOM 2421 O O . SER B 1 56 ? -11.281 26.703 26.469 1 96.12 56 SER B O 1
ATOM 2423 N N . GLY B 1 57 ? -13.164 26.25 25.312 1 95.88 57 GLY B N 1
ATOM 2424 C CA . GLY B 1 57 ? -13.383 25.031 26.062 1 95.88 57 GLY B CA 1
ATOM 2425 C C . GLY B 1 57 ? -12.25 24.031 25.891 1 95.88 57 GLY B C 1
ATOM 2426 O O . GLY B 1 57 ? -11.844 23.375 26.859 1 95.88 57 GLY B O 1
ATOM 2427 N N . VAL B 1 58 ? -11.734 23.844 24.688 1 97.75 58 VAL B N 1
ATOM 2428 C CA . VAL B 1 58 ? -10.625 22.953 24.406 1 97.75 58 VAL B CA 1
ATOM 2429 C C . VAL B 1 58 ? -9.352 23.484 25.062 1 97.75 58 VAL B C 1
ATOM 2431 O O . VAL B 1 58 ? -8.617 22.734 25.703 1 97.75 58 VAL B O 1
ATOM 2434 N N . CYS B 1 59 ? -9.086 24.75 24.953 1 96.94 59 CYS B N 1
ATOM 2435 C CA . CYS B 1 59 ? -7.863 25.375 25.438 1 96.94 59 CYS B CA 1
ATOM 2436 C C . CYS B 1 59 ? -7.754 25.25 26.953 1 96.94 59 CYS B C 1
ATOM 2438 O O . CYS B 1 59 ? -6.66 25.047 27.484 1 96.94 59 CYS B O 1
ATOM 2440 N N . GLU B 1 60 ? -8.859 25.312 27.641 1 94.5 60 GLU B N 1
ATOM 2441 C CA . GLU B 1 60 ? -8.875 25.312 29.094 1 94.5 60 GLU B CA 1
ATOM 2442 C C . GLU B 1 60 ? -8.758 23.891 29.656 1 94.5 60 GLU B C 1
ATOM 2444 O O . GLU B 1 60 ? -8.391 23.703 30.812 1 94.5 60 GLU B O 1
ATOM 2449 N N . ASN B 1 61 ? -8.984 22.969 28.781 1 95.56 61 ASN B N 1
ATOM 2450 C CA . ASN B 1 61 ? -9.086 21.609 29.297 1 95.56 61 ASN B CA 1
ATOM 2451 C C . ASN B 1 61 ? -8.016 20.703 28.703 1 95.56 61 ASN B C 1
ATOM 2453 O O . ASN B 1 61 ? -7.996 19.5 28.984 1 95.56 61 ASN B O 1
ATOM 2457 N N . SER B 1 62 ? -7.164 21.25 27.922 1 96.44 62 SER B N 1
ATOM 2458 C CA . SER B 1 62 ? -6.078 20.469 27.328 1 96.44 62 SER B CA 1
ATOM 2459 C C . SER B 1 62 ? -4.734 20.828 27.953 1 96.44 62 SER B C 1
ATOM 2461 O O . SER B 1 62 ? -4.32 22 27.922 1 96.44 62 SER B O 1
ATOM 2463 N N . GLU B 1 63 ? -4.055 19.828 28.375 1 95.38 63 GLU B N 1
ATOM 2464 C CA . GLU B 1 63 ? -2.834 20.094 29.125 1 95.38 63 GLU B CA 1
ATOM 2465 C C . GLU B 1 63 ? -1.598 19.641 28.359 1 95.38 63 GLU B C 1
ATOM 2467 O O . GLU B 1 63 ? -0.549 20.297 28.422 1 95.38 63 GLU B O 1
ATOM 2472 N N . ASP B 1 64 ? -1.687 18.547 27.625 1 97.25 64 ASP B N 1
ATOM 2473 C CA . ASP B 1 64 ? -0.515 18.016 26.922 1 97.25 64 ASP B CA 1
ATOM 2474 C C . ASP B 1 64 ? -0.274 18.766 25.609 1 97.25 64 ASP B C 1
ATOM 2476 O O . ASP B 1 64 ? 0.833 19.25 25.359 1 97.25 64 ASP B O 1
ATOM 2480 N N . ALA B 1 65 ? -1.301 18.781 24.812 1 98.19 65 ALA B N 1
ATOM 2481 C CA . ALA B 1 65 ? -1.157 19.406 23.516 1 98.19 65 ALA B CA 1
ATOM 2482 C C . ALA B 1 65 ? -2.512 19.844 22.953 1 98.19 65 ALA B C 1
ATOM 2484 O O . ALA B 1 65 ? -3.545 19.281 23.312 1 98.19 65 ALA B O 1
ATOM 2485 N N . ILE B 1 66 ? -2.471 20.844 22.172 1 98.31 66 ILE B N 1
ATOM 2486 C CA . ILE B 1 66 ? -3.619 21.312 21.422 1 98.31 66 ILE B CA 1
ATOM 2487 C C . ILE B 1 66 ? -3.285 21.312 19.922 1 98.31 66 ILE B C 1
ATOM 2489 O O . ILE B 1 66 ? -2.355 22 19.484 1 98.31 66 ILE B O 1
ATOM 2493 N N . PHE B 1 67 ? -4.066 20.547 19.156 1 98.38 67 PHE B N 1
ATOM 2494 C CA . PHE B 1 67 ? -3.908 20.5 17.719 1 98.38 67 PHE B CA 1
ATOM 2495 C C . PHE B 1 67 ? -4.723 21.609 17.047 1 98.38 67 PHE B C 1
ATOM 2497 O O . PHE B 1 67 ? -5.93 21.703 17.266 1 98.38 67 PHE B O 1
ATOM 2504 N N . LEU B 1 68 ? -4.035 22.438 16.312 1 97.88 68 LEU B N 1
ATOM 2505 C CA . LEU B 1 68 ? -4.738 23.312 15.383 1 97.88 68 LEU B CA 1
ATOM 2506 C C . LEU B 1 68 ? -5.145 22.547 14.125 1 97.88 68 LEU B C 1
ATOM 2508 O O . LEU B 1 68 ? -4.375 22.469 13.164 1 97.88 68 LEU B O 1
ATOM 2512 N N . ALA B 1 69 ? -6.348 22.062 14.109 1 95.25 69 ALA B N 1
ATOM 2513 C CA . ALA B 1 69 ? -6.848 21.219 13.023 1 95.25 69 ALA B CA 1
ATOM 2514 C C . ALA B 1 69 ? -7.934 21.938 12.227 1 95.25 69 ALA B C 1
ATOM 2516 O O . ALA B 1 69 ? -9.008 21.375 11.984 1 95.25 69 ALA B O 1
ATOM 2517 N N . VAL B 1 70 ? -7.652 23.141 11.828 1 92.19 70 VAL B N 1
ATOM 2518 C CA . VAL B 1 70 ? -8.547 23.969 11.023 1 92.19 70 VAL B CA 1
ATOM 2519 C C . VAL B 1 70 ? -7.922 24.234 9.656 1 92.19 70 VAL B C 1
ATOM 2521 O O . VAL B 1 70 ? -6.742 23.938 9.438 1 92.19 70 VAL B O 1
ATOM 2524 N N . LYS B 1 71 ? -8.719 24.719 8.742 1 85.81 71 LYS B N 1
ATOM 2525 C CA . LYS B 1 71 ? -8.211 25.109 7.434 1 85.81 71 LYS B CA 1
ATOM 2526 C C . LYS B 1 71 ? -7.164 26.203 7.559 1 85.81 71 LYS B C 1
ATOM 2528 O O . LYS B 1 71 ? -7.184 26.984 8.516 1 85.81 71 LYS B O 1
ATOM 2533 N N . PRO B 1 72 ? -6.34 26.297 6.574 1 88.69 72 PRO B N 1
ATOM 2534 C CA . PRO B 1 72 ? -5.266 27.281 6.641 1 88.69 72 PRO B CA 1
ATOM 2535 C C . PRO B 1 72 ? -5.785 28.703 6.832 1 88.69 72 PRO B C 1
ATOM 2537 O O . PRO B 1 72 ? -5.211 29.484 7.609 1 88.69 72 PRO B O 1
ATOM 2540 N N . ASN B 1 73 ? -6.891 29.047 6.262 1 88.69 73 ASN B N 1
ATOM 2541 C CA . ASN B 1 73 ? -7.422 30.406 6.324 1 88.69 73 ASN B CA 1
ATOM 2542 C C . ASN B 1 73 ? -8.07 30.688 7.676 1 88.69 73 ASN B C 1
ATOM 2544 O O . ASN B 1 73 ? -8.406 31.828 7.98 1 88.69 73 ASN B O 1
ATOM 2548 N N . CYS B 1 74 ? -8.133 29.688 8.531 1 92.62 74 CYS B N 1
ATOM 2549 C CA . CYS B 1 74 ? -8.773 29.844 9.836 1 92.62 74 CYS B CA 1
ATOM 2550 C C . CYS B 1 74 ? -7.742 29.781 10.961 1 92.62 74 CYS B C 1
ATOM 2552 O O . CYS B 1 74 ? -8.086 29.938 12.133 1 92.62 74 CYS B O 1
ATOM 2554 N N . VAL B 1 75 ? -6.5 29.609 10.641 1 95.19 75 VAL B N 1
ATOM 2555 C CA . VAL B 1 75 ? -5.461 29.391 11.641 1 95.19 75 VAL B CA 1
ATOM 2556 C C . VAL B 1 75 ? -5.273 30.656 12.477 1 95.19 75 VAL B C 1
ATOM 2558 O O . VAL B 1 75 ? -5.129 30.578 13.703 1 95.19 75 VAL B O 1
ATOM 2561 N N . ALA B 1 76 ? -5.301 31.797 11.852 1 95.44 76 ALA B N 1
ATOM 2562 C CA . ALA B 1 76 ? -5.117 33.031 12.5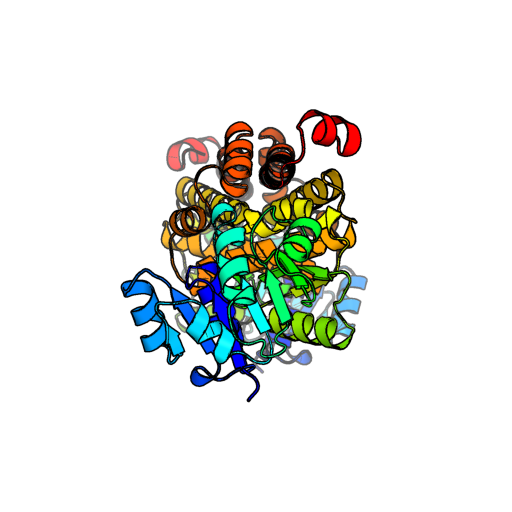78 1 95.44 76 ALA B CA 1
ATOM 2563 C C . ALA B 1 76 ? -6.188 33.219 13.648 1 95.44 76 ALA B C 1
ATOM 2565 O O . ALA B 1 76 ? -5.883 33.594 14.781 1 95.44 76 ALA B O 1
ATOM 2566 N N . ALA B 1 77 ? -7.391 32.969 13.273 1 96.38 77 ALA B N 1
ATOM 2567 C CA . ALA B 1 77 ? -8.5 33.094 14.211 1 96.38 77 ALA B CA 1
ATOM 2568 C C . ALA B 1 77 ? -8.367 32.062 15.344 1 96.38 77 ALA B C 1
ATOM 2570 O O . ALA B 1 77 ? -8.656 32.375 16.5 1 96.38 77 ALA B O 1
ATOM 2571 N N . ALA B 1 78 ? -8 30.875 15.078 1 97.38 78 ALA B N 1
ATOM 2572 C CA . ALA B 1 78 ? -7.793 29.844 16.094 1 97.38 78 ALA B CA 1
ATOM 2573 C C . ALA B 1 78 ? -6.684 30.234 17.062 1 97.38 78 ALA B C 1
ATOM 2575 O O . ALA B 1 78 ? -6.801 30.016 18.266 1 97.38 78 ALA B O 1
ATOM 2576 N N . CYS B 1 79 ? -5.629 30.766 16.516 1 98.12 79 CYS B N 1
ATOM 2577 C CA . CYS B 1 79 ? -4.527 31.219 17.359 1 98.12 79 CYS B CA 1
ATOM 2578 C C . CYS B 1 79 ? -4.977 32.312 18.297 1 98.12 79 CYS B C 1
ATOM 2580 O O . CYS B 1 79 ? -4.555 32.375 19.453 1 98.12 79 CYS B O 1
ATOM 2582 N N . LYS B 1 80 ? -5.766 33.219 17.781 1 97.88 80 LYS B N 1
ATOM 2583 C CA . LYS B 1 80 ? -6.309 34.281 18.625 1 97.88 80 LYS B CA 1
ATOM 2584 C C . LYS B 1 80 ? -7.094 33.688 19.797 1 97.88 80 LYS B C 1
ATOM 2586 O O . LYS B 1 80 ? -6.957 34.156 20.938 1 97.88 80 LYS B O 1
ATOM 2591 N N . ASP B 1 81 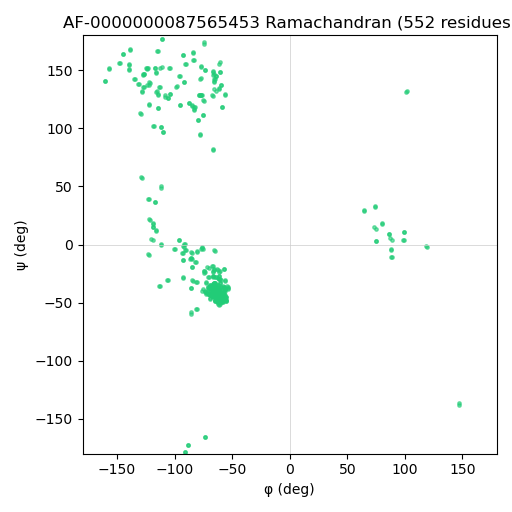? -7.898 32.719 19.484 1 97.56 81 ASP B N 1
ATOM 2592 C CA . ASP B 1 81 ? -8.672 32.062 20.531 1 97.56 81 ASP B CA 1
ATOM 2593 C C . ASP B 1 81 ? -7.754 31.438 21.578 1 97.56 81 ASP B C 1
ATOM 2595 O O . ASP B 1 81 ? -8.055 31.484 22.781 1 97.56 81 ASP B O 1
ATOM 2599 N N . VAL B 1 82 ? -6.676 30.828 21.156 1 97.62 82 VAL B N 1
ATOM 2600 C CA . VAL B 1 82 ? -5.711 30.219 22.062 1 97.62 82 VAL B CA 1
ATOM 2601 C C . VAL B 1 82 ? -5.105 31.281 22.984 1 97.62 82 VAL B C 1
ATOM 2603 O O . VAL B 1 82 ? -5.016 31.094 24.188 1 97.62 82 VAL B O 1
ATOM 2606 N N . MET B 1 83 ? -4.734 32.406 22.406 1 97.5 83 MET B N 1
ATOM 2607 C CA . MET B 1 83 ? -4.051 33.469 23.141 1 97.5 83 MET B CA 1
ATOM 2608 C C . MET B 1 83 ? -4.996 34.156 24.141 1 97.5 83 MET B C 1
ATOM 2610 O O . MET B 1 83 ? -4.562 34.625 25.172 1 97.5 83 MET B O 1
ATOM 2614 N N . GLU B 1 84 ? -6.262 34.125 23.797 1 97.19 84 GLU B N 1
ATOM 2615 C CA . GLU B 1 84 ? -7.25 34.75 24.641 1 97.19 84 GLU B CA 1
ATOM 2616 C C . GLU B 1 84 ? -7.719 33.844 25.766 1 97.19 84 GLU B C 1
ATOM 2618 O O . GLU B 1 84 ? -8.383 34.281 26.703 1 97.19 84 GLU B O 1
ATOM 2623 N N . SER B 1 85 ? -7.355 32.594 25.625 1 95.88 85 SER B N 1
ATOM 2624 C CA . SER B 1 85 ? -7.727 31.641 26.641 1 95.88 85 SER B CA 1
ATOM 2625 C C . SER B 1 85 ? -6.641 31.5 27.703 1 95.88 85 SER B C 1
ATOM 2627 O O . SER B 1 85 ? -5.5 31.922 27.484 1 95.88 85 SER B O 1
ATOM 2629 N N . LYS B 1 86 ? -7.07 30.922 28.812 1 91.31 86 LYS B N 1
ATOM 2630 C CA . LYS B 1 86 ? -6.082 30.656 29.859 1 91.31 86 LYS B CA 1
ATOM 2631 C C . LYS B 1 86 ? -5 29.703 29.359 1 91.31 86 LYS B C 1
ATOM 2633 O O . LYS B 1 86 ? -5.301 28.719 28.672 1 91.31 86 LYS B O 1
ATOM 2638 N N . ASP B 1 87 ? -3.742 30.047 29.641 1 89.25 87 ASP B N 1
ATOM 2639 C CA . ASP B 1 87 ? -2.615 29.219 29.219 1 89.25 87 ASP B CA 1
ATOM 2640 C C . ASP B 1 87 ? -2.49 27.969 30.094 1 89.25 87 ASP B C 1
ATOM 2642 O O . ASP B 1 87 ? -2.133 28.062 31.266 1 89.25 87 ASP B O 1
ATOM 2646 N N . SER B 1 88 ? -2.74 26.891 29.562 1 89 88 SER B N 1
ATOM 2647 C CA . SER B 1 88 ? -2.623 25.625 30.266 1 89 88 SER B CA 1
ATOM 2648 C C . SER B 1 88 ? -1.201 25.078 30.203 1 89 88 SER B C 1
ATOM 2650 O O . SER B 1 88 ? -0.866 24.109 30.891 1 89 88 SER B O 1
ATOM 2652 N N . GLY B 1 89 ? -0.343 25.719 29.297 1 93.19 89 GLY B N 1
ATOM 2653 C CA . GLY B 1 89 ? 1.003 25.219 29.078 1 93.19 89 GLY B CA 1
ATOM 2654 C C . GLY B 1 89 ? 1.067 24.141 28 1 93.19 89 GLY B C 1
ATOM 2655 O O . GLY B 1 89 ? 2.137 23.594 27.719 1 93.19 89 GLY B O 1
ATOM 2656 N N . ALA B 1 90 ? -0.039 23.891 27.359 1 96.75 90 ALA B N 1
ATOM 2657 C CA . ALA B 1 90 ? -0.117 22.844 26.344 1 96.75 90 ALA B CA 1
ATOM 2658 C C . ALA B 1 90 ? 0.739 23.188 25.141 1 96.75 90 ALA B C 1
ATOM 2660 O O . ALA B 1 90 ? 0.828 24.359 24.734 1 96.75 90 ALA B O 1
ATOM 2661 N N . LEU B 1 91 ? 1.398 22.172 24.594 1 98.25 91 LEU B N 1
ATOM 2662 C CA . LEU B 1 91 ? 2.076 22.328 23.312 1 98.25 91 LEU B CA 1
ATOM 2663 C C . LEU B 1 91 ? 1.071 22.578 22.203 1 98.25 91 LEU B C 1
ATOM 2665 O O . LEU B 1 91 ? 0.047 21.891 22.109 1 98.25 91 LEU B O 1
ATOM 2669 N N . ILE B 1 92 ? 1.358 23.594 21.344 1 98.62 92 ILE B N 1
ATOM 2670 C CA . ILE B 1 92 ? 0.478 23.859 20.203 1 98.62 92 ILE B CA 1
ATOM 2671 C C . ILE B 1 92 ? 1.02 23.156 18.969 1 98.62 92 ILE B C 1
ATOM 2673 O O . ILE B 1 92 ? 2.148 23.406 18.531 1 98.62 92 ILE B O 1
ATOM 2677 N N . ILE B 1 93 ? 0.209 22.234 18.375 1 98.56 93 ILE B N 1
ATOM 2678 C CA . ILE B 1 93 ? 0.59 21.469 17.188 1 98.56 93 ILE B CA 1
ATOM 2679 C C . ILE B 1 93 ? -0.301 21.844 16.016 1 98.56 93 ILE B C 1
ATOM 2681 O O . ILE B 1 93 ? -1.517 21.641 16.062 1 98.56 93 ILE B O 1
ATOM 2685 N N . SER B 1 94 ? 0.277 22.359 15.031 1 98.06 94 SER B N 1
ATOM 2686 C CA . SER B 1 94 ? -0.501 22.719 13.844 1 98.06 94 SER B CA 1
ATOM 2687 C C . SER B 1 94 ? -0.394 21.625 12.773 1 98.06 94 SER B C 1
ATOM 2689 O O . SER B 1 94 ? 0.701 21.156 12.477 1 98.06 94 SER B O 1
ATOM 2691 N N . ILE B 1 95 ? -1.52 21.281 12.148 1 95.25 95 ILE B N 1
ATOM 2692 C CA . ILE B 1 95 ? -1.517 20.344 11.023 1 95.25 95 ILE B CA 1
ATOM 2693 C C . ILE B 1 95 ? -2.061 21.031 9.773 1 95.25 95 ILE B C 1
ATOM 2695 O O . ILE B 1 95 ? -2.521 20.375 8.844 1 95.25 95 ILE B O 1
ATOM 2699 N N . ALA B 1 96 ? -2.074 22.391 9.805 1 91.12 96 ALA B N 1
ATOM 2700 C CA . ALA B 1 96 ? -2.57 23.172 8.672 1 91.12 96 ALA B CA 1
ATOM 2701 C C . ALA B 1 96 ? -1.527 23.25 7.562 1 91.12 96 ALA B C 1
ATOM 2703 O O . ALA B 1 96 ? -0.397 23.688 7.789 1 91.12 96 ALA B O 1
ATOM 2704 N N . ALA B 1 97 ? -1.985 22.906 6.34 1 86.5 97 ALA B N 1
ATOM 2705 C CA . ALA B 1 97 ? -1.086 22.906 5.191 1 86.5 97 ALA B CA 1
ATOM 2706 C C . ALA B 1 97 ? -0.63 24.328 4.844 1 86.5 97 ALA B C 1
ATOM 2708 O O . ALA B 1 97 ? -1.441 25.25 4.809 1 86.5 97 ALA B O 1
ATOM 2709 N N . GLY B 1 98 ? 0.672 24.5 4.73 1 87.88 98 GLY B N 1
ATOM 2710 C CA . GLY B 1 98 ? 1.224 25.734 4.184 1 87.88 98 GLY B CA 1
ATOM 2711 C C . GLY B 1 98 ? 1.466 26.797 5.234 1 87.88 98 GLY B C 1
ATOM 2712 O O . GLY B 1 98 ? 2.082 27.828 4.953 1 87.88 98 GLY B O 1
ATOM 2713 N N . VAL B 1 99 ? 0.982 26.625 6.465 1 92.75 99 VAL B N 1
ATOM 2714 C CA . VAL B 1 99 ? 1.182 27.625 7.516 1 92.75 99 VAL B CA 1
ATOM 2715 C C . VAL B 1 99 ? 2.527 27.391 8.195 1 92.75 99 VAL B C 1
ATOM 2717 O O . VAL B 1 99 ? 2.734 26.344 8.836 1 92.75 99 VAL B O 1
ATOM 2720 N N . THR B 1 100 ? 3.381 28.328 8.148 1 94.94 100 THR B N 1
ATOM 2721 C CA . THR B 1 100 ? 4.77 28.156 8.555 1 94.94 100 THR B CA 1
ATOM 2722 C C . THR B 1 100 ? 4.914 28.328 10.062 1 94.94 100 THR B C 1
ATOM 2724 O O . THR B 1 100 ? 4.016 28.844 10.727 1 94.94 100 THR B O 1
ATOM 2727 N N . LEU B 1 101 ? 6.02 27.891 10.539 1 97.06 101 LEU B N 1
ATOM 2728 C CA . LEU B 1 101 ? 6.355 28.094 11.945 1 97.06 101 LEU B CA 1
ATOM 2729 C C . LEU B 1 101 ? 6.453 29.578 12.266 1 97.06 101 LEU B C 1
ATOM 2731 O O . LEU B 1 101 ? 6.027 30.016 13.344 1 97.06 101 LEU B O 1
ATOM 2735 N N . GLU B 1 102 ? 7.02 30.297 11.352 1 96.38 102 GLU B N 1
ATOM 2736 C CA . GLU B 1 102 ? 7.121 31.734 11.555 1 96.38 102 GLU B CA 1
ATOM 2737 C C . GLU B 1 102 ? 5.746 32.344 11.766 1 96.38 102 GLU B C 1
ATOM 2739 O O . GLU B 1 102 ? 5.547 33.125 12.695 1 96.38 102 GLU B O 1
ATOM 2744 N N . THR B 1 103 ? 4.836 31.984 10.945 1 95.56 103 THR B N 1
ATOM 2745 C CA . THR B 1 103 ? 3.471 32.5 11.062 1 95.56 103 THR B CA 1
ATOM 2746 C C . THR B 1 103 ? 2.852 32.062 12.391 1 95.56 103 THR B C 1
ATOM 2748 O O . THR B 1 103 ? 2.201 32.875 13.062 1 95.56 103 THR B O 1
ATOM 2751 N N . LEU B 1 104 ? 3.057 30.828 12.789 1 97.56 104 LEU B N 1
ATOM 2752 C CA . LEU B 1 104 ? 2.508 30.312 14.031 1 97.56 104 LEU B CA 1
ATOM 2753 C C . LEU B 1 104 ? 3.121 31.031 15.234 1 97.56 104 LEU B C 1
ATOM 2755 O O . LEU B 1 104 ? 2.406 31.422 16.156 1 97.56 104 LEU B O 1
ATOM 2759 N N . GLU B 1 105 ? 4.383 31.203 15.18 1 97.94 105 GLU B N 1
ATOM 2760 C CA . GLU B 1 105 ? 5.086 31.844 16.281 1 97.94 105 GLU B CA 1
ATOM 2761 C C . GLU B 1 105 ? 4.688 33.312 16.422 1 97.94 105 GLU B C 1
ATOM 2763 O O . GLU B 1 105 ? 4.574 33.844 17.531 1 97.94 105 GLU B O 1
ATOM 2768 N N . ASP B 1 106 ? 4.469 33.938 15.305 1 97.62 106 ASP B N 1
ATOM 2769 C CA . ASP B 1 106 ? 4.012 35.312 15.328 1 97.62 106 ASP B CA 1
ATOM 2770 C C . ASP B 1 106 ? 2.607 35.406 15.922 1 97.62 106 ASP B C 1
ATOM 2772 O O . ASP B 1 106 ? 2.295 36.375 16.625 1 97.62 106 ASP B O 1
ATOM 2776 N N . SER B 1 107 ? 1.802 34.469 15.672 1 97.81 107 SER B N 1
ATOM 2777 C CA . SER B 1 107 ? 0.409 34.469 16.109 1 97.81 107 SER B CA 1
ATOM 2778 C C . SER B 1 107 ? 0.277 33.938 17.531 1 97.81 107 SER B C 1
ATOM 2780 O O . SER B 1 107 ? -0.741 34.156 18.188 1 97.81 107 SER B O 1
ATOM 2782 N N . LEU B 1 108 ? 1.287 33.219 18 1 98.25 108 LEU B N 1
ATOM 2783 C CA . LEU B 1 108 ? 1.263 32.594 19.312 1 98.25 108 LEU B CA 1
ATOM 2784 C C . LEU B 1 108 ? 2.518 32.969 20.109 1 98.25 108 LEU B C 1
ATOM 2786 O O . LEU B 1 108 ? 3.256 32.062 20.531 1 98.25 108 LEU B O 1
ATOM 2790 N N . PRO B 1 109 ? 2.705 34.281 20.281 1 97.5 109 PRO B N 1
ATOM 2791 C CA . PRO B 1 109 ? 3.922 34.656 21 1 97.5 109 PRO B CA 1
ATOM 2792 C C . PRO B 1 109 ? 4.035 34 22.375 1 97.5 109 PRO B C 1
ATOM 2794 O O . PRO B 1 109 ? 3.078 34.031 23.156 1 97.5 109 PRO B O 1
ATOM 2797 N N . GLY B 1 110 ? 5.203 33.406 22.562 1 97.06 110 GLY B N 1
ATOM 2798 C CA . GLY B 1 110 ? 5.5 32.844 23.859 1 97.06 110 GLY B CA 1
ATOM 2799 C C . GLY B 1 110 ? 5.023 31.406 24 1 97.06 110 GLY B C 1
ATOM 2800 O O . GLY B 1 110 ? 5.266 30.75 25.031 1 97.06 110 GLY B O 1
ATOM 2801 N N . ARG B 1 111 ? 4.355 30.891 23.031 1 97.81 111 ARG B N 1
ATOM 2802 C CA . ARG B 1 111 ? 3.871 29.516 23.078 1 97.81 111 ARG B CA 1
ATOM 2803 C C . ARG B 1 111 ? 4.84 28.562 22.375 1 97.81 111 ARG B C 1
ATOM 2805 O O . ARG B 1 111 ? 5.535 28.953 21.438 1 97.81 111 ARG B O 1
ATOM 2812 N N . ARG B 1 112 ? 4.973 27.328 22.891 1 98.38 112 ARG B N 1
ATOM 2813 C CA . ARG B 1 112 ? 5.684 26.266 22.188 1 98.38 112 ARG B CA 1
ATOM 2814 C C . ARG B 1 112 ? 4.844 25.703 21.047 1 98.38 112 ARG B C 1
ATOM 2816 O O . ARG B 1 112 ? 3.695 25.312 21.25 1 98.38 112 ARG B O 1
ATOM 2823 N N . VAL B 1 113 ? 5.449 25.734 19.812 1 98.56 113 VAL B N 1
ATOM 2824 C CA . VAL B 1 113 ? 4.668 25.328 18.656 1 98.56 113 VAL B CA 1
ATOM 2825 C C . VAL B 1 113 ? 5.426 24.266 17.875 1 98.56 113 VAL B C 1
ATOM 2827 O O . VAL B 1 113 ? 6.66 24.25 17.859 1 98.56 113 VAL B O 1
ATOM 2830 N N . VAL B 1 114 ? 4.723 23.344 17.266 1 98.69 114 VAL B N 1
ATOM 2831 C CA . VAL B 1 114 ? 5.211 22.328 16.359 1 98.69 114 VAL B CA 1
ATOM 2832 C C . VAL B 1 114 ? 4.336 22.297 15.102 1 98.69 114 VAL B C 1
ATOM 2834 O O . VAL B 1 114 ? 3.115 22.453 15.188 1 98.69 114 VAL B O 1
ATOM 2837 N N . ARG B 1 115 ? 4.965 22.172 13.969 1 98.12 115 ARG B N 1
ATOM 2838 C CA . ARG B 1 115 ? 4.246 22 12.711 1 98.12 115 ARG B CA 1
ATOM 2839 C C . ARG B 1 115 ? 4.32 20.547 12.242 1 98.12 115 ARG B C 1
ATOM 2841 O O . ARG B 1 115 ? 5.402 19.953 12.195 1 98.12 115 ARG B O 1
ATOM 2848 N N . VAL B 1 116 ? 3.143 20 11.922 1 97.94 116 VAL B N 1
ATOM 2849 C CA . VAL B 1 116 ? 3.049 18.594 11.516 1 97.94 116 VAL B CA 1
ATOM 2850 C C . VAL B 1 116 ? 2.314 18.5 10.18 1 97.94 116 VAL B C 1
ATOM 2852 O O . VAL B 1 116 ? 1.335 19.203 9.945 1 97.94 116 VAL B O 1
ATOM 2855 N N . MET B 1 117 ? 2.852 17.703 9.32 1 97.06 117 MET B N 1
ATOM 2856 C CA . MET B 1 117 ? 2.119 17.312 8.125 1 97.06 117 MET B CA 1
ATOM 2857 C C . MET B 1 117 ? 1.712 15.836 8.195 1 97.06 117 MET B C 1
ATOM 2859 O O . MET B 1 117 ? 2.48 14.953 7.812 1 97.06 117 MET B O 1
ATOM 2863 N N . PRO B 1 118 ? 0.522 15.594 8.609 1 96.38 118 PRO B N 1
ATOM 2864 C CA . PRO B 1 118 ? 0.009 14.219 8.656 1 96.38 118 PRO B CA 1
ATOM 2865 C C . PRO B 1 118 ? -0.706 13.82 7.367 1 96.38 118 PRO B C 1
ATOM 2867 O O . PRO B 1 118 ? -0.636 14.539 6.363 1 96.38 118 PRO B O 1
ATOM 2870 N N . ASN B 1 119 ? -1.231 12.586 7.348 1 95.31 119 ASN B N 1
ATOM 2871 C CA . ASN B 1 119 ? -2.111 12.164 6.262 1 95.31 119 ASN B CA 1
ATOM 2872 C C . ASN B 1 119 ? -3.201 11.219 6.762 1 95.31 119 ASN B C 1
ATOM 2874 O O . ASN B 1 119 ? -3.145 10.742 7.895 1 95.31 119 ASN B O 1
ATOM 2878 N N . THR B 1 120 ? -4.203 11.016 6.031 1 92.38 120 THR B N 1
ATOM 2879 C CA . THR B 1 120 ? -5.465 10.422 6.457 1 92.38 120 THR B CA 1
ATOM 2880 C C . THR B 1 120 ? -5.273 8.969 6.859 1 92.38 120 THR B C 1
ATOM 2882 O O . THR B 1 120 ? -6.035 8.43 7.668 1 92.38 120 THR B O 1
ATOM 2885 N N . PRO B 1 121 ? -4.297 8.289 6.461 1 95.88 121 PRO B N 1
ATOM 2886 C CA . PRO B 1 121 ? -4.152 6.895 6.898 1 95.88 121 PRO B CA 1
ATOM 2887 C C . PRO B 1 121 ? -3.889 6.773 8.398 1 95.88 121 PRO B C 1
ATOM 2889 O O . PRO B 1 121 ? -3.828 5.66 8.93 1 95.88 121 PRO B O 1
ATOM 2892 N N . CYS B 1 122 ? -3.725 7.891 9.078 1 93.75 122 CYS B N 1
ATOM 2893 C CA . CYS B 1 122 ? -3.691 7.836 10.539 1 93.75 122 CYS B CA 1
ATOM 2894 C C . CYS B 1 122 ? -4.965 7.203 11.086 1 93.75 122 CYS B C 1
ATOM 2896 O O . CYS B 1 122 ? -4.957 6.625 12.172 1 93.75 122 CYS B O 1
ATOM 2898 N N . LEU B 1 123 ? -6.023 7.199 10.328 1 88.06 123 LEU B N 1
ATOM 2899 C CA . LEU B 1 123 ? -7.301 6.609 10.703 1 88.06 123 LEU B CA 1
ATOM 2900 C C . LEU B 1 123 ? -7.16 5.109 10.938 1 88.06 123 LEU B C 1
ATOM 2902 O O . LEU B 1 123 ? -7.926 4.523 11.703 1 88.06 123 LEU B O 1
ATOM 2906 N N . VAL B 1 124 ? -6.148 4.555 10.234 1 91.44 124 VAL B N 1
ATOM 2907 C CA . VAL B 1 124 ? -5.98 3.111 10.352 1 91.44 124 VAL B CA 1
ATOM 2908 C C . VAL B 1 124 ? -4.609 2.793 10.938 1 91.44 124 VAL B C 1
ATOM 2910 O O . VAL B 1 124 ? -4.09 1.688 10.758 1 91.44 124 VAL B O 1
ATOM 2913 N N . GLY B 1 125 ? -4.051 3.805 11.469 1 92 125 GLY B N 1
ATOM 2914 C CA . GLY B 1 125 ? -2.795 3.604 12.172 1 92 125 GLY B CA 1
ATOM 2915 C C . GLY B 1 125 ? -1.6 3.51 11.242 1 92 125 GLY B C 1
ATOM 2916 O O . GLY B 1 125 ? -0.564 2.951 11.609 1 92 125 GLY B O 1
ATOM 2917 N N . GLU B 1 126 ? -1.731 3.982 9.992 1 96.25 126 GLU B N 1
ATOM 2918 C CA . GLU B 1 126 ? -0.668 3.844 9 1 96.25 126 GLU B CA 1
ATOM 2919 C C . GLU B 1 126 ? -0.25 5.203 8.445 1 96.25 126 GLU B C 1
ATOM 2921 O O . GLU B 1 126 ? 0.068 5.324 7.258 1 96.25 126 GLU B O 1
ATOM 2926 N N . GLN B 1 127 ? -0.189 6.156 9.25 1 96.62 127 GLN B N 1
ATOM 2927 C CA . GLN B 1 127 ? 0.154 7.52 8.859 1 96.62 127 GLN B CA 1
ATOM 2928 C C . GLN B 1 127 ? 1.603 7.605 8.391 1 96.62 127 GLN B C 1
ATOM 2930 O O . GLN B 1 127 ? 2.449 6.824 8.82 1 96.62 127 GLN B O 1
ATOM 2935 N N . ALA B 1 128 ? 1.827 8.484 7.422 1 98.19 128 ALA B N 1
ATOM 2936 C CA . ALA B 1 128 ? 3.148 8.977 7.035 1 98.19 128 ALA B CA 1
ATOM 2937 C C . ALA B 1 128 ? 3.256 10.484 7.238 1 98.19 128 ALA B C 1
ATOM 2939 O O . ALA B 1 128 ? 2.799 11.266 6.395 1 98.19 128 ALA B O 1
ATOM 2940 N N . ALA B 1 129 ? 3.947 10.867 8.359 1 98 129 ALA B N 1
ATOM 2941 C CA . ALA B 1 129 ? 3.922 12.281 8.734 1 98 129 ALA B CA 1
ATOM 2942 C C . ALA B 1 129 ? 5.336 12.844 8.859 1 98 129 ALA B C 1
ATOM 2944 O O . ALA B 1 129 ? 6.297 12.086 9.047 1 98 129 ALA B O 1
ATOM 2945 N N . GLY B 1 130 ? 5.48 14.102 8.625 1 97.94 130 GLY B N 1
ATOM 2946 C CA . GLY B 1 130 ? 6.637 14.898 9 1 97.94 130 GLY B CA 1
ATOM 2947 C C . GLY B 1 130 ? 6.305 16 9.992 1 97.94 130 GLY B C 1
ATOM 2948 O O . GLY B 1 130 ? 5.156 16.438 10.078 1 97.94 130 GLY B O 1
ATOM 2949 N N . PHE B 1 131 ? 7.336 16.359 10.812 1 98.44 131 PHE B N 1
ATOM 2950 C CA . PHE B 1 131 ? 7.074 17.469 11.719 1 98.44 131 PHE B CA 1
ATOM 2951 C C . PHE B 1 131 ? 8.344 18.281 11.969 1 98.44 131 PHE B C 1
ATOM 2953 O O . PHE B 1 131 ? 9.453 17.781 11.75 1 98.44 131 PHE B O 1
ATOM 2960 N N . ALA B 1 132 ? 8.18 19.438 12.32 1 98.5 132 ALA B N 1
ATOM 2961 C CA . ALA B 1 132 ? 9.258 20.359 12.641 1 98.5 132 ALA B CA 1
ATOM 2962 C C . ALA B 1 132 ? 8.945 21.141 13.914 1 98.5 132 ALA B C 1
ATOM 2964 O O . ALA B 1 132 ? 7.809 21.547 14.141 1 98.5 132 ALA B O 1
ATOM 2965 N N . LEU B 1 133 ? 9.961 21.391 14.719 1 98.56 133 LEU B N 1
ATOM 2966 C CA . LEU B 1 133 ? 9.805 22.062 16 1 98.56 133 LEU B CA 1
ATOM 2967 C C . LEU B 1 133 ? 9.977 23.578 15.852 1 98.56 133 LEU B C 1
ATOM 2969 O O . LEU B 1 133 ? 10.836 24.031 15.094 1 98.56 133 LEU B O 1
ATOM 2973 N N . GLY B 1 134 ? 9.125 24.297 16.578 1 98.25 134 GLY B N 1
ATOM 2974 C CA . GLY B 1 134 ? 9.328 25.734 16.688 1 98.25 134 GLY B CA 1
ATOM 2975 C C . GLY B 1 134 ? 10.477 26.109 17.594 1 98.25 134 GLY B C 1
ATOM 2976 O O . GLY B 1 134 ? 11.102 25.25 18.203 1 98.25 134 GLY B O 1
ATOM 2977 N N . GLY B 1 135 ? 10.75 27.375 17.609 1 97.88 135 GLY B N 1
ATOM 2978 C CA . GLY B 1 135 ? 11.922 27.875 18.312 1 97.88 135 GLY B CA 1
ATOM 2979 C C . GLY B 1 135 ? 11.859 27.656 19.812 1 97.88 135 GLY B C 1
ATOM 2980 O O . GLY B 1 135 ? 12.891 27.484 20.469 1 97.88 135 GLY B O 1
ATOM 2981 N N . LEU B 1 136 ? 10.719 27.594 20.391 1 98 136 LEU B N 1
ATOM 2982 C CA . LEU B 1 136 ? 10.578 27.469 21.844 1 98 136 LEU B CA 1
ATOM 2983 C C . LEU B 1 136 ? 10.289 26.031 22.25 1 98 136 LEU B C 1
ATOM 2985 O O . LEU B 1 136 ? 10.188 25.734 23.438 1 98 136 LEU B O 1
ATOM 2989 N N . ALA B 1 137 ? 10.125 25.141 21.297 1 98.12 137 ALA B N 1
ATOM 2990 C CA . ALA B 1 137 ? 9.828 23.75 21.609 1 98.12 137 ALA B CA 1
ATOM 2991 C C . ALA B 1 137 ? 11.008 23.078 22.312 1 98.12 137 ALA B C 1
ATOM 2993 O O . ALA B 1 137 ? 12.164 23.359 22 1 98.12 137 ALA B O 1
ATOM 2994 N N . THR B 1 138 ? 10.703 22.141 23.172 1 98.12 138 THR B N 1
ATOM 2995 C CA . THR B 1 138 ? 11.711 21.469 23.984 1 98.12 138 THR B CA 1
ATOM 2996 C C . THR B 1 138 ? 11.867 20.016 23.547 1 98.12 138 THR B C 1
ATOM 2998 O O . THR B 1 138 ? 11.117 19.531 22.688 1 98.12 138 THR B O 1
ATOM 3001 N N . ASP B 1 139 ? 12.812 19.359 24.203 1 98.06 139 ASP B N 1
ATOM 3002 C CA . ASP B 1 139 ? 12.992 17.938 23.953 1 98.06 139 ASP B CA 1
ATOM 3003 C C . ASP B 1 139 ? 11.781 17.141 24.438 1 98.06 139 ASP B C 1
ATOM 3005 O O . ASP B 1 139 ? 11.43 16.125 23.844 1 98.06 139 ASP B O 1
ATOM 3009 N N . ASP B 1 140 ? 11.25 17.625 25.453 1 97.81 140 ASP B N 1
ATOM 3010 C CA . ASP B 1 140 ? 10.031 16.984 25.938 1 97.81 140 ASP B CA 1
ATOM 3011 C C . ASP B 1 140 ? 8.906 17.109 24.922 1 97.81 140 ASP B C 1
ATOM 3013 O O . ASP B 1 140 ? 8.117 16.172 24.75 1 97.81 140 ASP B O 1
ATOM 3017 N N . ASP B 1 141 ? 8.867 18.25 24.297 1 98 141 ASP B N 1
ATOM 3018 C CA . ASP B 1 141 ? 7.879 18.438 23.25 1 98 141 ASP B CA 1
ATOM 3019 C C . ASP B 1 141 ? 8.133 17.484 22.078 1 98 141 ASP B C 1
ATOM 3021 O O . ASP B 1 141 ? 7.199 16.906 21.531 1 98 141 ASP B O 1
ATOM 3025 N N . ARG B 1 142 ? 9.398 17.375 21.75 1 98 142 ARG B N 1
ATOM 3026 C CA . ARG B 1 142 ? 9.805 16.453 20.703 1 98 142 ARG B CA 1
ATOM 3027 C C . ARG B 1 142 ? 9.328 15.039 21 1 98 142 ARG B C 1
ATOM 3029 O O . ARG B 1 142 ? 8.742 14.375 20.141 1 98 142 ARG B O 1
ATOM 3036 N N . ARG B 1 143 ? 9.539 14.602 22.125 1 97.5 143 ARG B N 1
ATOM 3037 C CA . ARG B 1 143 ? 9.148 13.258 22.531 1 97.5 143 ARG B CA 1
ATOM 3038 C C . ARG B 1 143 ? 7.637 13.094 22.516 1 97.5 143 ARG B C 1
ATOM 3040 O O . ARG B 1 143 ? 7.125 12.062 22.078 1 97.5 143 ARG B O 1
ATOM 3047 N N . LEU B 1 144 ? 6.973 14.102 22.984 1 97 144 LEU B N 1
ATOM 3048 C CA . LEU B 1 144 ? 5.516 14.055 23.016 1 97 144 LEU B CA 1
ATOM 3049 C C . LEU B 1 144 ? 4.934 13.93 21.609 1 97 144 LEU B C 1
ATOM 3051 O O . LEU B 1 144 ? 4.086 13.07 21.359 1 97 144 LEU B O 1
ATOM 3055 N N . VAL B 1 145 ? 5.391 14.773 20.719 1 97.69 145 VAL B N 1
ATOM 3056 C CA . VAL B 1 145 ? 4.883 14.789 19.359 1 97.69 145 VAL B CA 1
ATOM 3057 C C . VAL B 1 145 ? 5.188 13.453 18.688 1 97.69 145 VAL B C 1
ATOM 3059 O O . VAL B 1 145 ? 4.32 12.867 18.031 1 97.69 145 VAL B O 1
ATOM 3062 N N . LYS B 1 146 ? 6.363 13.008 18.891 1 96.81 146 LYS B N 1
ATOM 3063 C CA . LYS B 1 146 ? 6.758 11.734 18.297 1 96.81 146 LYS B CA 1
ATOM 3064 C C . LYS B 1 146 ? 5.902 10.586 18.828 1 96.81 146 LYS B C 1
ATOM 3066 O O . LYS B 1 146 ? 5.48 9.711 18.078 1 96.81 146 LYS B O 1
ATOM 3071 N N . GLU B 1 147 ? 5.676 10.602 20.078 1 95.38 147 GLU B N 1
ATOM 3072 C CA . GLU B 1 147 ? 4.844 9.57 20.703 1 95.38 147 GLU B CA 1
ATOM 3073 C C . GLU B 1 147 ? 3.424 9.602 20.141 1 95.38 147 GLU B C 1
ATOM 3075 O O . GLU B 1 147 ? 2.871 8.555 19.781 1 95.38 147 GLU B O 1
ATOM 3080 N N . LEU B 1 148 ? 2.844 10.742 20.047 1 95.88 148 LEU B N 1
ATOM 3081 C CA . LEU B 1 148 ? 1.475 10.898 19.578 1 95.88 148 LEU B CA 1
ATOM 3082 C C . LEU B 1 148 ? 1.352 10.461 18.125 1 95.88 148 LEU B C 1
ATOM 3084 O O . LEU B 1 148 ? 0.419 9.734 17.766 1 95.88 148 LEU B O 1
ATOM 3088 N N . LEU B 1 149 ? 2.326 10.844 17.312 1 96.62 149 LEU B N 1
ATOM 3089 C CA . LEU B 1 149 ? 2.225 10.602 15.867 1 96.62 149 LEU B CA 1
ATOM 3090 C C . LEU B 1 149 ? 2.621 9.172 15.531 1 96.62 149 LEU B C 1
ATOM 3092 O O . LEU B 1 149 ? 2.049 8.562 14.625 1 96.62 149 LEU B O 1
ATOM 3096 N N . ASP B 1 150 ? 3.559 8.609 16.297 1 94.06 150 ASP B N 1
ATOM 3097 C CA . ASP B 1 150 ? 3.977 7.227 16.062 1 94.06 150 ASP B CA 1
ATOM 3098 C C . ASP B 1 150 ? 2.879 6.242 16.453 1 94.06 150 ASP B C 1
ATOM 3100 O O . ASP B 1 150 ? 2.867 5.102 16 1 94.06 150 ASP B O 1
ATOM 3104 N N . ALA B 1 151 ? 1.967 6.715 17.297 1 91.56 151 ALA B N 1
ATOM 3105 C CA . ALA B 1 151 ? 0.845 5.871 17.688 1 91.56 151 ALA B CA 1
ATOM 3106 C C . ALA B 1 151 ? -0.076 5.582 16.516 1 91.56 151 ALA B C 1
ATOM 3108 O O . ALA B 1 151 ? -0.791 4.574 16.5 1 91.56 151 ALA B O 1
ATOM 3109 N N . VAL B 1 152 ? -0.014 6.426 15.57 1 95.38 152 VAL B N 1
ATOM 3110 C CA . VAL B 1 152 ? -0.955 6.273 14.469 1 95.38 152 VAL B CA 1
ATOM 3111 C C . VAL B 1 152 ? -0.19 6.125 13.148 1 95.38 152 VAL B C 1
ATOM 3113 O O . VAL B 1 152 ? -0.732 6.391 12.078 1 95.38 152 VAL B O 1
ATOM 3116 N N . GLY B 1 153 ? 1.034 5.734 13.148 1 96.25 153 GLY B N 1
ATOM 3117 C CA . GLY B 1 153 ? 1.884 5.539 11.984 1 96.25 153 GLY B CA 1
ATOM 3118 C C . GLY B 1 153 ? 3.344 5.855 12.258 1 96.25 153 GLY B C 1
ATOM 3119 O O . GLY B 1 153 ? 3.896 5.441 13.273 1 96.25 153 GLY B O 1
ATOM 3120 N N . VAL B 1 154 ? 3.918 6.582 11.227 1 96.69 154 VAL B N 1
ATOM 3121 C CA . VAL B 1 154 ? 5.32 6.965 11.336 1 96.69 154 VAL B CA 1
ATOM 3122 C C . VAL B 1 154 ? 5.453 8.477 11.195 1 96.69 154 VAL B C 1
ATOM 3124 O O . VAL B 1 154 ? 4.781 9.094 10.367 1 96.69 154 VAL B O 1
ATOM 3127 N N . ALA B 1 155 ? 6.289 9.016 12.055 1 97.06 155 ALA B N 1
ATOM 3128 C CA . ALA B 1 155 ? 6.555 10.453 11.984 1 97.06 155 ALA B CA 1
ATOM 3129 C C . ALA B 1 155 ? 8.055 10.734 11.93 1 97.06 155 ALA B C 1
ATOM 3131 O O . ALA B 1 155 ? 8.82 10.188 12.734 1 97.06 155 ALA B O 1
ATOM 3132 N N . MET B 1 156 ? 8.398 11.578 10.969 1 97.5 156 MET B N 1
ATOM 3133 C CA . MET B 1 156 ? 9.805 11.938 10.82 1 97.5 156 MET B CA 1
ATOM 3134 C C . MET B 1 156 ? 10.016 13.422 11.125 1 97.5 156 MET B C 1
ATOM 3136 O O . MET B 1 156 ? 9.312 14.273 10.594 1 97.5 156 MET B O 1
ATOM 3140 N N . GLU B 1 157 ? 10.984 13.711 12.008 1 97.81 157 GLU B N 1
ATOM 3141 C CA . GLU B 1 157 ? 11.375 15.102 12.242 1 97.81 157 GLU B CA 1
ATOM 3142 C C . GLU B 1 157 ? 12.242 15.625 11.109 1 97.81 157 GLU B C 1
ATOM 3144 O O . GLU B 1 157 ? 13.219 14.984 10.711 1 97.81 157 GLU B O 1
ATOM 3149 N N . VAL B 1 158 ? 11.859 16.781 10.578 1 97.69 158 VAL B N 1
ATOM 3150 C CA . VAL B 1 158 ? 12.594 17.375 9.461 1 97.69 158 VAL B CA 1
ATOM 3151 C C . VAL B 1 158 ? 12.719 18.875 9.664 1 97.69 158 VAL B C 1
ATOM 3153 O O . VAL B 1 158 ? 12.078 19.438 10.555 1 97.69 158 VAL B O 1
ATOM 3156 N N . ASN B 1 159 ? 13.594 19.453 8.828 1 96.5 159 ASN B N 1
ATOM 3157 C CA . ASN B 1 159 ? 13.562 20.906 8.711 1 96.5 159 ASN B CA 1
ATOM 3158 C C . ASN B 1 159 ? 12.242 21.391 8.109 1 96.5 159 ASN B C 1
ATOM 3160 O O . ASN B 1 159 ? 11.727 20.781 7.176 1 96.5 159 ASN B O 1
ATOM 3164 N N . GLU B 1 160 ? 11.781 22.484 8.602 1 95.94 160 GLU B N 1
ATOM 3165 C CA . GLU B 1 160 ? 10.461 22.969 8.203 1 95.94 160 GLU B CA 1
ATOM 3166 C C . GLU B 1 160 ? 10.352 23.094 6.691 1 95.94 160 GLU B C 1
ATOM 3168 O O . GLU B 1 160 ? 9.289 22.859 6.117 1 95.94 160 GLU B O 1
ATOM 3173 N N . ILE B 1 161 ? 11.438 23.484 6.062 1 90.69 161 ILE B N 1
ATOM 3174 C CA . ILE B 1 161 ? 11.406 23.766 4.629 1 90.69 161 ILE B CA 1
ATOM 3175 C C . ILE B 1 161 ? 11.023 22.5 3.869 1 90.69 161 ILE B C 1
ATOM 3177 O O . ILE B 1 161 ? 10.484 22.562 2.762 1 90.69 161 ILE B O 1
ATOM 3181 N N . LEU B 1 162 ? 11.242 21.344 4.449 1 96.31 162 LEU B N 1
ATOM 3182 C CA . LEU B 1 162 ? 10.984 20.062 3.801 1 96.31 162 LEU B CA 1
ATOM 3183 C C . LEU B 1 162 ? 9.523 19.656 3.963 1 96.31 162 LEU B C 1
ATOM 3185 O O . LEU B 1 162 ? 9.047 18.734 3.283 1 96.31 162 LEU B O 1
ATOM 3189 N N . LEU B 1 163 ? 8.75 20.391 4.762 1 97.31 163 LEU B N 1
ATOM 3190 C CA . LEU B 1 163 ? 7.367 20 5.027 1 97.31 163 LEU B CA 1
ATOM 3191 C C . LEU B 1 163 ? 6.48 20.266 3.814 1 97.31 163 LEU B C 1
ATOM 3193 O O . LEU B 1 163 ? 5.461 19.609 3.631 1 97.31 163 LEU B O 1
ATOM 3197 N N . ASN B 1 164 ? 6.91 21.188 2.979 1 96.56 164 ASN B N 1
ATOM 3198 C CA . ASN B 1 164 ? 6.164 21.375 1.738 1 96.56 164 ASN B CA 1
ATOM 3199 C C . ASN B 1 164 ? 6.281 20.141 0.833 1 96.56 164 ASN B C 1
ATOM 3201 O O . ASN B 1 164 ? 5.289 19.703 0.244 1 96.56 164 ASN B O 1
ATOM 3205 N N . ALA B 1 165 ? 7.504 19.672 0.756 1 97.81 165 ALA B N 1
ATOM 3206 C CA . ALA B 1 165 ? 7.723 18.453 -0.037 1 97.81 165 ALA B CA 1
ATOM 3207 C C . ALA B 1 165 ? 6.98 17.266 0.562 1 97.81 165 ALA B C 1
ATOM 3209 O O . ALA B 1 165 ? 6.445 16.438 -0.169 1 97.81 165 ALA B O 1
ATOM 3210 N N . ILE B 1 166 ? 6.91 17.172 1.861 1 98.44 166 ILE B N 1
ATOM 3211 C CA . ILE B 1 166 ? 6.188 16.109 2.541 1 98.44 166 ILE B CA 1
ATOM 3212 C C . ILE B 1 166 ? 4.688 16.25 2.27 1 98.44 166 ILE B C 1
ATOM 3214 O O . ILE B 1 166 ? 3.992 15.25 2.074 1 98.44 166 ILE B O 1
ATOM 3218 N N . THR B 1 167 ? 4.234 17.469 2.238 1 96.81 167 THR B N 1
ATOM 3219 C CA . THR B 1 167 ? 2.84 17.703 1.879 1 96.81 167 THR B CA 1
ATOM 3220 C C . THR B 1 167 ? 2.533 17.141 0.496 1 96.81 167 THR B C 1
ATOM 3222 O O . THR B 1 167 ? 1.521 16.453 0.307 1 96.81 167 THR B O 1
ATOM 3225 N N . GLY B 1 168 ? 3.4 17.359 -0.417 1 97.94 168 GLY B N 1
ATOM 3226 C CA . GLY B 1 168 ? 3.209 16.859 -1.769 1 97.94 168 GLY B CA 1
ATOM 3227 C C . GLY B 1 168 ? 3.314 15.352 -1.865 1 97.94 168 GLY B C 1
ATOM 3228 O O . GLY B 1 168 ? 2.605 14.719 -2.652 1 97.94 168 GLY B O 1
ATOM 3229 N N . LEU B 1 169 ? 4.168 14.75 -1.121 1 98.62 169 LEU B N 1
ATOM 3230 C CA . LEU B 1 169 ? 4.461 13.328 -1.218 1 98.62 169 LEU B CA 1
ATOM 3231 C C . LEU B 1 169 ? 3.48 12.516 -0.381 1 98.62 169 LEU B C 1
ATOM 3233 O O . LEU B 1 169 ? 2.736 11.688 -0.917 1 98.62 169 LEU B O 1
ATOM 3237 N N . SER B 1 170 ? 3.418 12.773 0.873 1 98.38 170 SER B N 1
ATOM 3238 C CA . SER B 1 170 ? 2.646 11.906 1.761 1 98.38 170 SER B CA 1
ATOM 3239 C C . SER B 1 170 ? 1.352 12.586 2.199 1 98.38 170 SER B C 1
ATOM 3241 O O . SER B 1 170 ? 0.358 11.906 2.479 1 98.38 170 SER B O 1
ATOM 3243 N N . GLY B 1 171 ? 1.354 13.891 2.297 1 96.62 171 GLY B N 1
ATOM 3244 C CA . GLY B 1 171 ? 0.117 14.586 2.623 1 96.62 171 GLY B CA 1
ATOM 3245 C C . GLY B 1 171 ? -0.972 14.375 1.587 1 96.62 171 GLY B C 1
ATOM 3246 O O . GLY B 1 171 ? -2.1 14.016 1.928 1 96.62 171 GLY B O 1
ATOM 3247 N N . SER B 1 172 ? -0.584 14.586 0.367 1 97.5 172 SER B N 1
ATOM 3248 C CA . SER B 1 172 ? -1.506 14.43 -0.753 1 97.5 172 SER B CA 1
ATOM 3249 C C . SER B 1 172 ? -1.44 13.023 -1.332 1 97.5 172 SER B C 1
ATOM 3251 O O . SER B 1 172 ? -2.328 12.609 -2.082 1 97.5 172 SER B O 1
ATOM 3253 N N . GLY B 1 173 ? -0.444 12.305 -0.955 1 98.44 173 GLY B N 1
ATOM 3254 C CA . GLY B 1 173 ? -0.072 11.023 -1.528 1 98.44 173 GLY B CA 1
ATOM 3255 C C . GLY B 1 173 ? -1.193 10 -1.485 1 98.44 173 GLY B C 1
ATOM 3256 O O . GLY B 1 173 ? -1.399 9.258 -2.447 1 98.44 173 GLY B O 1
ATOM 3257 N N . PRO B 1 174 ? -1.946 9.938 -0.403 1 98.38 174 PRO B N 1
ATOM 3258 C CA . PRO B 1 174 ? -3.041 8.961 -0.354 1 98.38 174 PRO B CA 1
ATOM 3259 C C . PRO B 1 174 ? -3.98 9.07 -1.553 1 98.38 174 PRO B C 1
ATOM 3261 O O . PRO B 1 174 ? -4.434 8.055 -2.082 1 98.38 174 PRO B O 1
ATOM 3264 N N . ALA B 1 175 ? -4.242 10.242 -1.994 1 98.56 175 ALA B N 1
ATOM 3265 C CA . ALA B 1 175 ? -5.129 10.43 -3.139 1 98.56 175 ALA B CA 1
ATOM 3266 C C . ALA B 1 175 ? -4.551 9.773 -4.395 1 98.56 175 ALA B C 1
ATOM 3268 O O . ALA B 1 175 ? -5.289 9.211 -5.199 1 98.56 175 ALA B O 1
ATOM 3269 N N . TYR B 1 176 ? -3.207 9.891 -4.574 1 98.88 176 TYR B N 1
ATOM 3270 C CA . TYR B 1 176 ? -2.547 9.25 -5.707 1 98.88 176 TYR B CA 1
ATOM 3271 C C . TYR B 1 176 ? -2.717 7.738 -5.652 1 98.88 176 TYR B C 1
ATOM 3273 O O . TYR B 1 176 ? -2.975 7.098 -6.676 1 98.88 176 TYR B O 1
ATOM 3281 N N . VAL B 1 177 ? -2.592 7.242 -4.469 1 98.94 177 VAL B N 1
ATOM 3282 C CA . VAL B 1 177 ? -2.674 5.801 -4.262 1 98.94 177 VAL B CA 1
ATOM 3283 C C . VAL B 1 177 ? -4.102 5.324 -4.512 1 98.94 177 VAL B C 1
ATOM 3285 O O . VAL B 1 177 ? -4.316 4.277 -5.137 1 98.94 177 VAL B O 1
ATOM 3288 N N . PHE B 1 178 ? -5.121 6.07 -4.004 1 98.88 178 PHE B N 1
ATOM 3289 C CA . PHE B 1 178 ? -6.508 5.707 -4.266 1 98.88 178 PHE B CA 1
ATOM 3290 C C . PHE B 1 178 ? -6.781 5.652 -5.762 1 98.88 178 PHE B C 1
ATOM 3292 O O . PHE B 1 178 ? -7.434 4.727 -6.246 1 98.88 178 PHE B O 1
ATOM 3299 N N . GLN B 1 179 ? -6.273 6.602 -6.469 1 98.81 179 GLN B N 1
ATOM 3300 C CA . GLN B 1 179 ? -6.457 6.617 -7.918 1 98.81 179 GLN B CA 1
ATOM 3301 C C . GLN B 1 179 ? -5.762 5.43 -8.57 1 98.81 179 GLN B C 1
ATOM 3303 O O . GLN B 1 179 ? -6.273 4.859 -9.539 1 98.81 179 GLN B O 1
ATOM 3308 N N . PHE B 1 180 ? -4.586 5.117 -8.078 1 98.94 180 PHE B N 1
ATOM 3309 C CA . PHE B 1 180 ? -3.842 3.969 -8.578 1 98.94 180 PHE B CA 1
ATOM 3310 C C . PHE B 1 180 ? -4.629 2.682 -8.367 1 98.94 180 PHE B C 1
ATOM 3312 O O . PHE B 1 180 ? -4.773 1.881 -9.297 1 98.94 180 PHE B O 1
ATOM 3319 N N . ILE B 1 181 ? -5.18 2.471 -7.18 1 98.94 181 ILE B N 1
ATOM 3320 C CA . ILE B 1 181 ? -5.953 1.278 -6.855 1 98.94 181 ILE B CA 1
ATOM 3321 C C . ILE B 1 181 ? -7.199 1.217 -7.738 1 98.94 181 ILE B C 1
ATOM 3323 O O . ILE B 1 181 ? -7.551 0.152 -8.25 1 98.94 181 ILE B O 1
ATOM 3327 N N . GLU B 1 182 ? -7.84 2.35 -7.895 1 98.81 182 GLU B N 1
ATOM 3328 C CA . GLU B 1 182 ? -9.023 2.412 -8.75 1 98.81 182 GLU B CA 1
ATOM 3329 C C . GLU B 1 182 ? -8.68 2.037 -10.188 1 98.81 182 GLU B C 1
ATOM 3331 O O . GLU B 1 182 ? -9.422 1.293 -10.836 1 98.81 182 GLU B O 1
ATOM 3336 N N . ALA B 1 183 ? -7.598 2.539 -10.68 1 98.88 183 ALA B N 1
ATOM 3337 C CA . ALA B 1 183 ? -7.172 2.244 -12.047 1 98.88 183 ALA B CA 1
ATOM 3338 C C . ALA B 1 183 ? -6.797 0.773 -12.203 1 98.88 183 ALA B C 1
ATOM 3340 O O . ALA B 1 183 ? -7.109 0.148 -13.219 1 98.88 183 ALA B O 1
ATOM 3341 N N . LEU B 1 184 ? -6.066 0.211 -11.242 1 98.88 184 LEU B N 1
ATOM 3342 C CA . LEU B 1 184 ? -5.781 -1.221 -11.242 1 98.88 184 LEU B CA 1
ATOM 3343 C C . LEU B 1 184 ? -7.074 -2.029 -11.297 1 98.88 184 LEU B C 1
ATOM 3345 O O . LEU B 1 184 ? -7.184 -2.977 -12.078 1 98.88 184 LEU B O 1
ATOM 3349 N N . SER B 1 185 ? -7.996 -1.625 -10.414 1 98.81 185 SER B N 1
ATOM 3350 C CA . SER B 1 185 ? -9.297 -2.285 -10.383 1 98.81 185 SER B CA 1
ATOM 3351 C C . SER B 1 185 ? -9.984 -2.221 -11.75 1 98.81 185 SER B C 1
ATOM 3353 O O . SER B 1 185 ? -10.508 -3.225 -12.234 1 98.81 185 SER B O 1
ATOM 3355 N N . ASP B 1 186 ? -9.992 -1.037 -12.391 1 98.75 186 ASP B N 1
ATOM 3356 C CA . ASP B 1 186 ? -10.562 -0.875 -13.727 1 98.75 186 ASP B CA 1
ATOM 3357 C C . ASP B 1 186 ? -9.859 -1.778 -14.734 1 98.75 186 ASP B C 1
ATOM 3359 O O . ASP B 1 186 ? -10.5 -2.35 -15.617 1 98.75 186 ASP B O 1
ATOM 3363 N N . GLY B 1 187 ? -8.562 -1.852 -14.617 1 98.75 187 GLY B N 1
ATOM 3364 C CA . GLY B 1 187 ? -7.828 -2.768 -15.469 1 98.75 187 GLY B CA 1
ATOM 3365 C C . GLY B 1 187 ? -8.242 -4.215 -15.297 1 98.75 187 GLY B C 1
ATOM 3366 O O . GLY B 1 187 ? -8.375 -4.953 -16.266 1 98.75 187 GLY B O 1
ATOM 3367 N N . GLY B 1 188 ? -8.414 -4.617 -14.031 1 98.56 188 GLY B N 1
ATOM 3368 C CA . GLY B 1 188 ? -8.93 -5.953 -13.758 1 98.56 188 GLY B CA 1
ATOM 3369 C C . GLY B 1 188 ? -10.297 -6.199 -14.367 1 98.56 188 GLY B C 1
ATOM 3370 O O . GLY B 1 188 ? -10.523 -7.242 -14.984 1 98.56 188 GLY B O 1
ATOM 3371 N N . VAL B 1 189 ? -11.203 -5.23 -14.234 1 98.44 189 VAL B N 1
ATOM 3372 C CA . VAL B 1 189 ? -12.547 -5.344 -14.797 1 98.44 189 VAL B CA 1
ATOM 3373 C C . VAL B 1 189 ? -12.461 -5.406 -16.328 1 98.44 189 VAL B C 1
ATOM 3375 O O . VAL B 1 189 ? -13.133 -6.227 -16.953 1 98.44 189 VAL B O 1
ATOM 3378 N N . ARG B 1 190 ? -11.641 -4.555 -16.875 1 98.19 190 ARG B N 1
ATOM 3379 C CA . ARG B 1 190 ? -11.414 -4.559 -18.312 1 98.19 190 ARG B CA 1
ATOM 3380 C C . ARG B 1 190 ? -10.938 -5.93 -18.781 1 98.19 190 ARG B C 1
ATOM 3382 O O . ARG B 1 190 ? -11.273 -6.359 -19.891 1 98.19 190 ARG B O 1
ATOM 3389 N N . ALA B 1 191 ? -10.25 -6.625 -17.953 1 97.31 191 ALA B N 1
ATOM 3390 C CA . ALA B 1 191 ? -9.695 -7.934 -18.297 1 97.31 191 ALA B CA 1
ATOM 3391 C C . ALA B 1 191 ? -10.672 -9.055 -17.938 1 97.31 191 ALA B C 1
ATOM 3393 O O . ALA B 1 191 ? -10.383 -10.227 -18.172 1 97.31 191 ALA B O 1
ATOM 3394 N N . GLY B 1 192 ? -11.828 -8.695 -17.281 1 96.62 192 GLY B N 1
ATOM 3395 C CA . GLY B 1 192 ? -12.883 -9.688 -17.125 1 96.62 192 GLY B CA 1
ATOM 3396 C C . GLY B 1 192 ? -13.203 -9.984 -15.672 1 96.62 192 GLY B C 1
ATOM 3397 O O . GLY B 1 192 ? -14.125 -10.75 -15.375 1 96.62 192 GLY B O 1
ATOM 3398 N N . LEU B 1 193 ? -12.516 -9.391 -14.75 1 98.06 193 LEU B N 1
ATOM 3399 C CA . LEU B 1 193 ? -12.766 -9.664 -13.336 1 98.06 193 LEU B CA 1
ATOM 3400 C C . LEU B 1 193 ? -14.023 -8.945 -12.859 1 98.06 193 LEU B C 1
ATOM 3402 O O . LEU B 1 193 ? -14.281 -7.809 -13.258 1 98.06 193 LEU B O 1
ATOM 3406 N N . PRO B 1 194 ? -14.734 -9.656 -11.969 1 97.88 194 PRO B N 1
ATOM 3407 C CA . PRO B 1 194 ? -15.766 -8.898 -11.258 1 97.88 194 PRO B CA 1
ATOM 3408 C C . PRO B 1 194 ? -15.195 -7.742 -10.438 1 97.88 194 PRO B C 1
ATOM 3410 O O . PRO B 1 194 ? -14.117 -7.875 -9.859 1 97.88 194 PRO B O 1
ATOM 3413 N N . ARG B 1 195 ? -15.969 -6.688 -10.32 1 97.69 195 ARG B N 1
ATOM 3414 C CA . ARG B 1 195 ? -15.523 -5.449 -9.688 1 97.69 195 ARG B CA 1
ATOM 3415 C C . ARG B 1 195 ? -15.023 -5.711 -8.273 1 97.69 195 ARG B C 1
ATOM 3417 O O . ARG B 1 195 ? -13.969 -5.211 -7.879 1 97.69 195 ARG B O 1
ATOM 3424 N N . ASN B 1 196 ? -15.711 -6.469 -7.488 1 96.75 196 ASN B N 1
ATOM 3425 C CA . ASN B 1 196 ? -15.344 -6.719 -6.098 1 96.75 196 ASN B CA 1
ATOM 3426 C C . ASN B 1 196 ? -14.023 -7.477 -5.992 1 96.75 196 ASN B C 1
ATOM 3428 O O . ASN B 1 196 ? -13.18 -7.148 -5.156 1 96.75 196 ASN B O 1
ATOM 3432 N N . VAL B 1 197 ? -13.797 -8.469 -6.855 1 97.31 197 VAL B N 1
ATOM 3433 C CA . VAL B 1 197 ? -12.562 -9.242 -6.887 1 97.31 197 VAL B CA 1
ATOM 3434 C C . VAL B 1 197 ? -11.406 -8.352 -7.312 1 97.31 197 VAL B C 1
ATOM 3436 O O . VAL B 1 197 ? -10.344 -8.344 -6.68 1 97.31 197 VAL B O 1
ATOM 3439 N N . ALA B 1 198 ? -11.68 -7.539 -8.344 1 98.5 198 ALA B N 1
ATOM 3440 C CA . ALA B 1 198 ? -10.648 -6.656 -8.891 1 98.5 198 ALA B CA 1
ATOM 3441 C C . ALA B 1 198 ? -10.18 -5.652 -7.836 1 98.5 198 ALA B C 1
ATOM 3443 O O . ALA B 1 198 ? -8.977 -5.469 -7.641 1 98.5 198 ALA B O 1
ATOM 3444 N N . THR B 1 199 ? -11.102 -5.043 -7.152 1 98.62 199 THR B N 1
ATOM 3445 C CA . THR B 1 199 ? -10.766 -4 -6.188 1 98.62 199 THR B CA 1
ATOM 3446 C C . THR B 1 199 ? -10.062 -4.598 -4.973 1 98.62 199 THR B C 1
ATOM 3448 O O . THR B 1 199 ? -9.078 -4.039 -4.48 1 98.62 199 THR B O 1
ATOM 3451 N N . GLN B 1 200 ? -10.547 -5.703 -4.516 1 98.12 200 GLN B N 1
ATOM 3452 C CA . GLN B 1 200 ? -9.945 -6.352 -3.355 1 98.12 200 GLN B CA 1
ATOM 3453 C C . GLN B 1 200 ? -8.508 -6.777 -3.648 1 98.12 200 GLN B C 1
ATOM 3455 O O . GLN B 1 200 ? -7.602 -6.508 -2.855 1 98.12 200 GLN B O 1
ATOM 3460 N N . LEU B 1 201 ? -8.297 -7.414 -4.762 1 98.56 201 LEU B N 1
ATOM 3461 C CA . LEU B 1 201 ? -6.961 -7.883 -5.105 1 98.56 201 LEU B CA 1
ATOM 3462 C C . LEU B 1 201 ? -6.035 -6.711 -5.418 1 98.56 201 LEU B C 1
ATOM 3464 O O . LEU B 1 201 ? -4.84 -6.766 -5.129 1 98.56 201 LEU B O 1
ATOM 3468 N N . ALA B 1 202 ? -6.602 -5.656 -6.027 1 98.81 202 ALA B N 1
ATOM 3469 C CA . ALA B 1 202 ? -5.801 -4.465 -6.297 1 98.81 202 ALA B CA 1
ATOM 3470 C C . ALA B 1 202 ? -5.293 -3.844 -5 1 98.81 202 ALA B C 1
ATOM 3472 O O . ALA 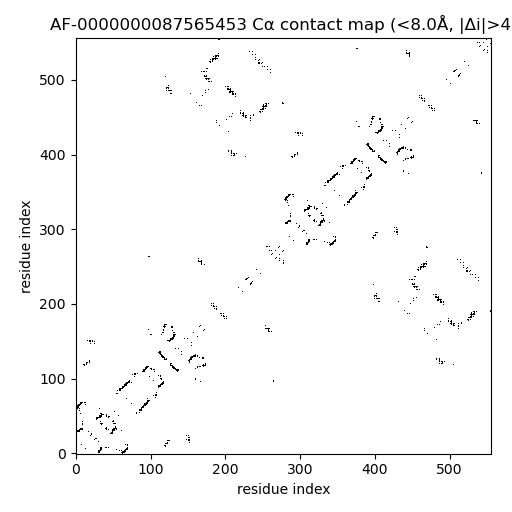B 1 202 ? -4.09 -3.617 -4.844 1 98.81 202 ALA B O 1
ATOM 3473 N N . ALA B 1 203 ? -6.199 -3.613 -4.066 1 98.88 203 ALA B N 1
ATOM 3474 C CA . ALA B 1 203 ? -5.836 -2.982 -2.801 1 98.88 203 ALA B CA 1
ATOM 3475 C C . ALA B 1 203 ? -4.852 -3.85 -2.02 1 98.88 203 ALA B C 1
ATOM 3477 O O . ALA B 1 203 ? -3.871 -3.344 -1.469 1 98.88 203 ALA B O 1
ATOM 3478 N N . GLN B 1 204 ? -5.078 -5.141 -1.992 1 98.75 204 GLN B N 1
ATOM 3479 C CA . GLN B 1 204 ? -4.207 -6.074 -1.288 1 98.75 204 GLN B CA 1
ATOM 3480 C C . GLN B 1 204 ? -2.814 -6.105 -1.913 1 98.75 204 GLN B C 1
ATOM 3482 O O . GLN B 1 204 ? -1.812 -6.199 -1.202 1 98.75 204 GLN B O 1
ATOM 3487 N N . THR B 1 205 ? -2.781 -6.062 -3.248 1 98.75 205 THR B N 1
ATOM 3488 C CA . THR B 1 205 ? -1.512 -6.051 -3.967 1 98.75 205 THR B CA 1
ATOM 3489 C C . THR B 1 205 ? -0.711 -4.797 -3.629 1 98.75 205 THR B C 1
ATOM 3491 O O . THR B 1 205 ? 0.493 -4.875 -3.377 1 98.75 205 THR B O 1
ATOM 3494 N N . VAL B 1 206 ? -1.368 -3.66 -3.6 1 98.94 206 VAL B N 1
ATOM 3495 C CA . VAL B 1 206 ? -0.72 -2.391 -3.287 1 98.94 206 VAL B CA 1
ATOM 3496 C C . VAL B 1 206 ? -0.201 -2.416 -1.851 1 98.94 206 VAL B C 1
ATOM 3498 O O . VAL B 1 206 ? 0.958 -2.078 -1.597 1 98.94 206 VAL B O 1
ATOM 3501 N N . LYS B 1 207 ? -1 -2.861 -0.924 1 98.75 207 LYS B N 1
ATOM 3502 C CA . LYS B 1 207 ? -0.602 -2.961 0.477 1 98.75 207 LYS B CA 1
ATOM 3503 C C . LYS B 1 207 ? 0.602 -3.883 0.643 1 98.75 207 LYS B C 1
ATOM 3505 O O . LYS B 1 207 ? 1.581 -3.523 1.299 1 98.75 207 LYS B O 1
ATOM 3510 N N . GLY B 1 208 ? 0.507 -5.027 0.048 1 98.19 208 GLY B N 1
ATOM 3511 C CA . GLY B 1 208 ? 1.557 -6.02 0.196 1 98.19 208 GLY B CA 1
ATOM 3512 C C . GLY B 1 208 ? 2.887 -5.578 -0.385 1 98.19 208 GLY B C 1
ATOM 3513 O O . GLY B 1 208 ? 3.938 -5.797 0.221 1 98.19 208 GLY B O 1
ATOM 3514 N N . ALA B 1 209 ? 2.857 -5 -1.567 1 98.5 209 ALA B N 1
ATOM 3515 C CA . ALA B 1 209 ? 4.086 -4.531 -2.199 1 98.5 209 ALA B CA 1
ATOM 3516 C C . ALA B 1 209 ? 4.742 -3.43 -1.375 1 98.5 209 ALA B C 1
ATOM 3518 O O . ALA B 1 209 ? 5.969 -3.402 -1.226 1 98.5 209 ALA B O 1
ATOM 3519 N N . ALA B 1 210 ? 3.904 -2.512 -0.859 1 98.75 210 ALA B N 1
ATOM 3520 C CA . ALA B 1 210 ? 4.453 -1.464 -0.001 1 98.75 210 ALA B CA 1
ATOM 3521 C C . ALA B 1 210 ? 5.086 -2.057 1.254 1 98.75 210 AL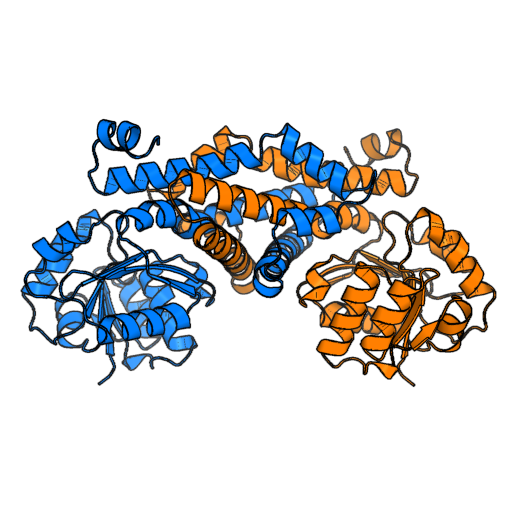A B C 1
ATOM 3523 O O . ALA B 1 210 ? 6.16 -1.628 1.678 1 98.75 210 ALA B O 1
ATOM 3524 N N . GLU B 1 211 ? 4.441 -3.021 1.8 1 97.75 211 GLU B N 1
ATOM 3525 C CA . GLU B 1 211 ? 4.973 -3.703 2.975 1 97.75 211 GLU B CA 1
ATOM 3526 C C . GLU B 1 211 ? 6.309 -4.367 2.668 1 97.75 211 GLU B C 1
ATOM 3528 O O . GLU B 1 211 ? 7.207 -4.391 3.514 1 97.75 211 GLU B O 1
ATOM 3533 N N . MET B 1 212 ? 6.453 -4.922 1.494 1 96.5 212 MET B N 1
ATOM 3534 C CA . MET B 1 212 ? 7.723 -5.52 1.085 1 96.5 212 MET B CA 1
ATOM 3535 C C . MET B 1 212 ? 8.852 -4.496 1.144 1 96.5 212 MET B C 1
ATOM 3537 O O . MET B 1 212 ? 9.93 -4.789 1.654 1 96.5 212 MET B O 1
ATOM 3541 N N . VAL B 1 213 ? 8.578 -3.314 0.648 1 98.31 213 VAL B N 1
ATOM 3542 C CA . VAL B 1 213 ? 9.586 -2.26 0.648 1 98.31 213 VAL B CA 1
ATOM 3543 C C . VAL B 1 213 ? 9.977 -1.911 2.084 1 98.31 213 VAL B C 1
ATOM 3545 O O . VAL B 1 213 ? 11.156 -1.837 2.416 1 98.31 213 VAL B O 1
ATOM 3548 N N . LEU B 1 214 ? 9 -1.735 2.922 1 97.88 214 LEU B N 1
ATOM 3549 C CA . LEU B 1 214 ? 9.219 -1.285 4.293 1 97.88 214 LEU B CA 1
ATOM 3550 C C . LEU B 1 214 ? 9.93 -2.359 5.109 1 97.88 214 LEU B C 1
ATOM 3552 O O . LEU B 1 214 ? 10.82 -2.051 5.906 1 97.88 214 LEU B O 1
ATOM 3556 N N . LYS B 1 215 ? 9.633 -3.621 4.922 1 95.38 215 LYS B N 1
ATOM 3557 C CA . LYS B 1 215 ? 10.148 -4.695 5.762 1 95.38 215 LYS B CA 1
ATOM 3558 C C . LYS B 1 215 ? 11.516 -5.168 5.273 1 95.38 215 LYS B C 1
ATOM 3560 O O . LYS B 1 215 ? 12.383 -5.52 6.078 1 95.38 215 LYS B O 1
ATOM 3565 N N . THR B 1 216 ? 11.688 -5.195 3.98 1 93.75 216 THR B N 1
ATOM 3566 C CA . THR B 1 216 ? 12.945 -5.719 3.457 1 93.75 216 THR B CA 1
ATOM 3567 C C . THR B 1 216 ? 14.016 -4.633 3.439 1 93.75 216 THR B C 1
ATOM 3569 O O . THR B 1 216 ? 15.211 -4.93 3.512 1 93.75 216 THR B O 1
ATOM 3572 N N . GLY B 1 217 ? 13.562 -3.363 3.256 1 95.94 217 GLY B N 1
ATOM 3573 C CA . GLY B 1 217 ? 14.508 -2.264 3.117 1 95.94 217 GLY B CA 1
ATOM 3574 C C . GLY B 1 217 ? 15.188 -2.23 1.764 1 95.94 217 GLY B C 1
ATOM 3575 O O . GLY B 1 217 ? 16.062 -1.389 1.521 1 95.94 217 GLY B O 1
ATOM 3576 N N . LYS B 1 218 ? 14.812 -3.129 0.897 1 95.94 218 LYS B N 1
ATOM 3577 C CA . LYS B 1 218 ? 15.414 -3.168 -0.433 1 95.94 218 LYS B CA 1
ATOM 3578 C C . LYS B 1 218 ? 14.906 -2.023 -1.302 1 95.94 218 LYS B C 1
ATOM 3580 O O . LYS B 1 218 ? 13.773 -1.557 -1.121 1 95.94 218 LYS B O 1
ATOM 3585 N N . HIS B 1 219 ? 15.766 -1.6 -2.211 1 97.81 219 HIS B N 1
ATOM 3586 C CA . HIS B 1 219 ? 15.352 -0.604 -3.193 1 97.81 219 HIS B CA 1
ATOM 3587 C C . HIS B 1 219 ? 14.18 -1.109 -4.031 1 97.81 219 HIS B C 1
ATOM 3589 O O . HIS B 1 219 ? 14.18 -2.262 -4.469 1 97.81 219 HIS B O 1
ATOM 3595 N N . PRO B 1 220 ? 13.141 -0.239 -4.293 1 98.19 220 PRO B N 1
ATOM 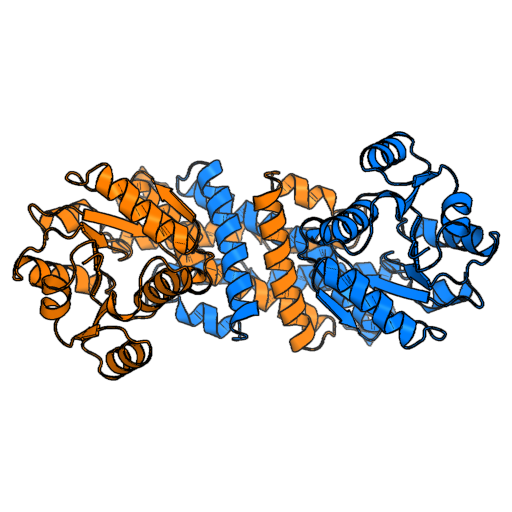3596 C CA . PRO B 1 220 ? 11.984 -0.674 -5.078 1 98.19 220 PRO B CA 1
ATOM 3597 C C . PRO B 1 220 ? 12.367 -1.223 -6.449 1 98.19 220 PRO B C 1
ATOM 3599 O O . PRO B 1 220 ? 11.758 -2.18 -6.934 1 98.19 220 PRO B O 1
ATOM 3602 N N . GLY B 1 221 ? 13.336 -0.619 -7.066 1 97.94 221 GLY B N 1
ATOM 3603 C CA . GLY B 1 221 ? 13.812 -1.117 -8.344 1 97.94 221 GLY B CA 1
ATOM 3604 C C . GLY B 1 221 ? 14.305 -2.551 -8.281 1 97.94 221 GLY B C 1
ATOM 3605 O O . GLY B 1 221 ? 14.094 -3.328 -9.219 1 97.94 221 GLY B O 1
ATOM 3606 N N . GLU B 1 222 ? 15.008 -2.883 -7.25 1 97.31 222 GLU B N 1
ATOM 3607 C CA . GLU B 1 222 ? 15.477 -4.246 -7.043 1 97.31 222 GLU B CA 1
ATOM 3608 C C . GLU B 1 222 ? 14.312 -5.215 -6.859 1 97.31 222 GLU B C 1
ATOM 3610 O O . GLU B 1 222 ? 14.32 -6.32 -7.402 1 97.31 222 GLU B O 1
ATOM 3615 N N . LEU B 1 223 ? 13.336 -4.832 -6.105 1 96.69 223 LEU B N 1
ATOM 3616 C CA . LEU B 1 223 ? 12.148 -5.656 -5.887 1 96.69 223 LEU B CA 1
ATOM 3617 C C . LEU B 1 223 ? 11.383 -5.859 -7.184 1 96.69 223 LEU B C 1
ATOM 3619 O O . LEU B 1 223 ? 10.898 -6.961 -7.461 1 96.69 223 LEU B O 1
ATOM 3623 N N . LYS B 1 224 ? 11.234 -4.785 -7.973 1 97.38 224 LYS B N 1
ATOM 3624 C CA . LYS B 1 224 ? 10.586 -4.875 -9.281 1 97.38 224 LYS B CA 1
ATOM 3625 C C . LYS B 1 224 ? 11.289 -5.895 -10.172 1 97.38 224 LYS B C 1
ATOM 3627 O O . LYS B 1 224 ? 10.641 -6.754 -10.773 1 97.38 224 LYS B O 1
ATOM 3632 N N . ASP B 1 225 ? 12.602 -5.828 -10.203 1 95.44 225 ASP B N 1
ATOM 3633 C CA . ASP B 1 225 ? 13.383 -6.719 -11.062 1 95.44 225 ASP B CA 1
ATOM 3634 C C . ASP B 1 225 ? 13.227 -8.172 -10.617 1 95.44 225 ASP B C 1
ATOM 3636 O O . ASP B 1 225 ? 13.234 -9.086 -11.445 1 95.44 225 ASP B O 1
ATOM 3640 N N . ALA B 1 226 ? 13.078 -8.398 -9.375 1 90.75 226 ALA B N 1
ATOM 3641 C CA . ALA B 1 226 ? 12.992 -9.742 -8.805 1 90.75 226 ALA B CA 1
ATOM 3642 C C . ALA B 1 226 ? 11.711 -10.445 -9.242 1 90.75 226 ALA B C 1
ATOM 3644 O O . ALA B 1 226 ? 11.633 -11.672 -9.234 1 90.75 226 ALA B O 1
ATOM 3645 N N . VAL B 1 227 ? 10.719 -9.695 -9.711 1 91.06 227 VAL B N 1
ATOM 3646 C CA . VAL B 1 227 ? 9.445 -10.297 -10.086 1 91.06 227 VAL B CA 1
ATOM 3647 C C . VAL B 1 227 ? 9.211 -10.117 -11.586 1 91.06 227 VAL B C 1
ATOM 3649 O O . VAL B 1 227 ? 8.078 -10.258 -12.062 1 91.06 227 VAL B O 1
ATOM 3652 N N . THR B 1 228 ? 10.203 -9.711 -12.25 1 93.19 228 THR B N 1
ATOM 3653 C CA . THR B 1 228 ? 10.117 -9.484 -13.688 1 93.19 228 THR B CA 1
ATOM 3654 C C . THR B 1 228 ? 10.953 -10.508 -14.453 1 93.19 228 THR B C 1
ATOM 3656 O O . THR B 1 228 ? 12.172 -10.336 -14.586 1 93.19 228 THR B O 1
ATOM 3659 N N . SER B 1 229 ? 10.352 -11.508 -15 1 87.56 229 SER B N 1
ATOM 3660 C CA . SER B 1 229 ? 11.055 -12.562 -15.727 1 87.56 229 SER B CA 1
ATOM 3661 C C . SER B 1 229 ? 11.172 -12.227 -17.203 1 87.56 229 SER B C 1
ATOM 3663 O O . SER B 1 229 ? 10.367 -11.453 -17.734 1 87.56 229 SER B O 1
ATOM 3665 N N . PRO B 1 230 ? 12.188 -12.789 -17.906 1 90.81 230 PRO B N 1
ATOM 3666 C CA . PRO B 1 230 ? 12.359 -12.547 -19.344 1 90.81 230 PRO B CA 1
ATOM 3667 C C . PRO B 1 230 ? 11.141 -12.969 -20.156 1 90.81 230 PRO B C 1
ATOM 3669 O O . PRO B 1 230 ? 10.758 -14.141 -20.141 1 90.81 230 PRO B O 1
ATOM 3672 N N . GLY B 1 231 ? 10.531 -11.977 -20.828 1 91.5 231 GLY B N 1
ATOM 3673 C CA . GLY B 1 231 ? 9.414 -12.258 -21.734 1 91.5 231 GLY B CA 1
ATOM 3674 C C . GLY B 1 231 ? 8.125 -12.578 -21 1 91.5 231 GLY B C 1
ATOM 3675 O O . GLY B 1 231 ? 7.16 -13.047 -21.609 1 91.5 231 GLY B O 1
ATOM 3676 N N . GLY B 1 232 ? 8.062 -12.305 -19.703 1 92.06 232 GLY B N 1
ATOM 3677 C CA . GLY B 1 232 ? 6.918 -12.68 -18.891 1 92.06 232 GLY B CA 1
ATOM 3678 C C . GLY B 1 232 ? 5.816 -11.641 -18.875 1 92.06 232 GLY B C 1
ATOM 3679 O O . GLY B 1 232 ? 5.848 -10.695 -19.672 1 92.06 232 GLY B O 1
ATOM 3680 N N . THR B 1 233 ? 4.82 -11.891 -18.016 1 94.75 233 THR B N 1
ATOM 3681 C CA . THR B 1 233 ? 3.662 -11.008 -17.938 1 94.75 233 THR B CA 1
ATOM 3682 C C . THR B 1 233 ? 4.039 -9.672 -17.297 1 94.75 233 THR B C 1
ATOM 3684 O O . THR B 1 233 ? 3.588 -8.617 -17.734 1 94.75 233 THR B O 1
ATOM 3687 N N . THR B 1 234 ? 4.898 -9.695 -16.344 1 96.44 234 THR B N 1
ATOM 3688 C CA . THR B 1 234 ? 5.242 -8.508 -15.578 1 96.44 234 THR B CA 1
ATOM 3689 C C . THR B 1 234 ? 5.93 -7.473 -16.469 1 96.44 234 THR B C 1
ATOM 3691 O O . THR B 1 234 ? 5.617 -6.281 -16.391 1 96.44 234 THR B O 1
ATOM 3694 N N . ILE B 1 235 ? 6.902 -7.895 -17.312 1 97.69 235 ILE B N 1
ATOM 3695 C CA . ILE B 1 235 ? 7.621 -6.953 -18.156 1 97.69 235 ILE B CA 1
ATOM 3696 C C . ILE B 1 235 ? 6.66 -6.344 -19.188 1 97.69 235 ILE B C 1
ATOM 3698 O O . ILE B 1 235 ? 6.805 -5.18 -19.562 1 97.69 235 ILE B O 1
ATOM 3702 N N . ALA B 1 236 ? 5.699 -7.129 -19.609 1 97.81 236 ALA B N 1
ATOM 3703 C CA . ALA B 1 236 ? 4.695 -6.582 -20.516 1 97.81 236 ALA B CA 1
ATOM 3704 C C . ALA B 1 236 ? 3.934 -5.434 -19.859 1 97.81 236 ALA B C 1
ATOM 3706 O O . ALA B 1 236 ? 3.678 -4.41 -20.5 1 97.81 236 ALA B O 1
ATOM 3707 N N . GLY B 1 237 ? 3.553 -5.633 -18.625 1 98.56 237 GLY B N 1
ATOM 3708 C CA . GLY B 1 237 ? 2.891 -4.57 -17.891 1 98.56 237 GLY B CA 1
ATOM 3709 C C . GLY B 1 237 ? 3.783 -3.367 -17.641 1 98.56 237 GLY B C 1
ATOM 3710 O O . GLY B 1 237 ? 3.355 -2.225 -17.812 1 98.56 237 GLY B O 1
ATOM 3711 N N . VAL B 1 238 ? 5.016 -3.605 -17.281 1 98.69 238 VAL B N 1
ATOM 3712 C CA . VAL B 1 238 ? 5.977 -2.541 -17 1 98.69 238 VAL B CA 1
ATOM 3713 C C . VAL B 1 238 ? 6.191 -1.711 -18.266 1 98.69 238 VAL B C 1
ATOM 3715 O O . VAL B 1 238 ? 6.262 -0.482 -18.203 1 98.69 238 VAL B O 1
ATOM 3718 N N . GLU B 1 239 ? 6.355 -2.402 -19.359 1 98.62 239 GLU B N 1
ATOM 3719 C CA . GLU B 1 239 ? 6.504 -1.71 -20.641 1 98.62 239 GLU B CA 1
ATOM 3720 C C . GLU B 1 239 ? 5.324 -0.774 -20.906 1 98.62 239 GLU B C 1
ATOM 3722 O O . GLU B 1 239 ? 5.516 0.356 -21.359 1 98.62 239 GLU B O 1
ATOM 3727 N N . ALA B 1 240 ? 4.125 -1.262 -20.656 1 98.62 240 ALA B N 1
ATOM 3728 C CA . ALA B 1 240 ? 2.932 -0.446 -20.844 1 98.62 240 ALA B CA 1
ATOM 3729 C C . ALA B 1 240 ? 2.963 0.796 -19.969 1 98.62 240 ALA B C 1
ATOM 3731 O O . ALA B 1 240 ? 2.561 1.881 -20.391 1 98.62 240 ALA B O 1
ATOM 3732 N N . LEU B 1 241 ? 3.389 0.681 -18.719 1 98.75 241 LEU B N 1
ATOM 3733 C CA . LEU B 1 241 ? 3.521 1.823 -17.812 1 98.75 241 LEU B CA 1
ATOM 3734 C C . LEU B 1 241 ? 4.484 2.857 -18.391 1 98.75 241 LEU B C 1
ATOM 3736 O O . LEU B 1 241 ? 4.207 4.059 -18.359 1 98.75 241 LEU B O 1
ATOM 3740 N N . GLU B 1 242 ? 5.633 2.352 -18.891 1 98.19 242 GLU B N 1
ATOM 3741 C CA . GLU B 1 242 ? 6.633 3.25 -19.469 1 98.19 242 GLU B CA 1
ATOM 3742 C C . GLU B 1 242 ? 6.09 3.977 -20.688 1 98.19 242 GLU B C 1
ATOM 3744 O O . GLU B 1 242 ? 6.297 5.184 -20.844 1 98.19 242 GLU B O 1
ATOM 3749 N N . LYS B 1 243 ? 5.418 3.297 -21.516 1 98.31 243 LYS B N 1
ATOM 3750 C CA . LYS B 1 243 ? 4.828 3.891 -22.719 1 98.31 243 LYS B CA 1
ATOM 3751 C C . LYS B 1 243 ? 3.818 4.973 -22.359 1 98.31 243 LYS B C 1
ATOM 3753 O O . LYS B 1 243 ? 3.672 5.961 -23.078 1 98.31 243 LYS B O 1
ATOM 3758 N N . GLY B 1 244 ? 3.182 4.832 -21.234 1 98.19 244 GLY B N 1
ATOM 3759 C CA . GLY B 1 244 ? 2.131 5.75 -20.828 1 98.19 244 GLY B CA 1
ATOM 3760 C C . GLY B 1 244 ? 2.643 6.902 -19.984 1 98.19 244 GLY B C 1
ATOM 3761 O O . GLY B 1 244 ? 1.868 7.766 -19.562 1 98.19 244 GLY B O 1
ATOM 3762 N N . GLY B 1 245 ? 3.98 6.949 -19.656 1 98.19 245 GLY B N 1
ATOM 3763 C CA . GLY B 1 245 ? 4.539 8.039 -18.875 1 98.19 245 GLY B CA 1
ATOM 3764 C C . GLY B 1 245 ? 4.172 7.965 -17.391 1 98.19 245 GLY B C 1
ATOM 3765 O O . GLY B 1 245 ? 3.973 8.992 -16.75 1 98.19 245 GLY B O 1
ATOM 3766 N N . PHE B 1 246 ? 4.043 6.805 -16.938 1 98.56 246 PHE B N 1
ATOM 3767 C CA . PHE B 1 246 ? 3.557 6.535 -15.586 1 98.56 246 PHE B CA 1
ATOM 3768 C C . PHE B 1 246 ? 4.441 7.207 -14.547 1 98.56 246 PHE B C 1
ATOM 3770 O O . PHE B 1 246 ? 3.943 7.906 -13.664 1 98.56 246 PHE B O 1
ATOM 3777 N N . ARG B 1 247 ? 5.789 7.102 -14.641 1 98.31 247 ARG B N 1
ATOM 3778 C CA . ARG B 1 247 ? 6.715 7.68 -13.664 1 98.31 247 ARG B CA 1
ATOM 3779 C C . ARG B 1 247 ? 6.707 9.203 -13.742 1 98.31 247 ARG B C 1
ATOM 3781 O O . ARG B 1 247 ? 6.684 9.883 -12.711 1 98.31 247 ARG B O 1
ATOM 3788 N N . ALA B 1 248 ? 6.648 9.703 -14.914 1 98.56 248 ALA B N 1
ATOM 3789 C CA . ALA B 1 248 ? 6.648 11.148 -15.102 1 98.56 248 ALA B CA 1
ATOM 3790 C C . ALA B 1 248 ? 5.402 11.781 -14.492 1 98.56 248 ALA B C 1
ATOM 3792 O O . ALA B 1 248 ? 5.477 12.836 -13.867 1 98.56 248 ALA B O 1
ATOM 3793 N N . ALA B 1 249 ? 4.266 11.164 -14.727 1 98.75 249 ALA B N 1
ATOM 3794 C CA . ALA B 1 249 ? 3.014 11.664 -14.156 1 98.75 249 ALA B CA 1
ATOM 3795 C C . ALA B 1 249 ? 3.07 11.664 -12.633 1 98.75 249 ALA B C 1
ATOM 3797 O O . ALA B 1 249 ? 2.619 12.617 -11.992 1 98.75 249 ALA B O 1
ATOM 3798 N N . THR B 1 250 ? 3.623 10.609 -12.078 1 98.88 250 THR B N 1
ATOM 3799 C CA . THR B 1 250 ? 3.717 10.469 -10.625 1 98.88 250 THR B CA 1
ATOM 3800 C C . THR B 1 250 ? 4.633 11.539 -10.039 1 98.88 250 THR B C 1
ATOM 3802 O O . THR B 1 250 ? 4.281 12.188 -9.055 1 98.88 250 THR B O 1
ATOM 3805 N N . ILE B 1 251 ? 5.805 11.742 -10.602 1 98.81 251 ILE B N 1
ATOM 3806 C CA . ILE B 1 251 ? 6.75 12.758 -10.148 1 98.81 251 ILE B CA 1
ATOM 3807 C C . ILE B 1 251 ? 6.105 14.141 -10.242 1 98.81 251 ILE B C 1
ATOM 3809 O O . ILE B 1 251 ? 6.203 14.938 -9.312 1 98.81 251 ILE B O 1
ATOM 3813 N N . SER B 1 252 ? 5.402 14.367 -11.336 1 98.75 252 SER B N 1
ATOM 3814 C CA . SER B 1 252 ? 4.738 15.648 -11.539 1 98.75 252 SER B CA 1
ATOM 3815 C C . SER B 1 252 ? 3.668 15.898 -10.484 1 98.75 252 SER B C 1
ATOM 3817 O O . SER B 1 252 ? 3.441 17.031 -10.078 1 98.75 252 SER B O 1
ATOM 3819 N N . ALA B 1 253 ? 2.961 14.852 -10.086 1 98.88 253 ALA B N 1
ATOM 3820 C CA . ALA B 1 253 ? 1.952 14.984 -9.039 1 98.88 253 ALA B CA 1
ATOM 3821 C C . ALA B 1 253 ? 2.57 15.508 -7.746 1 98.88 253 ALA B C 1
ATOM 3823 O O . ALA B 1 253 ? 2.057 16.453 -7.141 1 98.88 253 ALA B O 1
ATOM 3824 N N . VAL B 1 254 ? 3.701 14.945 -7.344 1 98.81 254 VAL B N 1
ATOM 3825 C CA . VAL B 1 254 ? 4.367 15.344 -6.109 1 98.81 254 VAL B CA 1
ATOM 3826 C C . VAL B 1 254 ? 4.848 16.781 -6.223 1 98.81 254 VAL B C 1
ATOM 3828 O O . VAL B 1 254 ? 4.629 17.594 -5.316 1 98.81 254 VAL B O 1
ATOM 3831 N N . THR B 1 255 ? 5.465 17.141 -7.352 1 98.5 255 THR B N 1
ATOM 3832 C CA . THR B 1 255 ? 6.043 18.469 -7.496 1 98.5 255 THR B CA 1
ATOM 3833 C C . THR B 1 255 ? 4.949 19.516 -7.605 1 98.5 255 THR B C 1
ATOM 3835 O O . THR B 1 255 ? 5.082 20.625 -7.059 1 98.5 255 THR B O 1
ATOM 3838 N N . SER B 1 256 ? 3.867 19.203 -8.305 1 98.38 256 SER B N 1
ATOM 3839 C CA . SER B 1 256 ? 2.758 20.141 -8.422 1 98.38 256 SER B CA 1
ATOM 3840 C C . SER B 1 256 ? 2.109 20.406 -7.066 1 98.38 256 SER B C 1
ATOM 3842 O O . SER B 1 256 ? 1.792 21.562 -6.738 1 98.38 256 SER B O 1
ATOM 3844 N N . ALA B 1 257 ? 1.901 19.359 -6.344 1 97.88 257 ALA B N 1
ATOM 3845 C CA . ALA B 1 257 ? 1.313 19.5 -5.012 1 97.88 257 ALA B CA 1
ATOM 3846 C C . ALA B 1 257 ? 2.25 20.266 -4.078 1 97.88 257 ALA B C 1
ATOM 3848 O O . ALA B 1 257 ? 1.803 21.062 -3.262 1 97.88 257 ALA B O 1
ATOM 3849 N N . THR B 1 258 ? 3.551 19.984 -4.141 1 97.69 258 THR B N 1
ATOM 3850 C CA . THR B 1 258 ? 4.539 20.688 -3.344 1 97.69 258 THR B CA 1
ATOM 3851 C C . THR B 1 258 ? 4.52 22.188 -3.672 1 97.69 258 THR B C 1
ATOM 3853 O O . THR B 1 258 ? 4.52 23.031 -2.77 1 97.69 258 THR B O 1
ATOM 3856 N N . LYS B 1 259 ? 4.527 22.484 -4.949 1 97.12 259 LYS B N 1
ATOM 3857 C CA . LYS B 1 259 ? 4.465 23.859 -5.395 1 97.12 259 LYS B CA 1
ATOM 3858 C C . LYS B 1 259 ? 3.23 24.562 -4.836 1 97.12 259 LYS B C 1
ATOM 3860 O O . LYS B 1 259 ? 3.318 25.688 -4.34 1 97.12 259 LYS B O 1
ATOM 3865 N N . ARG B 1 260 ? 2.107 23.906 -4.93 1 95.62 260 ARG B N 1
ATOM 3866 C CA . ARG B 1 260 ? 0.864 24.469 -4.414 1 95.62 260 ARG B CA 1
ATOM 3867 C C . ARG B 1 260 ? 0.953 24.719 -2.912 1 95.62 260 ARG B C 1
ATOM 3869 O O . ARG B 1 260 ? 0.432 25.719 -2.408 1 95.62 260 ARG B O 1
ATOM 3876 N N . SER B 1 261 ? 1.57 23.797 -2.182 1 93.75 261 SER B N 1
ATOM 3877 C CA . SER B 1 261 ? 1.771 23.969 -0.747 1 93.75 261 SER B CA 1
ATOM 3878 C C . SER B 1 261 ? 2.568 25.234 -0.448 1 93.75 261 SER B C 1
ATOM 3880 O O . SER B 1 261 ? 2.229 26 0.467 1 93.75 261 SER B O 1
ATOM 3882 N N . MET B 1 262 ? 3.602 25.484 -1.211 1 94.19 262 MET B N 1
ATOM 3883 C CA . MET B 1 262 ? 4.418 26.672 -1.048 1 94.19 262 MET B CA 1
ATOM 3884 C C . MET B 1 262 ? 3.607 27.938 -1.347 1 94.19 262 MET B C 1
ATOM 3886 O O . MET B 1 262 ? 3.725 28.938 -0.639 1 94.19 262 MET B O 1
ATOM 3890 N N . GLN B 1 263 ? 2.783 27.828 -2.338 1 92.94 263 GLN B N 1
ATOM 3891 C CA . GLN B 1 263 ? 1.925 28.953 -2.688 1 92.94 263 GLN B CA 1
ATOM 3892 C C . GLN B 1 263 ? 0.95 29.281 -1.557 1 92.94 263 GLN B C 1
ATOM 3894 O O . GLN B 1 263 ? 0.72 30.438 -1.24 1 92.94 263 GLN B O 1
ATOM 3899 N N . LEU B 1 264 ? 0.368 28.266 -1.007 1 87.62 264 LEU B N 1
ATOM 3900 C CA . LEU B 1 264 ? -0.559 28.453 0.105 1 87.62 264 LEU B CA 1
ATOM 3901 C C . LEU B 1 264 ? 0.135 29.109 1.292 1 87.62 264 LEU B C 1
ATOM 3903 O O . LEU B 1 264 ? -0.495 29.844 2.057 1 87.62 264 LEU B O 1
ATOM 3907 N N . GLY B 1 265 ? 1.435 28.859 1.433 1 87.56 265 GLY B N 1
ATOM 3908 C CA . GLY B 1 265 ? 2.207 29.469 2.51 1 87.56 265 GLY B CA 1
ATOM 3909 C C . GLY B 1 265 ? 2.625 30.891 2.223 1 87.56 265 GLY B C 1
ATOM 3910 O O . GLY B 1 265 ? 3.25 31.547 3.062 1 87.56 265 GLY B O 1
ATOM 3911 N N . GLY B 1 266 ? 2.375 31.406 1.009 1 88.56 266 GLY B N 1
ATOM 3912 C CA . GLY B 1 266 ? 2.629 32.781 0.671 1 88.56 266 GLY B CA 1
ATOM 3913 C C . GLY B 1 266 ? 3.932 33 -0.079 1 88.56 266 GLY B C 1
ATOM 3914 O O . GLY B 1 266 ? 4.359 34.125 -0.293 1 88.56 266 GLY B O 1
ATOM 3915 N N . MET B 1 267 ? 4.488 31.938 -0.472 1 90.88 267 MET B N 1
ATOM 3916 C CA . MET B 1 267 ? 5.75 32.094 -1.194 1 90.88 267 MET B CA 1
ATOM 3917 C C . MET B 1 267 ? 5.504 32.531 -2.627 1 90.88 267 MET B C 1
ATOM 3919 O O . MET B 1 267 ? 4.684 31.953 -3.34 1 90.88 267 MET B O 1
ATOM 3923 N N . PRO B 1 268 ? 6.215 33.625 -3.031 1 93.44 268 PRO B N 1
ATOM 3924 C CA . PRO B 1 268 ? 6.043 34.094 -4.406 1 93.44 268 PRO B CA 1
ATOM 3925 C C . PRO B 1 268 ? 6.512 33.094 -5.445 1 93.44 268 PRO B C 1
ATOM 3927 O O . PRO B 1 268 ? 7.512 32.406 -5.23 1 93.44 268 PRO B O 1
ATOM 3930 N N . ASP B 1 269 ? 5.855 33.031 -6.547 1 94 269 ASP B N 1
ATOM 3931 C CA . ASP B 1 269 ? 6.16 32.062 -7.613 1 94 269 ASP B CA 1
ATOM 3932 C C . ASP B 1 269 ? 7.609 32.219 -8.07 1 94 269 ASP B C 1
ATOM 3934 O O . ASP B 1 269 ? 8.258 31.219 -8.406 1 94 269 ASP B O 1
ATOM 3938 N N . ALA B 1 270 ? 8.047 33.438 -8.086 1 95.12 270 ALA B N 1
ATOM 3939 C CA . ALA B 1 270 ? 9.422 33.688 -8.523 1 95.12 270 ALA B CA 1
ATOM 3940 C C . ALA B 1 270 ? 10.422 33 -7.594 1 95.12 270 ALA B C 1
ATOM 3942 O O . ALA B 1 270 ? 11.422 32.469 -8.047 1 95.12 270 ALA B O 1
ATOM 3943 N N . ASP B 1 271 ? 10.133 32.969 -6.348 1 93 271 ASP B N 1
ATOM 3944 C CA . ASP B 1 271 ? 11.008 32.344 -5.367 1 93 271 ASP B CA 1
ATOM 3945 C C . ASP B 1 271 ? 10.938 30.812 -5.473 1 93 271 ASP B C 1
ATOM 3947 O O . ASP B 1 271 ? 11.961 30.141 -5.359 1 93 271 ASP B O 1
ATOM 3951 N N . ILE B 1 272 ? 9.734 30.344 -5.66 1 94 272 ILE B N 1
ATOM 3952 C CA . ILE B 1 272 ? 9.531 28.906 -5.793 1 94 272 ILE B CA 1
ATOM 3953 C C . ILE B 1 272 ? 10.32 28.375 -6.992 1 94 272 ILE B C 1
ATOM 3955 O O . ILE B 1 272 ? 11.016 27.375 -6.891 1 94 272 ILE B O 1
ATOM 3959 N N . GLN B 1 273 ? 10.281 29.031 -8.094 1 93.31 273 GLN B N 1
ATOM 3960 C CA . GLN B 1 273 ? 10.984 28.625 -9.312 1 93.31 273 GLN B CA 1
ATOM 3961 C C . GLN B 1 273 ? 12.492 28.766 -9.141 1 93.31 273 GLN B C 1
ATOM 3963 O O . GLN B 1 273 ? 13.242 27.844 -9.484 1 93.31 273 GLN B O 1
ATOM 3968 N N . ASN B 1 274 ? 12.969 29.859 -8.625 1 92.06 274 ASN B N 1
ATOM 3969 C CA . ASN B 1 274 ? 14.391 30.172 -8.562 1 92.06 274 ASN B CA 1
ATOM 3970 C C . ASN B 1 274 ? 15.102 29.312 -7.504 1 92.06 274 ASN B C 1
ATOM 3972 O O . ASN B 1 274 ? 16.219 28.844 -7.73 1 92.06 274 ASN B O 1
ATOM 3976 N N . LYS B 1 275 ? 14.43 29.156 -6.402 1 89.31 275 LYS B N 1
ATOM 3977 C CA . LYS B 1 275 ? 15.102 28.531 -5.266 1 89.31 275 LYS B CA 1
ATOM 3978 C C . LYS B 1 275 ? 14.867 27.016 -5.254 1 89.31 275 LYS B C 1
ATOM 3980 O O . LYS B 1 275 ? 15.727 26.25 -4.816 1 89.31 275 LYS B O 1
ATOM 3985 N N . TYR B 1 276 ? 13.703 26.594 -5.801 1 89.31 276 TYR B N 1
ATOM 3986 C CA . TYR B 1 276 ? 13.352 25.188 -5.625 1 89.31 276 TYR B CA 1
ATOM 3987 C C . TYR B 1 276 ? 13.164 24.5 -6.969 1 89.31 276 TYR B C 1
ATOM 3989 O O . TYR B 1 276 ? 13.062 23.266 -7.035 1 89.31 276 TYR B O 1
ATOM 3997 N N . GLY B 1 277 ? 13.148 25.234 -8.062 1 91.62 277 GLY B N 1
ATOM 3998 C CA . GLY B 1 277 ? 12.984 24.672 -9.398 1 91.62 277 GLY B CA 1
ATOM 3999 C C . GLY B 1 277 ? 11.625 24.016 -9.602 1 91.62 277 GLY B C 1
ATOM 4000 O O . GLY B 1 277 ? 11.523 22.984 -10.266 1 91.62 277 GLY B O 1
ATOM 4001 N N . LEU B 1 278 ? 10.742 24.547 -8.922 1 93.88 278 LEU B N 1
ATOM 4002 C CA . LEU B 1 278 ? 9.391 24 -9.047 1 93.88 278 LEU B CA 1
ATOM 4003 C C . LEU B 1 278 ? 8.469 25 -9.742 1 93.88 278 LEU B C 1
ATOM 4005 O O . LEU B 1 278 ? 8.648 26.219 -9.617 1 93.88 278 LEU B O 1
#

InterPro domains:
  IPR000304 Pyrroline-5-carboxylate reductase-like [MF_01925] (2-264)
  IPR000304 Pyrroline-5-carboxylate reductase-like [PIRSF000193] (1-265)
  IPR000304 Pyrroline-5-carboxylate reductase-like [TIGR00112] (4-264)
  IPR008927 6-phosphogluconate dehydrogenase-like, C-terminal domain superfamily [SSF48179] (160-265)
  IPR028939 Pyrroline-5-carboxylate reductase, catalytic, N-terminal [PF03807] (4-98)
  IPR029036 Pyrroline-5-carboxylate reductase, dimerisation domain [PF14748] (161-264)
  IPR036291 NAD(P)-binding domain superfamily [SSF51735] (4-158)
  IPR053790 Pyrroline-5-carboxylate reductase-like conserved site [PS00521] (220-242)

Radius of gyration: 26.2 Å; Cα contacts (8 Å, |Δi|>4): 1326; chains: 2; bounding box: 46×78×66 Å

Sequence (556 aa):
MSTLGFLGAGQMASALADGIVSNGLRKPNQIHCSDIWKPAREKAQAKGYNAYELNSGVCENSEDAIFLAVKPNCVAAACKDVMESKDSGALIISIAAGVTLETLEDSLPGRRVVRVMPNTPCLVGEQAAGFALGGLATDDDRRLVKELLDAVGVAMEVNEILLNAITGLSGSGPAYVFQFIEALSDGGVRAGLPRNVATQLAAQTVKGAAEMVLKTGKHPGELKDAVTSPGGTTIAGVEALEKGGFRAATISAVTSATKRSMQLGGMPDADIQNKYGLMSTLGFLGAGQMASALADGIVSNGLRKPNQIHCSDIWKPAREKAQAKGYNAYELNSGVCENSEDAIFLAVKPNCVAAACKDVMESKDSGALIISIAAGVTLETLEDSLPGRRVVRVMPNTPCLVGEQAAGFALGGLATDDDRRLVKELLDAVGVAMEVNEILLNAITGLSGSGPAYVFQFIEALSDGGVRAGLPRNVATQLAAQTVKGAAEMVLKTGKHPGELKDAVTSPGGTTIAGVEALEKGGFRAATISAVTSATKRSMQLGGMPDADIQNKYGL

Organism: Thalassiosira oceanica (NCBI:txid159749)

Foldseek 3Di:
DQAEEEEDLDLVNVLLLLLCCVLPVDPLCRYEYEDCDVVSQVVSVVRVHHYDPALLVRLVRHQAAYEHPDEPVCSLVSLVSNQPHDHNLYEYEYQYFLAALVNSCVSNPPHWYKYKHWANQLSVLAIDMEMETHPPDDVVNVVSVQVSNNSSHHYDYDDRLCRLLVCLPRHCVVVVVVVVLVVQLVVCVVVPDDSVVRSVVSVVVVVVLVVCCVVVVDDSVVVLVVPDDVPDPSVVVVVVCVVVCVVVVSVCSSLVSSLVSNVSNPDDPVCCCPVPVD/DQAEEEEDLDLQNVLLLLLCCVLPVDPLCRYEYEDCDVVSQVVSVVRVHHYDPALLVRLVRHQAAYEHPDEPVCSLVSLVSNQPHDHNLYEYEYQYFQAALVNSCVSNPPHWYKYKHWANQLSVLAIDMEMETHPPDDVVNVVSVQVSNNSSHHYYYDDRLCRLLVCLCRHCVVVVVVVVLVVQLVVCVVVPDDSVVRSVVSVVVVVVLVVCCVVVVDDSVVVLVVPDDVPDPSVVVVVVCVVVCVVVVSVCSSLVSSLVSNVSNPDDPVCCCPPPVD

Secondary structure (DSSP, 8-state):
---EEEE--SHHHHHHHHHHHHTTSS-GGGEEEE-SSHHHHHHHHHTT-EEESSHHHHHHH-SSEEEE-S-GGGHHHHHHHHHHS----PEEEE--TT--HHHHHHHSTT--EEEEE--GGGGGT-EEEEEEE-TT--HHHHHHHHHHHHTTEEEEE--GGGHHHHIIIIISHHHHHHHHHHHHHHHHHHTT--HHHHHHHHHHHHHHHHHHHHHH---HHHHHHHT--TTSHHHHHHHHHHHTTHHHHHHHHHHHHHHHHHHHTT--HHHIIIII--/---EEEE--SHHHHHHHHHHHHTTSS-GGGEEEE-SSHHHHHHHHHTT-EEESSHHHHHHH-SSEEEE-S-GGGHHHHHHHHHHS----PEEEE--TT--HHHHHHHSTT--EEEEE--GGGGGT-EEEEEEE-TT--HHHHHHHHHHHHTTEEEEE--GGGHHHHIIIIISHHHHHHHHHHHHHHHHHHTT--HHHHHHHHHHHHHHHHHHHHHH---HHHHHHHT--TTSHHHHHHHHHHHTTHHHHHHHHHHHHHHHHHHHTT--HHHIIIII--